Protein AF-0000000078082207 (afdb_homodimer)

Structure (mmCIF, N/CA/C/O backbone):
data_AF-0000000078082207-model_v1
#
loop_
_entity.id
_entity.type
_entity.pdbx_description
1 polymer 'non-specific serine/threonine protein kinase'
#
loop_
_atom_site.group_PDB
_atom_site.id
_atom_site.type_symbol
_atom_site.label_atom_id
_atom_site.label_alt_id
_atom_site.label_comp_id
_atom_site.label_asym_id
_atom_site.label_entity_id
_atom_site.label_seq_id
_atom_site.pdbx_PDB_ins_code
_atom_site.Cartn_x
_atom_site.Cartn_y
_atom_site.Cartn_z
_atom_site.occupancy
_atom_site.B_iso_or_equiv
_atom_site.auth_seq_id
_atom_site.auth_comp_id
_atom_site.auth_asym_id
_atom_site.auth_atom_id
_atom_site.pdbx_PDB_model_num
ATOM 1 N N . MET A 1 1 ? -19.422 30.891 10.023 1 19.03 1 MET A N 1
ATOM 2 C CA . MET A 1 1 ? -19.375 30.828 8.562 1 19.03 1 MET A CA 1
ATOM 3 C C . MET A 1 1 ? -19.078 29.422 8.086 1 19.03 1 MET A C 1
ATOM 5 O O . MET A 1 1 ? -17.969 28.922 8.258 1 19.03 1 MET A O 1
ATOM 9 N N . PHE A 1 2 ? -20.031 28.5 8.18 1 24.97 2 PHE A N 1
ATOM 10 C CA . PHE A 1 2 ? -20.297 27.062 8.125 1 24.97 2 PHE A CA 1
ATOM 11 C C . PHE A 1 2 ? -20.141 26.531 6.703 1 24.97 2 PHE A C 1
ATOM 13 O O . PHE A 1 2 ? -20.438 27.234 5.738 1 24.97 2 PHE A O 1
ATOM 20 N N . VAL A 1 3 ? -19.109 25.891 6.449 1 34.19 3 VAL A N 1
ATOM 21 C CA . VAL A 1 3 ? -19.25 25.062 5.258 1 34.19 3 VAL A CA 1
ATOM 22 C C . VAL A 1 3 ? -20.656 24.484 5.188 1 34.19 3 VAL A C 1
ATOM 24 O O . VAL A 1 3 ? -21.062 23.719 6.07 1 34.19 3 VAL A O 1
ATOM 27 N N . SER A 1 4 ? -21.594 25.344 4.844 1 31.56 4 SER A N 1
ATOM 28 C CA . SER A 1 4 ? -22.922 24.812 4.609 1 31.56 4 SER A CA 1
ATOM 29 C C . SER A 1 4 ? -22.906 23.688 3.58 1 31.56 4 SER A C 1
ATOM 31 O O . SER A 1 4 ? -22.422 23.875 2.463 1 31.56 4 SER A O 1
ATOM 33 N N . PRO A 1 5 ? -22.828 22.516 4.031 1 36.5 5 PRO A N 1
ATOM 34 C CA . PRO A 1 5 ? -23.156 21.453 3.074 1 36.5 5 PRO A CA 1
ATOM 35 C C . PRO A 1 5 ? -24.391 21.781 2.244 1 36.5 5 PRO A C 1
ATOM 37 O O . PRO A 1 5 ? -25.484 21.938 2.793 1 36.5 5 PRO A O 1
ATOM 40 N N . CYS A 1 6 ? -24.406 22.844 1.566 1 34.22 6 CYS A N 1
ATOM 41 C CA . CYS A 1 6 ? -25.578 22.812 0.71 1 34.22 6 CYS A CA 1
ATOM 42 C C . CYS A 1 6 ? -25.625 21.516 -0.101 1 34.22 6 CYS A C 1
ATOM 44 O O . CYS A 1 6 ? -24.906 21.375 -1.085 1 34.22 6 CYS A O 1
ATOM 46 N N . ALA A 1 7 ? -25.688 20.391 0.582 1 35.53 7 ALA A N 1
ATOM 47 C CA . ALA A 1 7 ? -25.922 19.094 -0.057 1 35.53 7 ALA A CA 1
ATOM 48 C C . ALA A 1 7 ? -27.203 19.109 -0.875 1 35.53 7 ALA A C 1
ATOM 50 O O . ALA A 1 7 ? -28.297 19.109 -0.315 1 35.53 7 ALA A O 1
ATOM 51 N N . ASN A 1 8 ? -27.359 20.031 -1.733 1 33.28 8 ASN A N 1
ATOM 52 C CA . ASN A 1 8 ? -28.438 19.5 -2.553 1 33.28 8 ASN A CA 1
ATOM 53 C C . ASN A 1 8 ? -28.141 18.094 -3.047 1 33.28 8 ASN A C 1
ATOM 55 O O . ASN A 1 8 ? -27.234 17.891 -3.844 1 33.28 8 ASN A O 1
ATOM 59 N N . PHE A 1 9 ? -28.156 17.188 -2.062 1 35.53 9 PHE A N 1
ATOM 60 C CA . PHE A 1 9 ? -28.062 15.75 -2.301 1 35.53 9 PHE A CA 1
ATOM 61 C C . PHE A 1 9 ? -29 15.336 -3.434 1 35.53 9 PHE A C 1
ATOM 63 O O . PHE A 1 9 ? -29.25 14.141 -3.625 1 35.53 9 PHE A O 1
ATOM 70 N N . GLY A 1 10 ? -29.609 16.266 -4.082 1 33.22 10 GLY A N 1
ATOM 71 C CA . GLY A 1 10 ? -30.375 15.469 -5.031 1 33.22 10 GLY A CA 1
ATOM 72 C C . GLY A 1 10 ? -29.531 14.422 -5.742 1 33.22 10 GLY A C 1
ATOM 73 O O . GLY A 1 10 ? -29.438 13.281 -5.281 1 33.22 10 GLY A O 1
ATOM 74 N N . ARG A 1 11 ? -29.141 14.523 -6.988 1 34.91 11 ARG A N 1
ATOM 75 C CA . ARG A 1 11 ? -28.625 13.477 -7.867 1 34.91 11 ARG A CA 1
ATOM 76 C C . ARG A 1 11 ? -27.156 13.188 -7.566 1 34.91 11 ARG A C 1
ATOM 78 O O . ARG A 1 11 ? -26.266 13.664 -8.273 1 34.91 11 ARG A O 1
ATOM 85 N N . GLY A 1 12 ? -26.656 12.797 -6.316 1 38.97 12 GLY A N 1
ATOM 86 C CA . GLY A 1 12 ? -25.422 12.156 -5.898 1 38.97 12 GLY A CA 1
ATOM 87 C C . GLY A 1 12 ? -24.25 13.117 -5.797 1 38.97 12 GLY A C 1
ATOM 88 O O . GLY A 1 12 ? -23.125 12.703 -5.516 1 38.97 12 GLY A O 1
ATOM 89 N N . GLU A 1 13 ? -24.312 14.312 -6.402 1 40.12 13 GLU A N 1
ATOM 90 C CA . GLU A 1 13 ? -23.109 15.125 -6.48 1 40.12 13 GLU A CA 1
ATOM 91 C C . GLU A 1 13 ? -22.938 15.984 -5.23 1 40.12 13 GLU A C 1
ATOM 93 O O . GLU A 1 13 ? -23.875 16.656 -4.801 1 40.12 13 GLU A O 1
ATOM 98 N N . LEU A 1 14 ? -22.172 15.539 -4.277 1 43.91 14 LEU A N 1
ATOM 99 C CA . LEU A 1 14 ? -21.719 16.438 -3.217 1 43.91 14 LEU A CA 1
ATOM 100 C C . LEU A 1 14 ? -21.141 17.719 -3.799 1 43.91 14 LEU A C 1
ATOM 102 O O . LEU A 1 14 ? -20.188 17.672 -4.598 1 43.91 14 LEU A O 1
ATOM 106 N N . LEU A 1 15 ? -21.984 18.641 -4.156 1 41.66 15 LEU A N 1
ATOM 107 C CA . LEU A 1 15 ? -21.5 19.953 -4.586 1 41.66 15 LEU A CA 1
ATOM 108 C C . LEU A 1 15 ? -20.844 20.703 -3.428 1 41.66 15 LEU A C 1
ATOM 110 O O . LEU A 1 15 ? -21.484 20.969 -2.41 1 41.66 15 LEU A O 1
ATOM 114 N N . LEU A 1 16 ? -19.578 20.484 -3.17 1 45.91 16 LEU A N 1
ATOM 115 C CA . LEU A 1 16 ? -18.844 21.359 -2.271 1 45.91 16 LEU A CA 1
ATOM 116 C C . LEU A 1 16 ? -18.922 22.812 -2.748 1 45.91 16 LEU A C 1
ATOM 118 O O . LEU A 1 16 ? -18.609 23.109 -3.906 1 45.91 16 LEU A O 1
ATOM 122 N N . VAL A 1 17 ? -19.906 23.609 -2.35 1 46.81 17 VAL A N 1
ATOM 123 C CA . VAL A 1 17 ? -20.047 25.031 -2.645 1 46.81 17 VAL A CA 1
ATOM 124 C C . VAL A 1 17 ? -18.734 25.75 -2.393 1 46.81 17 VAL A C 1
ATOM 126 O O . VAL A 1 17 ? -18.203 25.734 -1.274 1 46.81 17 VAL A O 1
ATOM 129 N N . TYR A 1 18 ? -18.047 25.828 -3.477 1 51.31 18 TYR A N 1
ATOM 130 C CA . TYR A 1 18 ? -16.781 26.531 -3.307 1 51.31 18 TYR A CA 1
ATOM 131 C C . TYR A 1 18 ? -17.016 28.031 -3.139 1 51.31 18 TYR A C 1
ATOM 133 O O . TYR A 1 18 ? -17.656 28.656 -3.979 1 51.31 18 TYR A O 1
ATOM 141 N N . ASP A 1 19 ? -16.984 28.578 -1.888 1 61.03 19 ASP A N 1
ATOM 142 C CA . ASP A 1 19 ? -16.75 30 -1.657 1 61.03 19 ASP A CA 1
ATOM 143 C C . ASP A 1 19 ? -15.594 30.516 -2.521 1 61.03 19 ASP A C 1
ATOM 145 O O . ASP A 1 19 ? -14.797 29.734 -3.035 1 61.03 19 ASP A O 1
ATOM 149 N N . TYR A 1 20 ? -15.797 31.672 -2.918 1 71.12 20 TYR A N 1
ATOM 150 C CA . TYR A 1 20 ? -14.688 32.375 -3.561 1 71.12 20 TYR A CA 1
ATOM 151 C C . TYR A 1 20 ? -13.398 32.188 -2.768 1 71.12 20 TYR A C 1
ATOM 153 O O . TYR A 1 20 ? -13.328 32.562 -1.596 1 71.12 20 TYR A O 1
ATOM 161 N N . MET A 1 21 ? -12.484 31.453 -3.33 1 85.62 21 MET A N 1
ATOM 162 C CA . MET A 1 21 ? -11.18 31.172 -2.727 1 85.62 21 MET A CA 1
ATOM 163 C C . MET A 1 21 ? -10.062 31.859 -3.496 1 85.62 21 MET A C 1
ATOM 165 O O . MET A 1 21 ? -9.305 31.203 -4.223 1 85.62 21 MET A O 1
ATOM 169 N N . PRO A 1 22 ? -9.883 33.156 -3.281 1 86 22 PRO A N 1
ATOM 170 C CA . PRO A 1 22 ? -9.023 33.969 -4.156 1 86 22 PRO A CA 1
ATOM 171 C C . PRO A 1 22 ? -7.543 33.625 -4.004 1 86 22 PRO A C 1
ATOM 173 O O . PRO A 1 22 ? -6.746 33.906 -4.898 1 86 22 PRO A O 1
ATOM 176 N N . ASN A 1 23 ? -7.152 33.062 -2.871 1 89.38 23 ASN A N 1
ATOM 177 C CA . ASN A 1 23 ? -5.73 32.812 -2.631 1 89.38 23 ASN A CA 1
ATOM 178 C C . ASN A 1 23 ? -5.277 31.484 -3.197 1 89.38 23 ASN A C 1
ATOM 180 O O . ASN A 1 23 ? -4.105 31.109 -3.072 1 89.38 23 ASN A O 1
ATOM 184 N N . GLY A 1 24 ? -6.184 30.703 -3.738 1 88.31 24 GLY A N 1
ATOM 185 C CA . GLY A 1 24 ? -5.82 29.469 -4.422 1 88.31 24 GLY A CA 1
ATOM 186 C C . GLY A 1 24 ? -5.457 28.344 -3.475 1 88.31 24 GLY A C 1
ATOM 187 O O . GLY A 1 24 ? -5.918 28.312 -2.332 1 88.31 24 GLY A O 1
ATOM 188 N N . SER A 1 25 ? -4.707 27.422 -3.996 1 90.69 25 SER A N 1
ATOM 189 C CA . SER A 1 25 ? -4.438 26.203 -3.25 1 90.69 25 SER A CA 1
ATOM 190 C C . SER A 1 25 ? -3.283 26.391 -2.273 1 90.69 25 SER A C 1
ATOM 192 O O . SER A 1 25 ? -2.354 27.156 -2.545 1 90.69 25 SER A O 1
ATOM 194 N N . LEU A 1 26 ? -3.375 25.672 -1.238 1 93.81 26 LEU A N 1
ATOM 195 C CA . LEU A 1 26 ? -2.438 25.781 -0.127 1 93.81 26 LEU A CA 1
ATOM 196 C C . LEU A 1 26 ? -1.024 25.422 -0.572 1 93.81 26 LEU A C 1
ATOM 198 O O . LEU A 1 26 ? -0.049 26 -0.094 1 93.81 26 LEU A O 1
ATOM 202 N N . ASP A 1 27 ? -0.862 24.406 -1.444 1 91.56 27 ASP A N 1
ATOM 203 C CA . ASP A 1 27 ? 0.445 23.891 -1.841 1 91.56 27 ASP A CA 1
ATOM 204 C C . ASP A 1 27 ? 1.318 25 -2.424 1 91.56 27 ASP A C 1
ATOM 206 O O . ASP A 1 27 ? 2.543 24.969 -2.281 1 91.56 27 ASP A O 1
ATOM 210 N N . LYS A 1 28 ? 0.755 26.047 -2.936 1 88.94 28 LYS A N 1
ATOM 211 C CA . LYS A 1 28 ? 1.482 27.172 -3.521 1 88.94 28 LYS A CA 1
ATOM 212 C C . LYS A 1 28 ? 2.223 27.969 -2.449 1 88.94 28 LYS A C 1
ATOM 214 O O . LYS A 1 28 ? 3.221 28.641 -2.74 1 88.94 28 LYS A O 1
ATOM 219 N N . TYR A 1 29 ? 1.729 27.891 -1.271 1 91.25 29 TYR A N 1
ATOM 220 C CA . TYR A 1 29 ? 2.295 28.656 -0.175 1 91.25 29 TYR A CA 1
ATOM 221 C C . TYR A 1 29 ? 3.275 27.828 0.639 1 91.25 29 TYR A C 1
ATOM 223 O O . TYR A 1 29 ? 3.941 28.344 1.541 1 91.25 29 TYR A O 1
ATOM 231 N N . LEU A 1 30 ? 3.365 26.547 0.284 1 90.94 30 LEU A N 1
ATOM 232 C CA . LEU A 1 30 ? 4.223 25.672 1.063 1 90.94 30 LEU A CA 1
ATOM 233 C C . LEU A 1 30 ? 5.504 25.344 0.303 1 90.94 30 LEU A C 1
ATOM 235 O O . LEU A 1 30 ? 6.602 25.406 0.869 1 90.94 30 LEU A O 1
ATOM 239 N N . TYR A 1 31 ? 5.504 24.859 -0.812 1 78.56 31 TYR A N 1
ATOM 240 C CA . TYR A 1 31 ? 6.68 24.375 -1.521 1 78.56 31 TYR A CA 1
ATOM 241 C C . TYR A 1 31 ? 6.984 25.25 -2.736 1 78.56 31 TYR A C 1
ATOM 243 O O . TYR A 1 31 ? 8.102 25.219 -3.254 1 78.56 31 TYR A O 1
ATOM 251 N N . ASN A 1 32 ? 5.965 25.828 -3.309 1 67.88 32 ASN A N 1
ATOM 252 C CA . ASN A 1 32 ? 6.266 26.625 -4.492 1 67.88 32 ASN A CA 1
ATOM 253 C C . ASN A 1 32 ? 6.715 28.047 -4.121 1 67.88 32 ASN A C 1
ATOM 255 O O . ASN A 1 32 ? 6.336 28.562 -3.068 1 67.88 32 ASN A O 1
ATOM 259 N N . GLN A 1 33 ? 8.039 28.375 -4.223 1 60.5 33 GLN A N 1
ATOM 260 C CA . GLN A 1 33 ? 8.742 29.594 -3.867 1 60.5 33 GLN A CA 1
ATOM 261 C C . GLN A 1 33 ? 7.883 30.828 -4.152 1 60.5 33 GLN A C 1
ATOM 263 O O . GLN A 1 33 ? 8.125 31.547 -5.129 1 60.5 33 GLN A O 1
ATOM 268 N N . PRO A 1 34 ? 6.746 30.781 -3.559 1 59.09 34 PRO A N 1
ATOM 269 C CA . PRO A 1 34 ? 6.141 32.125 -3.732 1 59.09 34 PRO A CA 1
ATOM 270 C C . PRO A 1 34 ? 6.789 33.188 -2.852 1 59.09 34 PRO A C 1
ATOM 272 O O . PRO A 1 34 ? 7.488 32.844 -1.89 1 59.09 34 PRO A O 1
ATOM 275 N N . ASN A 1 35 ? 6.777 34.406 -3.277 1 62.16 35 ASN A N 1
ATOM 276 C CA . ASN A 1 35 ? 7.184 35.562 -2.508 1 62.16 35 ASN A CA 1
ATOM 277 C C . ASN A 1 35 ? 6.527 35.594 -1.129 1 62.16 35 ASN A C 1
ATOM 279 O O . ASN A 1 35 ? 7.098 36.125 -0.174 1 62.16 35 ASN A O 1
ATOM 283 N N . VAL A 1 36 ? 5.297 34.875 -0.926 1 68.19 36 VAL A N 1
ATOM 284 C CA . VAL A 1 36 ? 4.57 34.906 0.342 1 68.19 36 VAL A CA 1
ATOM 285 C C . VAL A 1 36 ? 4.402 33.469 0.857 1 68.19 36 VAL A C 1
ATOM 287 O O . VAL A 1 36 ? 4.035 32.562 0.099 1 68.19 36 VAL A O 1
ATOM 290 N N . THR A 1 37 ? 4.84 33.281 2.15 1 83.19 37 THR A N 1
ATOM 291 C CA . THR A 1 37 ? 4.637 32.031 2.844 1 83.19 37 THR A CA 1
ATOM 292 C C . THR A 1 37 ? 3.689 32.188 4.027 1 83.19 37 THR A C 1
ATOM 294 O O . THR A 1 37 ? 3.521 33.312 4.535 1 83.19 37 THR A O 1
ATOM 297 N N . LEU A 1 38 ? 2.973 31.172 4.355 1 92.88 38 LEU A N 1
ATOM 298 C CA . LEU A 1 38 ? 2.117 31.203 5.539 1 92.88 38 LEU A CA 1
ATOM 299 C C . LEU A 1 38 ? 2.947 31.078 6.812 1 92.88 38 LEU A C 1
ATOM 301 O O . LEU A 1 38 ? 3.896 30.297 6.863 1 92.88 38 LEU A O 1
ATOM 305 N N . ASN A 1 39 ? 2.621 31.938 7.766 1 93.56 39 ASN A N 1
ATOM 306 C CA . ASN A 1 39 ? 3.234 31.75 9.078 1 93.56 39 ASN A CA 1
ATOM 307 C C . ASN A 1 39 ? 2.582 30.594 9.836 1 93.56 39 ASN A C 1
ATOM 309 O O . ASN A 1 39 ? 1.628 29.984 9.344 1 93.56 39 ASN A O 1
ATOM 313 N N . TRP A 1 40 ? 3.076 30.297 10.961 1 96.81 40 TRP A N 1
ATOM 314 C CA . TRP A 1 40 ? 2.627 29.109 11.664 1 96.81 40 TRP A CA 1
ATOM 315 C C . TRP A 1 40 ? 1.169 29.234 12.086 1 96.81 40 TRP A C 1
ATOM 317 O O . TRP A 1 40 ? 0.393 28.281 11.977 1 96.81 40 TRP A O 1
ATOM 327 N N . SER A 1 41 ? 0.858 30.375 12.664 1 96.94 41 SER A N 1
ATOM 328 C CA . SER A 1 41 ? -0.516 30.578 13.117 1 96.94 41 SER A CA 1
ATOM 329 C C . SER A 1 41 ? -1.511 30.312 11.992 1 96.94 41 SER A C 1
ATOM 331 O O . SER A 1 41 ? -2.549 29.688 12.203 1 96.94 41 SER A O 1
ATOM 333 N N . GLN A 1 42 ? -1.21 30.812 10.836 1 96.25 42 GLN A N 1
ATOM 334 C CA . GLN A 1 42 ? -2.041 30.594 9.664 1 96.25 42 GLN A CA 1
ATOM 335 C C . GLN A 1 42 ? -2.084 29.109 9.305 1 96.25 42 GLN A C 1
ATOM 337 O O . GLN A 1 42 ? -3.154 28.562 9.031 1 96.25 42 GLN A O 1
ATOM 342 N N . ARG A 1 43 ? -0.944 28.438 9.32 1 97.62 43 ARG A N 1
ATOM 343 C CA . ARG A 1 43 ? -0.864 27.016 9.016 1 97.62 43 ARG A CA 1
ATOM 344 C C . ARG A 1 43 ? -1.688 26.203 10.008 1 97.62 43 ARG A C 1
ATOM 346 O O . ARG A 1 43 ? -2.43 25.297 9.609 1 97.62 43 ARG A O 1
ATOM 353 N N . PHE A 1 44 ? -1.562 26.547 11.242 1 98.31 44 PHE A N 1
ATOM 354 C CA . PHE A 1 44 ? -2.266 25.812 12.289 1 98.31 44 PHE A CA 1
ATOM 355 C C . PHE A 1 44 ? -3.773 25.984 12.141 1 98.31 44 PHE A C 1
ATOM 357 O O . PHE A 1 44 ? -4.527 25.031 12.344 1 98.31 44 PHE A O 1
ATOM 364 N N . ARG A 1 45 ? -4.172 27.141 11.789 1 97.44 45 ARG A N 1
ATOM 365 C CA . ARG A 1 45 ? -5.59 27.391 11.539 1 97.44 45 ARG A CA 1
ATOM 366 C C . ARG A 1 45 ? -6.086 26.562 10.359 1 97.44 45 ARG A C 1
ATOM 368 O O . ARG A 1 45 ? -7.188 26 10.406 1 97.44 45 ARG A O 1
ATOM 375 N N . VAL A 1 46 ? -5.301 26.5 9.328 1 97.06 46 VAL A N 1
ATOM 376 C CA . VAL A 1 46 ? -5.652 25.703 8.164 1 97.06 46 VAL A CA 1
ATOM 377 C C . VAL A 1 46 ? -5.793 24.234 8.57 1 97.06 46 VAL A C 1
ATOM 379 O O . VAL A 1 46 ? -6.754 23.562 8.18 1 97.06 46 VAL A O 1
ATOM 382 N N . ILE A 1 47 ? -4.84 23.734 9.359 1 98.56 47 ILE A N 1
ATOM 383 C CA . ILE A 1 47 ? -4.859 22.359 9.844 1 98.56 47 ILE A CA 1
ATOM 384 C C . ILE A 1 47 ? -6.168 22.094 10.578 1 98.56 47 ILE A C 1
ATOM 386 O O . ILE A 1 47 ? -6.859 21.109 10.297 1 98.56 47 ILE A O 1
ATOM 390 N N . LYS A 1 48 ? -6.516 22.938 11.484 1 97.81 48 LYS A N 1
ATOM 391 C CA . LYS A 1 48 ? -7.73 22.766 12.281 1 97.81 48 LYS A CA 1
ATOM 392 C C . LYS A 1 48 ? -8.977 22.812 11.398 1 97.81 48 LYS A C 1
ATOM 394 O O . LYS A 1 48 ? -9.922 22.062 11.609 1 97.81 48 LYS A O 1
ATOM 399 N N . GLY A 1 49 ? -8.945 23.719 10.43 1 95.38 49 GLY A N 1
ATOM 400 C CA . GLY A 1 49 ? -10.062 23.812 9.5 1 95.38 49 GLY A CA 1
ATOM 401 C C . GLY A 1 49 ? -10.281 22.547 8.695 1 95.38 49 GLY A C 1
ATOM 402 O O . GLY A 1 49 ? -11.414 22.078 8.562 1 95.38 49 GLY A O 1
ATOM 403 N N . VAL A 1 50 ? -9.234 22.031 8.164 1 96.06 50 VAL A N 1
ATOM 404 C CA . VAL A 1 50 ? -9.312 20.812 7.371 1 96.06 50 VAL A CA 1
ATOM 405 C C . VAL A 1 50 ? -9.75 19.641 8.258 1 96.06 50 VAL A C 1
ATOM 407 O O . VAL A 1 50 ? -10.586 18.828 7.855 1 96.06 50 VAL A O 1
ATOM 410 N N . ALA A 1 51 ? -9.156 19.562 9.477 1 97.94 51 ALA A N 1
ATOM 411 C CA . ALA A 1 51 ? -9.555 18.516 10.414 1 97.94 51 ALA A CA 1
ATOM 412 C C . ALA A 1 51 ? -11.055 18.594 10.719 1 97.94 51 ALA A C 1
ATOM 414 O O . ALA A 1 51 ? -11.742 17.562 10.719 1 97.94 51 ALA A O 1
ATOM 415 N N . SER A 1 52 ? -11.516 19.75 10.977 1 95.12 52 SER A N 1
ATOM 416 C CA . SER A 1 52 ? -12.93 19.969 11.258 1 95.12 52 SER A CA 1
ATOM 417 C C . SER A 1 52 ? -13.805 19.531 10.086 1 95.12 52 SER A C 1
ATOM 419 O O . SER A 1 52 ? -14.852 18.922 10.273 1 95.12 52 SER A O 1
ATOM 421 N N . GLY A 1 53 ? -13.359 19.906 8.867 1 92 53 GLY A N 1
ATOM 422 C CA . GLY A 1 53 ? -14.07 19.469 7.672 1 92 53 GLY A CA 1
ATOM 423 C C . GLY A 1 53 ? -14.18 17.969 7.547 1 92 53 GLY A C 1
ATOM 424 O O . GLY A 1 53 ? -15.25 17.438 7.266 1 92 53 GLY A O 1
ATOM 425 N N . LEU A 1 54 ? -13.102 17.297 7.762 1 94.94 54 LEU A N 1
ATOM 426 C CA . LEU A 1 54 ? -13.094 15.836 7.68 1 94.94 54 LEU A CA 1
ATOM 427 C C . LEU A 1 54 ? -13.953 15.227 8.781 1 94.94 54 LEU A C 1
ATOM 429 O O . LEU A 1 54 ? -14.648 14.234 8.555 1 94.94 54 LEU A O 1
ATOM 433 N N . PHE A 1 55 ? -13.844 15.812 10.008 1 94.56 55 PHE A N 1
ATOM 434 C CA . PHE A 1 55 ? -14.688 15.359 11.109 1 94.56 55 PHE A CA 1
ATOM 435 C C . PHE A 1 55 ? -16.156 15.422 10.719 1 94.56 55 PHE A C 1
ATOM 437 O O . PHE A 1 55 ? -16.906 14.469 10.938 1 94.56 55 PHE A O 1
ATOM 444 N N . TYR A 1 56 ? -16.531 16.453 10.117 1 88.94 56 TYR A N 1
ATOM 445 C CA . TYR A 1 56 ? -17.922 16.641 9.68 1 88.94 56 TYR A CA 1
ATOM 446 C C . TYR A 1 56 ? -18.312 15.586 8.648 1 88.94 56 TYR A C 1
ATOM 448 O O . TYR A 1 56 ? -19.375 14.969 8.758 1 88.94 56 TYR A O 1
ATOM 456 N N . LEU A 1 57 ? -17.5 15.359 7.637 1 88.56 57 LEU A N 1
ATOM 457 C CA . LEU A 1 57 ? -17.766 14.406 6.57 1 88.56 57 LEU A CA 1
ATOM 458 C C . LEU A 1 57 ? -17.891 12.992 7.125 1 88.56 57 LEU A C 1
ATOM 460 O O . LEU A 1 57 ? -18.766 12.227 6.703 1 88.56 57 LEU A O 1
ATOM 464 N N . HIS A 1 58 ? -17.047 12.68 8.086 1 92.31 58 HIS A N 1
ATOM 465 C CA . HIS A 1 58 ? -16.953 11.305 8.562 1 92.31 58 HIS A CA 1
ATOM 466 C C . HIS A 1 58 ? -18.031 11 9.602 1 92.31 58 HIS A C 1
ATOM 468 O O . HIS A 1 58 ? -18.5 9.867 9.695 1 92.31 58 HIS A O 1
ATOM 474 N N . GLU A 1 59 ? -18.375 11.922 10.43 1 89.31 59 GLU A N 1
ATOM 475 C CA . GLU A 1 59 ? -19.094 11.523 11.633 1 89.31 59 GLU A CA 1
ATOM 476 C C . GLU A 1 59 ? -20.344 12.375 11.82 1 89.31 59 GLU A C 1
ATOM 478 O O . GLU A 1 59 ? -21.25 12.008 12.578 1 89.31 59 GLU A O 1
ATOM 483 N N . GLU A 1 60 ? -20.438 13.469 11.281 1 81.5 60 GLU A N 1
ATOM 484 C CA . GLU A 1 60 ? -21.562 14.359 11.586 1 81.5 60 GLU A CA 1
ATOM 485 C C . GLU A 1 60 ? -22.562 14.391 10.445 1 81.5 60 GLU A C 1
ATOM 487 O O . GLU A 1 60 ? -23.734 14.734 10.648 1 81.5 60 GLU A O 1
ATOM 492 N N . TRP A 1 61 ? -22.188 13.992 9.289 1 69.19 61 TRP A N 1
ATOM 493 C CA . TRP A 1 61 ? -23.094 13.953 8.156 1 69.19 61 TRP A CA 1
ATOM 494 C C . TRP A 1 61 ? -24.016 12.734 8.234 1 69.19 61 TRP A C 1
ATOM 496 O O . TRP A 1 61 ? -23.781 11.836 9.047 1 69.19 61 TRP A O 1
ATOM 506 N N . GLU A 1 62 ? -25.109 12.773 7.562 1 72.44 62 GLU A N 1
ATOM 507 C CA . GLU A 1 62 ? -26.094 11.703 7.594 1 72.44 62 GLU A CA 1
ATOM 508 C C . GLU A 1 62 ? -25.469 10.359 7.23 1 72.44 62 GLU A C 1
ATOM 510 O O . GLU A 1 62 ? -25.781 9.336 7.836 1 72.44 62 GLU A O 1
ATOM 515 N N . HIS A 1 63 ? -24.594 10.445 6.285 1 78.5 63 HIS A N 1
ATOM 516 C CA . HIS A 1 63 ? -23.828 9.258 5.914 1 78.5 63 HIS A CA 1
ATOM 517 C C . HIS A 1 63 ? -22.344 9.555 5.891 1 78.5 63 HIS A C 1
ATOM 519 O O . HIS A 1 63 ? -21.938 10.703 5.746 1 78.5 63 HIS A O 1
ATOM 525 N N . VAL A 1 64 ? -21.641 8.523 6.141 1 83.5 64 VAL A N 1
ATOM 526 C CA . VAL A 1 64 ? -20.188 8.688 6.105 1 83.5 64 VAL A CA 1
ATOM 527 C C . VAL A 1 64 ? -19.734 9.008 4.684 1 83.5 64 VAL A C 1
ATOM 529 O O . VAL A 1 64 ? -20.078 8.297 3.738 1 83.5 64 VAL A O 1
ATOM 532 N N . VAL A 1 65 ? -19.109 10.133 4.516 1 86.25 65 VAL A N 1
ATOM 533 C CA . VAL A 1 65 ? -18.547 10.539 3.232 1 86.25 65 VAL A CA 1
ATOM 534 C C . VAL A 1 65 ? -17.016 10.477 3.303 1 86.25 65 VAL A C 1
ATOM 536 O O . VAL A 1 65 ? -16.406 11.062 4.203 1 86.25 65 VAL A O 1
ATOM 539 N N . ILE A 1 66 ? -16.438 9.75 2.379 1 91.06 66 ILE A N 1
ATOM 540 C CA . ILE A 1 66 ? -14.984 9.625 2.283 1 91.06 66 ILE A CA 1
ATOM 541 C C . ILE A 1 66 ? -14.445 10.617 1.259 1 91.06 66 ILE A C 1
ATOM 543 O O . ILE A 1 66 ? -14.953 10.703 0.139 1 91.06 66 ILE A O 1
ATOM 547 N N . HIS A 1 67 ? -13.492 11.453 1.549 1 89.75 67 HIS A N 1
ATOM 548 C CA . HIS A 1 67 ? -12.969 12.477 0.648 1 89.75 67 HIS A CA 1
ATOM 549 C C . HIS A 1 67 ? -12.109 11.852 -0.45 1 89.75 67 HIS A C 1
ATOM 551 O O . HIS A 1 67 ? -12.305 12.141 -1.633 1 89.75 67 HIS A O 1
ATOM 557 N N . ARG A 1 68 ? -11.07 10.992 -0.032 1 90.06 68 ARG A N 1
ATOM 558 C CA . ARG A 1 68 ? -10.305 10.109 -0.908 1 90.06 68 ARG A CA 1
ATOM 559 C C . ARG A 1 68 ? -9.094 10.836 -1.484 1 90.06 68 ARG A C 1
ATOM 561 O O . ARG A 1 68 ? -8.25 10.227 -2.139 1 90.06 68 ARG A O 1
ATOM 568 N N . ASP A 1 69 ? -8.992 12.133 -1.157 1 90.75 69 ASP A N 1
ATOM 569 C CA . ASP A 1 69 ? -7.879 12.844 -1.764 1 90.75 69 ASP A CA 1
ATOM 570 C C . ASP A 1 69 ? -7.449 14.031 -0.898 1 90.75 69 ASP A C 1
ATOM 572 O O . ASP A 1 69 ? -7.336 15.156 -1.387 1 90.75 69 ASP A O 1
ATOM 576 N N . VAL A 1 70 ? -7.152 13.82 0.28 1 94.62 70 VAL A N 1
ATOM 577 C CA . VAL A 1 70 ? -6.723 14.828 1.238 1 94.62 70 VAL A CA 1
ATOM 578 C C . VAL A 1 70 ? -5.254 15.172 1.008 1 94.62 70 VAL A C 1
ATOM 580 O O . VAL A 1 70 ? -4.375 14.328 1.201 1 94.62 70 VAL A O 1
ATOM 583 N N . LYS A 1 71 ? -4.965 16.344 0.571 1 94.81 71 LYS A N 1
ATOM 584 C CA . LYS A 1 71 ? -3.617 16.859 0.356 1 94.81 71 LYS A CA 1
ATOM 585 C C . LYS A 1 71 ? -3.627 18.375 0.218 1 94.81 71 LYS A C 1
ATOM 587 O O . LYS A 1 71 ? -4.684 18.984 0.027 1 94.81 71 LYS A O 1
ATOM 592 N N . ALA A 1 72 ? -2.498 19 0.308 1 94.75 72 ALA A N 1
ATOM 593 C CA . ALA A 1 72 ? -2.379 20.453 0.34 1 94.75 72 ALA A CA 1
ATOM 594 C C . ALA A 1 72 ? -2.91 21.078 -0.947 1 94.75 72 ALA A C 1
ATOM 596 O O . ALA A 1 72 ? -3.504 22.156 -0.922 1 94.75 72 ALA A O 1
ATOM 597 N N . SER A 1 73 ? -2.719 20.391 -2.119 1 91.44 73 SER A N 1
ATOM 598 C CA . SER A 1 73 ? -3.145 20.938 -3.404 1 91.44 73 SER A CA 1
ATOM 599 C C . SER A 1 73 ? -4.664 20.984 -3.504 1 91.44 73 SER A C 1
ATOM 601 O O . SER A 1 73 ? -5.211 21.688 -4.367 1 91.44 73 SER A O 1
ATOM 603 N N . ASN A 1 74 ? -5.359 20.281 -2.574 1 90.31 74 ASN A N 1
ATOM 604 C CA . ASN A 1 74 ? -6.82 20.25 -2.584 1 90.31 74 ASN A CA 1
ATOM 605 C C . ASN A 1 74 ? -7.402 21.078 -1.448 1 90.31 74 ASN A C 1
ATOM 607 O O . ASN A 1 74 ? -8.586 20.953 -1.124 1 90.31 74 ASN A O 1
ATOM 611 N N . VAL A 1 75 ? -6.582 21.844 -0.8 1 93.69 75 VAL A N 1
ATOM 612 C CA . VAL A 1 75 ? -7.023 22.797 0.211 1 93.69 75 VAL A CA 1
ATOM 613 C C . VAL A 1 75 ? -7 24.203 -0.365 1 93.69 75 VAL A C 1
ATOM 615 O O . VAL A 1 75 ? -5.934 24.719 -0.725 1 93.69 75 VAL A O 1
ATOM 618 N N . LEU A 1 76 ? -8.133 24.844 -0.406 1 90.75 76 LEU A N 1
ATOM 619 C CA . LEU A 1 76 ? -8.266 26.188 -0.956 1 90.75 76 LEU A CA 1
ATOM 620 C C . LEU A 1 76 ? -8.312 27.219 0.157 1 90.75 76 LEU A C 1
ATOM 622 O O . LEU A 1 76 ? -8.938 27 1.195 1 90.75 76 LEU A O 1
ATOM 626 N N . LEU A 1 77 ? -7.688 28.328 -0.12 1 92.25 77 LEU A N 1
ATOM 627 C CA . LEU A 1 77 ? -7.566 29.375 0.89 1 92.25 77 LEU A CA 1
ATOM 628 C C . LEU A 1 77 ? -8.445 30.562 0.542 1 92.25 77 LEU A C 1
ATOM 630 O O . LEU A 1 77 ? -8.422 31.047 -0.593 1 92.25 77 LEU A O 1
ATOM 634 N N . ASP A 1 78 ? -9.156 31.047 1.487 1 90 78 ASP A N 1
ATOM 635 C CA . ASP A 1 78 ? -9.969 32.25 1.287 1 90 78 ASP A CA 1
ATOM 636 C C . ASP A 1 78 ? -9.148 33.5 1.485 1 90 78 ASP A C 1
ATOM 638 O O . ASP A 1 78 ? -7.918 33.438 1.572 1 90 78 ASP A O 1
ATOM 642 N N . LYS A 1 79 ? -9.82 34.656 1.53 1 90.81 79 LYS A N 1
ATOM 643 C CA . LYS A 1 79 ? -9.148 35.938 1.592 1 90.81 79 LYS A CA 1
ATOM 644 C C . LYS A 1 79 ? -8.352 36.094 2.881 1 90.81 79 LYS A C 1
ATOM 646 O O . LYS A 1 79 ? -7.332 36.781 2.91 1 90.81 79 LYS A O 1
ATOM 651 N N . ASP A 1 80 ? -8.773 35.406 3.947 1 92 80 ASP A N 1
ATOM 652 C CA . ASP A 1 80 ? -8.117 35.5 5.246 1 92 80 ASP A CA 1
ATOM 653 C C . ASP A 1 80 ? -7.203 34.312 5.484 1 92 80 ASP A C 1
ATOM 655 O O . ASP A 1 80 ? -6.777 34.062 6.613 1 92 80 ASP A O 1
ATOM 659 N N . PHE A 1 81 ? -6.992 33.406 4.512 1 92.38 81 PHE A N 1
ATOM 660 C CA . PHE A 1 81 ? -6.09 32.25 4.512 1 92.38 81 PHE A CA 1
ATOM 661 C C . PHE A 1 81 ? -6.641 31.125 5.375 1 92.38 81 PHE A C 1
ATOM 663 O O . PHE A 1 81 ? -5.879 30.328 5.934 1 92.38 81 PHE A O 1
ATOM 670 N N . ASN A 1 82 ? -7.973 31.203 5.5 1 91.44 82 ASN A N 1
ATOM 671 C CA . ASN A 1 82 ? -8.609 30 6.039 1 91.44 82 ASN A CA 1
ATOM 672 C C . ASN A 1 82 ? -8.703 28.891 4.988 1 91.44 82 ASN A C 1
ATOM 674 O O . ASN A 1 82 ? -9 29.172 3.822 1 91.44 82 ASN A O 1
ATOM 678 N N . GLY A 1 83 ? -8.445 27.688 5.371 1 91.62 83 GLY A N 1
ATOM 679 C CA . GLY A 1 83 ? -8.391 26.578 4.43 1 91.62 83 GLY A CA 1
ATOM 680 C C . GLY A 1 83 ? -9.664 25.75 4.402 1 91.62 83 GLY A C 1
ATOM 681 O O . GLY A 1 83 ? -10.273 25.516 5.445 1 91.62 83 GLY A O 1
ATOM 682 N N . ARG A 1 84 ? -10.055 25.344 3.203 1 88.44 84 ARG A N 1
ATOM 683 C CA . ARG A 1 84 ? -11.164 24.422 2.99 1 88.44 84 ARG A CA 1
ATOM 684 C C . ARG A 1 84 ? -10.766 23.297 2.031 1 88.44 84 ARG A C 1
ATOM 686 O O . ARG A 1 84 ? -10.086 23.531 1.032 1 88.44 84 ARG A O 1
ATOM 693 N N . LEU A 1 85 ? -11.18 22.125 2.408 1 88.69 85 LEU A N 1
ATOM 694 C CA . LEU A 1 85 ? -10.914 20.984 1.546 1 88.69 85 LEU A CA 1
ATOM 695 C C . LEU A 1 85 ? -11.805 21.016 0.308 1 88.69 85 LEU A C 1
ATOM 697 O O . LEU A 1 85 ? -13.031 21.109 0.422 1 88.69 85 LEU A O 1
ATOM 701 N N . GLY A 1 86 ? -11.148 21.078 -0.783 1 81.88 86 GLY A N 1
ATOM 702 C CA . GLY A 1 86 ? -11.844 20.984 -2.059 1 81.88 86 GLY A CA 1
ATOM 703 C C . GLY A 1 86 ? -11.477 19.734 -2.848 1 81.88 86 GLY A C 1
ATOM 704 O O . GLY A 1 86 ? -10.789 18.859 -2.336 1 81.88 86 GLY A O 1
ATOM 705 N N . ASP A 1 87 ? -12.172 19.516 -3.984 1 75.88 87 ASP A N 1
ATOM 706 C CA . ASP A 1 87 ? -11.883 18.5 -4.98 1 75.88 87 ASP A CA 1
ATOM 707 C C . ASP A 1 87 ? -12.094 17.094 -4.41 1 75.88 87 ASP A C 1
ATOM 709 O O . ASP A 1 87 ? -11.141 16.312 -4.297 1 75.88 87 ASP A O 1
ATOM 713 N N . PHE A 1 88 ? -13.25 16.75 -4.102 1 70.31 88 PHE A N 1
ATOM 714 C CA . PHE A 1 88 ? -13.555 15.391 -3.646 1 70.31 88 PHE A CA 1
ATOM 715 C C . PHE A 1 88 ? -13.086 14.359 -4.668 1 70.31 88 PHE A C 1
ATOM 717 O O . PHE A 1 88 ? -13.258 14.555 -5.875 1 70.31 88 PHE A O 1
ATOM 724 N N . GLY A 1 89 ? -12.211 13.586 -4.289 1 59.53 89 GLY A N 1
ATOM 725 C CA . GLY A 1 89 ? -11.664 12.547 -5.148 1 59.53 89 GLY A CA 1
ATOM 726 C C . GLY A 1 89 ? -12.734 11.727 -5.836 1 59.53 89 GLY A C 1
ATOM 727 O O . GLY A 1 89 ? -12.609 10.508 -5.953 1 59.53 89 GLY A O 1
ATOM 728 N N . LEU A 1 90 ? -13.852 12.328 -6.125 1 53.31 90 LEU A N 1
ATOM 729 C CA . LEU A 1 90 ? -14.969 11.633 -6.758 1 53.31 90 LEU A CA 1
ATOM 730 C C . LEU A 1 90 ? -14.531 11.008 -8.086 1 53.31 90 LEU A C 1
ATOM 732 O O . LEU A 1 90 ? -15.055 9.961 -8.484 1 53.31 90 LEU A O 1
ATOM 736 N N . ALA A 1 91 ? -13.742 11.719 -8.812 1 43.12 91 ALA A N 1
ATOM 737 C CA . ALA A 1 91 ? -13.234 11.164 -10.07 1 43.12 91 ALA A CA 1
ATOM 738 C C . ALA A 1 91 ? -12.516 9.844 -9.836 1 43.12 91 ALA A C 1
ATOM 740 O O . ALA A 1 91 ? -12.492 8.977 -10.711 1 43.12 91 ALA A O 1
ATOM 741 N N . ARG A 1 92 ? -11.977 9.789 -8.672 1 47.62 92 ARG A N 1
ATOM 742 C CA . ARG A 1 92 ? -11.273 8.547 -8.352 1 47.62 92 ARG A CA 1
ATOM 743 C C . ARG A 1 92 ? -12.258 7.395 -8.172 1 47.62 92 ARG A C 1
ATOM 745 O O . ARG A 1 92 ? -11.906 6.234 -8.383 1 47.62 92 ARG A O 1
ATOM 752 N N . LEU A 1 93 ? -13.531 7.84 -7.672 1 45.16 93 LEU A N 1
ATOM 753 C CA . LEU A 1 93 ? -14.633 6.883 -7.578 1 45.16 93 LEU A CA 1
ATOM 754 C C . LEU A 1 93 ? -15.047 6.402 -8.961 1 45.16 93 LEU A C 1
ATOM 756 O O . LEU A 1 93 ? -15.367 5.223 -9.141 1 45.16 93 LEU A O 1
ATOM 760 N N . CYS A 1 94 ? -15.328 7.457 -9.727 1 38.94 94 CYS A N 1
ATOM 761 C CA . CYS A 1 94 ? -15.789 7.105 -11.062 1 38.94 94 CYS A CA 1
ATOM 762 C C . CYS A 1 94 ? -14.766 6.242 -11.789 1 38.94 94 CYS A C 1
ATOM 764 O O . CYS A 1 94 ? -15.125 5.469 -12.68 1 38.94 94 CYS A O 1
ATOM 766 N N . ASP A 1 95 ? -13.711 6.617 -11.555 1 38.72 95 ASP A N 1
ATOM 767 C CA . ASP A 1 95 ? -12.711 5.797 -12.234 1 38.72 95 ASP A CA 1
ATOM 768 C C . ASP A 1 95 ? -12.805 4.34 -11.789 1 38.72 95 ASP A C 1
ATOM 770 O O . ASP A 1 95 ? -12.039 3.492 -12.258 1 38.72 95 ASP A O 1
ATOM 774 N N . ARG A 1 96 ? -13.516 4.328 -10.648 1 39.03 96 ARG A N 1
ATOM 775 C CA . ARG A 1 96 ? -13.906 2.967 -10.297 1 39.03 96 ARG A CA 1
ATOM 776 C C . ARG A 1 96 ? -14.82 2.365 -11.352 1 39.03 96 ARG A C 1
ATOM 778 O O . ARG A 1 96 ? -15.344 1.261 -11.18 1 39.03 96 ARG A O 1
ATOM 785 N N . GLY A 1 97 ? -15.547 3.35 -12.039 1 35.41 97 GLY A N 1
ATOM 786 C CA . GLY A 1 97 ? -16.109 2.477 -13.055 1 35.41 97 GLY A CA 1
ATOM 787 C C . GLY A 1 97 ? -15.156 1.383 -13.5 1 35.41 97 GLY A C 1
ATOM 788 O O . GLY A 1 97 ? -14.352 1.585 -14.414 1 35.41 97 GLY A O 1
ATOM 789 N N . ILE A 1 98 ? -14.859 0.772 -12.523 1 38.31 98 ILE A N 1
ATOM 790 C CA . ILE A 1 98 ? -14.016 -0.382 -12.797 1 38.31 98 ILE A CA 1
ATOM 791 C C . ILE A 1 98 ? -14.406 -1.001 -14.133 1 38.31 98 ILE A C 1
ATOM 793 O O . ILE A 1 98 ? -15.516 -1.523 -14.281 1 38.31 98 ILE A O 1
ATOM 797 N N . ASP A 1 99 ? -14.281 -0.418 -15.086 1 38.38 99 ASP A N 1
ATOM 798 C CA . ASP A 1 99 ? -13.992 -1.451 -16.078 1 38.38 99 ASP A CA 1
ATOM 799 C C . ASP A 1 99 ? -13.219 -2.609 -15.453 1 38.38 99 ASP A C 1
ATOM 801 O O . ASP A 1 99 ? -12.117 -2.416 -14.922 1 38.38 99 ASP A O 1
ATOM 805 N N . PRO A 1 100 ? -13.953 -3.537 -14.922 1 44.53 100 PRO A N 1
ATOM 806 C CA . PRO A 1 100 ? -13.305 -4.734 -14.383 1 44.53 100 PRO A CA 1
ATOM 807 C C . PRO A 1 100 ? -11.867 -4.898 -14.875 1 44.53 100 PRO A C 1
ATOM 809 O O . PRO A 1 100 ? -11.07 -5.605 -14.258 1 44.53 100 PRO A O 1
ATOM 812 N N . GLN A 1 101 ? -11.633 -4.059 -15.961 1 45.72 101 GLN A N 1
ATOM 813 C CA . GLN A 1 101 ? -10.367 -4.258 -16.656 1 45.72 101 GLN A CA 1
ATOM 814 C C . GLN A 1 101 ? -9.305 -3.281 -16.156 1 45.72 101 GLN A C 1
ATOM 816 O O . GLN A 1 101 ? -8.109 -3.49 -16.359 1 45.72 101 GLN A O 1
ATOM 821 N N . THR A 1 102 ? -9.867 -2.049 -15.625 1 51.22 102 THR A N 1
ATOM 822 C CA . THR A 1 102 ? -8.773 -1.149 -15.281 1 51.22 102 THR A CA 1
ATOM 823 C C . THR A 1 102 ? -8.328 -1.368 -13.836 1 51.22 102 THR A C 1
ATOM 825 O O . THR A 1 102 ? -9.148 -1.304 -12.914 1 51.22 102 THR A O 1
ATOM 828 N N . THR A 1 103 ? -7.387 -2.193 -13.461 1 63.69 103 THR A N 1
ATOM 829 C CA . THR A 1 103 ? -6.773 -2.711 -12.242 1 63.69 103 THR A CA 1
ATOM 830 C C . THR A 1 103 ? -5.668 -1.779 -11.758 1 63.69 103 THR A C 1
ATOM 832 O O . THR A 1 103 ? -4.746 -2.211 -11.055 1 63.69 103 THR A O 1
ATOM 835 N N . HIS A 1 104 ? -5.879 -0.326 -12.117 1 72.12 104 HIS A N 1
ATOM 836 C CA . HIS A 1 104 ? -4.844 0.567 -11.617 1 72.12 104 HIS A CA 1
ATOM 837 C C . HIS A 1 104 ? -5.184 1.066 -10.211 1 72.12 104 HIS A C 1
ATOM 839 O O . HIS A 1 104 ? -6.355 1.266 -9.891 1 72.12 104 HIS A O 1
ATOM 845 N N . VAL A 1 105 ? -4.18 1.166 -9.43 1 74.44 105 VAL A N 1
ATOM 846 C CA . VAL A 1 105 ? -4.367 1.75 -8.109 1 74.44 105 VAL A CA 1
ATOM 847 C C . VAL A 1 105 ? -4.652 3.244 -8.242 1 74.44 105 VAL A C 1
ATOM 849 O O . VAL A 1 105 ? -3.871 3.982 -8.844 1 74.44 105 VAL A O 1
ATOM 852 N N . ALA A 1 106 ? -5.84 3.672 -7.801 1 72.69 106 ALA A N 1
ATOM 853 C CA . ALA A 1 106 ? -6.188 5.09 -7.777 1 72.69 106 ALA A CA 1
ATOM 854 C C . ALA A 1 106 ? -5.664 5.766 -6.512 1 72.69 106 ALA A C 1
ATOM 856 O O . ALA A 1 106 ? -5.883 5.27 -5.402 1 72.69 106 ALA A O 1
ATOM 857 N N . GLY A 1 107 ? -4.836 6.719 -6.652 1 81.44 107 GLY A N 1
ATOM 858 C CA . GLY A 1 107 ? -4.332 7.469 -5.512 1 81.44 107 GLY A CA 1
ATOM 859 C C . GLY A 1 107 ? -3.027 8.188 -5.801 1 81.44 107 GLY A C 1
ATOM 860 O O . GLY A 1 107 ? -2.412 7.973 -6.848 1 81.44 107 GLY A O 1
ATOM 861 N N . THR A 1 108 ? -2.721 9.039 -4.887 1 86.31 108 THR A N 1
ATOM 862 C CA . THR A 1 108 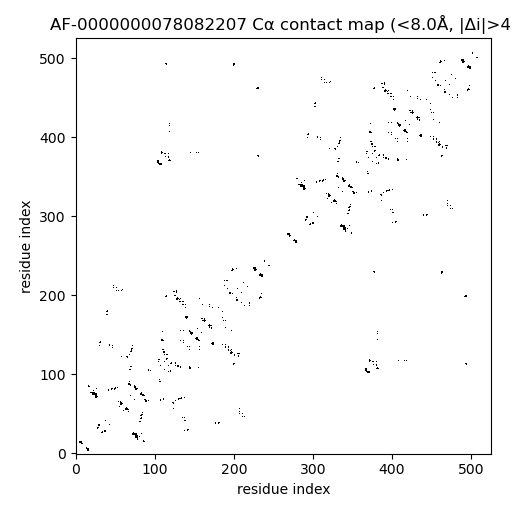? -1.494 9.82 -5.008 1 86.31 108 THR A CA 1
ATOM 863 C C . THR A 1 108 ? -0.399 9.242 -4.113 1 86.31 108 THR A C 1
ATOM 865 O O . THR A 1 108 ? -0.633 8.977 -2.934 1 86.31 108 THR A O 1
ATOM 868 N N . LEU A 1 109 ? 0.744 9.055 -4.734 1 88.56 109 LEU A N 1
ATOM 869 C CA . LEU A 1 109 ? 1.899 8.555 -3.998 1 88.56 109 LEU A CA 1
ATOM 870 C C . LEU A 1 109 ? 2.207 9.445 -2.797 1 88.56 109 LEU A C 1
ATOM 872 O O . LEU A 1 109 ? 2.221 10.672 -2.916 1 88.56 109 LEU A O 1
ATOM 876 N N . GLY A 1 110 ? 2.359 8.844 -1.66 1 92.38 110 GLY A N 1
ATOM 877 C CA . GLY A 1 110 ? 2.662 9.578 -0.442 1 92.38 110 GLY A CA 1
ATOM 878 C C . GLY A 1 110 ? 1.446 9.797 0.438 1 92.38 110 GLY A C 1
ATOM 879 O O . GLY A 1 110 ? 1.579 10.148 1.613 1 92.38 110 GLY A O 1
ATOM 880 N N . TYR A 1 111 ? 0.273 9.539 -0.174 1 95.12 111 TYR A N 1
ATOM 881 C CA . TYR A 1 111 ? -0.958 9.805 0.562 1 95.12 111 TYR A CA 1
ATOM 882 C C . TYR A 1 111 ? -1.805 8.547 0.686 1 95.12 111 TYR A C 1
ATOM 884 O O . TYR A 1 111 ? -2.783 8.516 1.437 1 95.12 111 TYR A O 1
ATOM 892 N N . ILE A 1 112 ? -1.445 7.52 -0.078 1 93.38 112 ILE A N 1
ATOM 893 C CA . ILE A 1 112 ? -2.301 6.34 -0.169 1 93.38 112 ILE A CA 1
ATOM 894 C C . ILE A 1 112 ? -2.049 5.426 1.028 1 93.38 112 ILE A C 1
ATOM 896 O O . ILE A 1 112 ? -0.908 5.043 1.297 1 93.38 112 ILE A O 1
ATOM 900 N N . ALA A 1 113 ? -3.121 5.129 1.744 1 96 113 ALA A N 1
ATOM 901 C CA . ALA A 1 113 ? -3.031 4.203 2.869 1 96 113 ALA A CA 1
ATOM 902 C C . ALA A 1 113 ? -2.725 2.785 2.393 1 96 113 ALA A C 1
ATOM 904 O O . ALA A 1 113 ? -3.176 2.375 1.32 1 96 113 ALA A O 1
ATOM 905 N N . PRO A 1 114 ? -1.98 2.051 3.258 1 95.69 114 PRO A N 1
ATOM 906 C CA . PRO A 1 114 ? -1.618 0.688 2.861 1 95.69 114 PRO A CA 1
ATOM 907 C C . PRO A 1 114 ? -2.834 -0.171 2.521 1 95.69 114 PRO A C 1
ATOM 909 O O . PRO A 1 114 ? -2.828 -0.889 1.519 1 95.69 114 PRO A O 1
ATOM 912 N N . GLU A 1 115 ? -3.9 -0.15 3.314 1 94.44 115 GLU A N 1
ATOM 913 C CA . GLU A 1 115 ? -5.07 -0.987 3.068 1 94.44 115 GLU A CA 1
ATOM 914 C C . GLU A 1 115 ? -5.812 -0.545 1.81 1 94.44 115 GLU A C 1
ATOM 916 O O . GLU A 1 115 ? -6.492 -1.349 1.17 1 94.44 115 GLU A O 1
ATOM 921 N N . HIS A 1 116 ? -5.75 0.723 1.489 1 92.88 116 HIS A N 1
ATOM 922 C CA . HIS A 1 116 ? -6.348 1.208 0.25 1 92.88 116 HIS A CA 1
ATOM 923 C C . HIS A 1 116 ? -5.605 0.664 -0.968 1 92.88 116 HIS A C 1
ATOM 925 O O . HIS A 1 116 ? -6.234 0.221 -1.933 1 92.88 116 HIS A O 1
ATOM 931 N N . ALA A 1 117 ? -4.316 0.706 -0.916 1 91.19 117 ALA A N 1
ATOM 932 C CA . ALA A 1 117 ? -3.502 0.175 -2.006 1 91.19 117 ALA A CA 1
ATOM 933 C C . ALA A 1 117 ? -3.73 -1.324 -2.18 1 91.19 117 ALA A C 1
ATOM 935 O O . ALA A 1 117 ? -3.643 -1.846 -3.295 1 91.19 117 ALA A O 1
ATOM 936 N N . ARG A 1 118 ? -4 -1.971 -1.119 1 91.69 118 ARG A N 1
ATOM 937 C CA . ARG A 1 118 ? -4.152 -3.422 -1.104 1 91.69 118 ARG A CA 1
ATOM 938 C C . ARG A 1 118 ? -5.516 -3.836 -1.645 1 91.69 118 ARG A C 1
ATOM 940 O O . ARG A 1 118 ? -5.621 -4.797 -2.412 1 91.69 118 ARG A O 1
ATOM 947 N N . THR A 1 119 ? -6.555 -3.094 -1.255 1 89 119 THR A N 1
ATOM 948 C CA . THR A 1 119 ? -7.906 -3.572 -1.521 1 89 119 THR A CA 1
ATOM 949 C C . THR A 1 119 ? -8.609 -2.674 -2.533 1 89 119 THR A C 1
ATOM 951 O O . THR A 1 119 ? -9.633 -3.057 -3.109 1 89 119 THR A O 1
ATOM 954 N N . GLY A 1 120 ? -8.164 -1.445 -2.609 1 86.81 120 GLY A N 1
ATOM 955 C CA . GLY A 1 120 ? -8.82 -0.46 -3.451 1 86.81 120 GLY A CA 1
ATOM 956 C C . GLY A 1 120 ? -9.977 0.239 -2.758 1 86.81 120 GLY A C 1
ATOM 957 O O . GLY A 1 120 ? -10.609 1.124 -3.336 1 86.81 120 GLY A O 1
ATOM 958 N N . ARG A 1 121 ? -10.234 -0.084 -1.542 1 87.56 121 ARG A N 1
ATOM 959 C CA . ARG A 1 121 ? -11.383 0.473 -0.837 1 87.56 121 ARG A CA 1
ATOM 960 C C . ARG A 1 121 ? -10.969 1.649 0.042 1 87.56 121 ARG A C 1
ATOM 962 O O . ARG A 1 121 ? -10.055 1.528 0.857 1 87.56 121 ARG A O 1
ATOM 969 N N . ALA A 1 122 ? -11.656 2.699 -0.157 1 90.06 122 ALA A N 1
ATOM 970 C CA . ALA A 1 122 ? -11.438 3.881 0.673 1 90.06 122 ALA A CA 1
ATOM 971 C C . ALA A 1 122 ? -12.391 3.904 1.862 1 90.06 122 ALA A C 1
ATOM 973 O O . ALA A 1 122 ? -13.57 3.562 1.729 1 90.06 122 ALA A O 1
ATOM 974 N N . THR A 1 123 ? -11.891 4.254 3.002 1 93.25 123 THR A N 1
ATOM 975 C CA . THR A 1 123 ? -12.656 4.406 4.234 1 93.25 123 THR A CA 1
ATOM 976 C C . THR A 1 123 ? -12.32 5.723 4.922 1 93.25 123 THR A C 1
ATOM 978 O O . THR A 1 123 ? -11.477 6.484 4.438 1 93.25 123 THR A O 1
ATOM 981 N N . ALA A 1 124 ? -12.969 5.992 6.016 1 95.88 124 ALA A N 1
ATOM 982 C CA . ALA A 1 124 ? -12.625 7.164 6.812 1 95.88 124 ALA A CA 1
ATOM 983 C C . ALA A 1 124 ? -11.172 7.098 7.285 1 95.88 124 ALA A C 1
ATOM 985 O O . ALA A 1 124 ? -10.484 8.117 7.34 1 95.88 124 ALA A O 1
ATOM 986 N N . SER A 1 125 ? -10.758 5.902 7.539 1 97.5 125 SER A N 1
ATOM 987 C CA . SER A 1 125 ? -9.398 5.719 8.031 1 97.5 125 SER A CA 1
ATOM 988 C C . SER A 1 125 ? -8.367 6.031 6.949 1 97.5 125 SER A C 1
ATOM 990 O O . SER A 1 125 ? -7.27 6.508 7.25 1 97.5 125 SER A O 1
ATOM 992 N N . THR A 1 126 ? -8.695 5.734 5.707 1 96.75 126 THR A N 1
ATOM 993 C CA . THR A 1 126 ? -7.777 6.086 4.629 1 96.75 126 THR A CA 1
ATOM 994 C C . THR A 1 126 ? -7.648 7.598 4.5 1 96.75 126 THR A C 1
ATOM 996 O O . THR A 1 126 ? -6.574 8.109 4.176 1 96.75 126 THR A O 1
ATOM 999 N N . ASP A 1 127 ? -8.734 8.352 4.77 1 96.56 127 ASP A N 1
ATOM 1000 C CA . ASP A 1 127 ? -8.672 9.805 4.828 1 96.56 127 ASP A CA 1
ATOM 1001 C C . ASP A 1 127 ? -7.754 10.273 5.953 1 96.56 127 ASP A C 1
ATOM 1003 O O . ASP A 1 127 ? -7.012 11.242 5.789 1 96.56 127 ASP A O 1
ATOM 1007 N N . VAL A 1 128 ? -7.863 9.578 7.031 1 98.62 128 VAL A N 1
ATOM 1008 C CA . VAL A 1 128 ? -7.031 9.93 8.18 1 98.62 128 VAL A CA 1
ATOM 1009 C C . VAL A 1 128 ? -5.559 9.75 7.824 1 98.62 128 VAL A C 1
ATOM 1011 O O . VAL A 1 128 ? -4.719 10.57 8.195 1 98.62 128 VAL A O 1
ATOM 1014 N N . PHE A 1 129 ? -5.289 8.688 7.141 1 98.56 129 PHE A N 1
ATOM 1015 C CA . PHE A 1 129 ? -3.92 8.453 6.691 1 98.56 129 PHE A CA 1
ATOM 1016 C C . PHE A 1 129 ? -3.436 9.602 5.816 1 98.56 129 PHE A C 1
ATOM 1018 O O . PHE A 1 129 ? -2.354 10.148 6.047 1 98.56 129 PHE A O 1
ATOM 1025 N N . SER A 1 130 ? -4.211 9.992 4.848 1 97.56 130 SER A N 1
ATOM 1026 C CA . SER A 1 130 ? -3.873 11.109 3.969 1 97.56 130 SER A CA 1
ATOM 1027 C C . SER A 1 130 ? -3.742 12.414 4.754 1 97.56 130 SER A C 1
ATOM 1029 O O . SER A 1 130 ? -2.902 13.258 4.43 1 97.56 130 SER A O 1
ATOM 1031 N N . PHE A 1 131 ? -4.594 12.547 5.762 1 98.62 131 PHE A N 1
ATOM 1032 C CA . PHE A 1 131 ? -4.52 13.727 6.621 1 98.62 131 PHE A CA 1
ATOM 1033 C C . PHE A 1 131 ? -3.18 13.781 7.344 1 98.62 131 PHE A C 1
ATOM 1035 O O . PHE A 1 131 ? -2.617 14.867 7.531 1 98.62 131 PHE A O 1
ATOM 1042 N N . GLY A 1 132 ? -2.707 12.617 7.781 1 98.81 132 GLY A N 1
ATOM 1043 C CA . GLY A 1 132 ? -1.374 12.57 8.367 1 98.81 132 GLY A CA 1
ATOM 1044 C C . GLY A 1 132 ? -0.302 13.117 7.438 1 98.81 132 GLY A C 1
ATOM 1045 O O . GLY A 1 132 ? 0.54 13.914 7.855 1 98.81 132 GLY A O 1
ATOM 1046 N N . ALA A 1 133 ? -0.337 12.672 6.195 1 98.25 133 ALA A N 1
ATOM 1047 C CA . ALA A 1 133 ? 0.593 13.188 5.191 1 98.25 133 ALA A CA 1
ATOM 1048 C C . ALA A 1 133 ? 0.43 14.688 5.012 1 98.25 133 ALA A C 1
ATOM 1050 O O . ALA A 1 133 ? 1.418 15.422 4.891 1 98.25 133 ALA A O 1
ATOM 1051 N N . PHE A 1 134 ? -0.759 15.156 5.023 1 98.19 134 PHE A N 1
ATOM 1052 C CA . PHE A 1 134 ? -1.086 16.578 4.91 1 98.19 134 PHE A CA 1
ATOM 1053 C C . PHE A 1 134 ? -0.489 17.359 6.066 1 98.19 134 PHE A C 1
ATOM 1055 O O . PHE A 1 134 ? 0.097 18.422 5.863 1 98.19 134 PHE A O 1
ATOM 1062 N N . LEU A 1 135 ? -0.664 16.844 7.27 1 98.81 135 LEU A N 1
ATOM 1063 C CA . LEU A 1 135 ? -0.076 17.5 8.438 1 98.81 135 LEU A CA 1
ATOM 1064 C C . LEU A 1 135 ? 1.424 17.703 8.25 1 98.81 135 LEU A C 1
ATOM 1066 O O . LEU A 1 135 ? 1.952 18.781 8.555 1 98.81 135 LEU A O 1
ATOM 1070 N N . LEU A 1 136 ? 2.039 16.672 7.777 1 98.38 136 LEU A N 1
ATOM 1071 C CA . LEU A 1 136 ? 3.48 16.734 7.574 1 98.38 136 LEU A CA 1
ATOM 1072 C C . LEU A 1 136 ? 3.83 17.766 6.5 1 98.38 136 LEU A C 1
ATOM 1074 O O . LEU A 1 136 ? 4.77 18.531 6.664 1 98.38 136 LEU A O 1
ATOM 1078 N N . GLU A 1 137 ? 3.062 17.781 5.438 1 96.69 137 GLU A N 1
ATOM 1079 C CA . GLU A 1 137 ? 3.266 18.75 4.375 1 96.69 137 GLU A CA 1
ATOM 1080 C C . GLU A 1 137 ? 3.227 20.172 4.922 1 96.69 137 GLU A C 1
ATOM 1082 O O . GLU A 1 137 ? 4.121 20.984 4.648 1 96.69 137 GLU A O 1
ATOM 1087 N N . VAL A 1 138 ? 2.275 20.438 5.684 1 97.44 138 VAL A N 1
ATOM 1088 C CA . VAL A 1 138 ? 2.012 21.797 6.16 1 97.44 138 VAL A CA 1
ATOM 1089 C C . VAL A 1 138 ? 3.074 22.203 7.184 1 97.44 138 VAL A C 1
ATOM 1091 O O . VAL A 1 138 ? 3.537 23.344 7.184 1 97.44 138 VAL A O 1
ATOM 1094 N N . THR A 1 139 ? 3.475 21.297 8.008 1 97.94 139 THR A N 1
ATOM 1095 C CA . THR A 1 139 ? 4.379 21.609 9.109 1 97.94 139 THR A CA 1
ATOM 1096 C C . THR A 1 139 ? 5.828 21.625 8.633 1 97.94 139 THR A C 1
ATOM 1098 O O . THR A 1 139 ? 6.629 22.438 9.102 1 97.94 139 THR A O 1
ATOM 1101 N N . CYS A 1 140 ? 6.113 20.766 7.68 1 96.44 140 CYS A N 1
ATOM 1102 C CA . CYS A 1 140 ? 7.492 20.625 7.227 1 96.44 140 CYS A CA 1
ATOM 1103 C C . CYS A 1 140 ? 7.73 21.453 5.973 1 96.44 140 CYS A C 1
ATOM 1105 O O . CYS A 1 140 ? 8.883 21.719 5.602 1 96.44 140 CYS A O 1
ATOM 1107 N N . GLY A 1 141 ? 6.66 21.812 5.316 1 94.38 141 GLY A N 1
ATOM 1108 C CA . GLY A 1 141 ? 6.801 22.562 4.078 1 94.38 141 GLY A CA 1
ATOM 1109 C C . GLY A 1 141 ? 7.402 21.734 2.951 1 94.38 141 GLY A C 1
ATOM 1110 O O . GLY A 1 141 ? 8.172 22.266 2.145 1 94.38 141 GLY A O 1
ATOM 1111 N N . ARG A 1 142 ? 7.145 20.469 2.949 1 92.69 142 ARG A N 1
ATOM 1112 C CA . ARG A 1 142 ? 7.688 19.531 1.965 1 92.69 142 ARG A CA 1
ATOM 1113 C C . ARG A 1 142 ? 6.613 18.562 1.471 1 92.69 142 ARG A C 1
ATOM 1115 O O . ARG A 1 142 ? 5.641 18.297 2.176 1 92.69 142 ARG A O 1
ATOM 1122 N N . ARG A 1 143 ? 6.832 18.094 0.261 1 92.25 143 ARG A N 1
ATOM 1123 C CA . ARG A 1 143 ? 5.949 17.047 -0.245 1 92.25 143 ARG A CA 1
ATOM 1124 C C . ARG A 1 143 ? 6.211 15.719 0.458 1 92.25 143 ARG A C 1
ATOM 1126 O O . ARG A 1 143 ? 7.297 15.5 0.995 1 92.25 143 ARG A O 1
ATOM 1133 N N . PRO A 1 144 ? 5.211 14.867 0.444 1 93.69 144 PRO A N 1
ATOM 1134 C CA . PRO A 1 144 ? 5.395 13.586 1.126 1 93.69 144 PRO A CA 1
ATOM 1135 C C . PRO A 1 144 ? 6.551 12.773 0.549 1 93.69 144 PRO A C 1
ATOM 1137 O O . PRO A 1 144 ? 7.238 12.062 1.286 1 93.69 144 PRO A O 1
ATOM 1140 N N . ILE A 1 145 ? 6.68 12.867 -0.733 1 90.38 145 ILE A N 1
ATOM 1141 C CA . ILE A 1 145 ? 7.789 12.203 -1.402 1 90.38 145 ILE A CA 1
ATOM 1142 C C . ILE A 1 145 ? 8.578 13.211 -2.229 1 90.38 145 ILE A C 1
ATOM 1144 O O . ILE A 1 145 ? 8.008 13.938 -3.045 1 90.38 145 ILE A O 1
ATOM 1148 N N . GLU A 1 146 ? 9.789 13.312 -1.915 1 84.12 146 GLU A N 1
ATOM 1149 C CA . GLU A 1 146 ? 10.656 14.211 -2.67 1 84.12 146 GLU A CA 1
ATOM 1150 C C . GLU A 1 146 ? 11.836 13.453 -3.283 1 84.12 146 GLU A C 1
ATOM 1152 O O . GLU A 1 146 ? 12.477 12.641 -2.613 1 84.12 146 GLU A O 1
ATOM 1157 N N . ARG A 1 147 ? 12.031 13.641 -4.52 1 74.19 147 ARG A N 1
ATOM 1158 C CA . ARG A 1 147 ? 13.133 12.992 -5.227 1 74.19 147 ARG A CA 1
ATOM 1159 C C . ARG A 1 147 ? 14.414 13.805 -5.102 1 74.19 147 ARG A C 1
ATOM 1161 O O . ARG A 1 147 ? 14.422 15.016 -5.352 1 74.19 147 ARG A O 1
ATOM 1168 N N . GLN A 1 148 ? 15.227 13.273 -4.16 1 64.5 148 GLN A N 1
ATOM 1169 C CA . GLN A 1 148 ? 16.531 13.93 -4.051 1 64.5 148 GLN A CA 1
ATOM 1170 C C . GLN A 1 148 ? 17.547 13.273 -4.973 1 64.5 148 GLN A C 1
ATOM 1172 O O . GLN A 1 148 ? 18.172 12.273 -4.609 1 64.5 148 GLN A O 1
ATOM 1177 N N . GLY A 1 149 ? 17.594 13.586 -6.277 1 57.66 149 GLY A N 1
ATOM 1178 C CA . GLY A 1 149 ? 18.516 12.984 -7.23 1 57.66 149 GLY A CA 1
ATOM 1179 C C . GLY A 1 149 ? 18.031 11.648 -7.766 1 57.66 149 GLY A C 1
ATOM 1180 O O . GLY A 1 149 ? 16.891 11.25 -7.516 1 57.66 149 GLY A O 1
ATOM 1181 N N . PRO A 1 150 ? 18.766 10.867 -8.602 1 53.19 150 PRO A N 1
ATOM 1182 C CA . PRO A 1 150 ? 18.344 9.688 -9.344 1 53.19 150 PRO A CA 1
ATOM 1183 C C . PRO A 1 150 ? 17.984 8.508 -8.438 1 53.19 150 PRO A C 1
ATOM 1185 O O . PRO A 1 150 ? 17.188 7.652 -8.812 1 53.19 150 PRO A O 1
ATOM 1188 N N . LYS A 1 151 ? 18.578 8.688 -7.273 1 56.31 151 LYS A N 1
ATOM 1189 C CA . LYS A 1 151 ? 18.438 7.422 -6.559 1 56.31 151 LYS A CA 1
ATOM 1190 C C . LYS A 1 151 ? 17.875 7.645 -5.156 1 56.31 151 LYS A C 1
ATOM 1192 O O . LYS A 1 151 ? 17.594 6.684 -4.434 1 56.31 151 LYS A O 1
ATOM 1197 N N . ASP A 1 152 ? 17.703 8.914 -4.863 1 61.53 152 ASP A N 1
ATOM 1198 C CA . ASP A 1 152 ? 17.391 9.078 -3.447 1 61.53 152 ASP A CA 1
ATOM 1199 C C . ASP A 1 152 ? 16.047 9.781 -3.252 1 61.53 152 ASP A C 1
ATOM 1201 O O . ASP A 1 152 ? 15.828 10.875 -3.783 1 61.53 152 ASP A O 1
ATOM 1205 N N . ASP A 1 153 ? 15.062 8.953 -2.926 1 75 153 ASP A N 1
ATOM 1206 C CA . ASP A 1 153 ? 13.789 9.555 -2.537 1 75 153 ASP A CA 1
ATOM 1207 C C . ASP A 1 153 ? 13.688 9.695 -1.02 1 75 153 ASP A C 1
ATOM 1209 O O . ASP A 1 153 ? 14.211 8.859 -0.277 1 75 153 ASP A O 1
ATOM 1213 N N . ILE A 1 154 ? 13.305 10.898 -0.698 1 82.25 154 ILE A N 1
ATOM 1214 C CA . ILE A 1 154 ? 13.016 11.109 0.716 1 82.25 154 ILE A CA 1
ATOM 1215 C C . ILE A 1 154 ? 11.523 10.945 0.974 1 82.25 154 ILE A C 1
ATOM 1217 O O . ILE A 1 154 ? 10.695 11.547 0.281 1 82.25 154 ILE A O 1
ATOM 1221 N N . VAL A 1 155 ? 11.266 10.023 1.814 1 92.5 155 VAL A N 1
ATOM 1222 C CA . VAL A 1 155 ? 9.906 9.883 2.32 1 92.5 155 VAL A CA 1
ATOM 1223 C C . VAL A 1 155 ? 9.734 10.727 3.584 1 92.5 155 VAL A C 1
ATOM 1225 O O . VAL A 1 155 ? 10.391 10.477 4.598 1 92.5 155 VAL A O 1
ATOM 1228 N N . LEU A 1 156 ? 8.875 11.648 3.543 1 96 156 LEU A N 1
ATOM 1229 C CA . LEU A 1 156 ? 8.766 12.672 4.578 1 96 156 LEU A CA 1
ATOM 1230 C C . LEU A 1 156 ? 8.422 12.055 5.926 1 96 156 LEU A C 1
ATOM 1232 O O . LEU A 1 156 ? 9.008 12.414 6.949 1 96 156 LEU A O 1
ATOM 1236 N N . VAL A 1 157 ? 7.465 11.125 5.969 1 97.81 157 VAL A N 1
ATOM 1237 C CA . VAL A 1 157 ? 7.062 10.492 7.223 1 97.81 157 VAL A CA 1
ATOM 1238 C C . VAL A 1 157 ? 8.258 9.781 7.848 1 97.81 157 VAL A C 1
ATOM 1240 O O . VAL A 1 157 ? 8.414 9.766 9.07 1 97.81 157 VAL A O 1
ATOM 1243 N N . ASP A 1 158 ? 9.094 9.195 7.059 1 96.38 158 ASP A N 1
ATOM 1244 C CA . ASP A 1 158 ? 10.297 8.539 7.562 1 96.38 158 ASP A CA 1
ATOM 1245 C C . ASP A 1 158 ? 11.242 9.547 8.203 1 96.38 158 ASP A C 1
ATOM 1247 O O . ASP A 1 158 ? 11.781 9.305 9.289 1 96.38 158 ASP A O 1
ATOM 1251 N N . ARG A 1 159 ? 11.43 10.609 7.52 1 95.75 159 ARG A N 1
ATOM 1252 C CA . ARG A 1 159 ? 12.312 11.648 8.039 1 95.75 159 ARG A CA 1
ATOM 1253 C C . ARG A 1 159 ? 11.812 12.164 9.383 1 95.75 159 ARG A C 1
ATOM 1255 O O . ARG A 1 159 ? 12.602 12.336 10.32 1 95.75 159 ARG A O 1
ATOM 1262 N N . VAL A 1 160 ? 10.586 12.461 9.445 1 98.06 160 VAL A N 1
ATOM 1263 C CA . VAL A 1 160 ? 10.016 12.984 10.68 1 98.06 160 VAL A CA 1
ATOM 1264 C C . VAL A 1 160 ? 10.156 11.953 11.797 1 98.06 160 VAL A C 1
ATOM 1266 O O . VAL A 1 160 ? 10.492 12.305 12.938 1 98.06 160 VAL A O 1
ATOM 1269 N N . PHE A 1 161 ? 9.875 10.727 11.492 1 98.12 161 PHE A N 1
ATOM 1270 C CA . PHE A 1 161 ? 10.031 9.664 12.477 1 98.12 161 PHE A CA 1
ATOM 1271 C C . PHE A 1 161 ? 11.461 9.609 13 1 98.12 161 PHE A C 1
ATOM 1273 O O . PHE A 1 161 ? 11.688 9.469 14.203 1 98.12 161 PHE A O 1
ATOM 1280 N N . VAL A 1 162 ? 12.383 9.664 12.125 1 96.69 162 VAL A N 1
ATOM 1281 C CA . VAL A 1 162 ? 13.789 9.609 12.508 1 96.69 162 VAL A CA 1
ATOM 1282 C C . VAL A 1 162 ? 14.117 10.773 13.438 1 96.69 162 VAL A C 1
ATOM 1284 O O . VAL A 1 162 ? 14.797 10.594 14.453 1 96.69 162 VAL A O 1
ATOM 1287 N N . CYS A 1 163 ? 13.695 11.961 13.109 1 97.5 163 CYS A N 1
ATOM 1288 C CA . CYS A 1 163 ? 13.891 13.125 13.969 1 97.5 163 CYS A CA 1
ATOM 1289 C C . CYS A 1 163 ? 13.281 12.891 15.344 1 97.5 163 CYS A C 1
ATOM 1291 O O . CYS A 1 163 ? 13.898 13.195 16.375 1 97.5 163 CYS A O 1
ATOM 1293 N N . TRP A 1 164 ? 12.102 12.352 15.32 1 97.38 164 TRP A N 1
ATOM 1294 C CA . TRP A 1 164 ? 11.422 12.055 16.578 1 97.38 164 TRP A CA 1
ATOM 1295 C C . TRP A 1 164 ? 12.211 11.047 17.391 1 97.38 164 TRP A C 1
ATOM 1297 O O . TRP A 1 164 ? 12.438 11.242 18.594 1 97.38 164 TRP A O 1
ATOM 1307 N N . ASN A 1 165 ? 12.57 9.992 16.734 1 95 165 ASN A N 1
ATOM 1308 C CA . ASN A 1 165 ? 13.281 8.898 17.391 1 95 165 ASN A CA 1
ATOM 1309 C C . ASN A 1 165 ? 14.609 9.375 17.984 1 95 165 ASN A C 1
ATOM 1311 O O . ASN A 1 165 ? 15.078 8.828 18.984 1 95 165 ASN A O 1
ATOM 1315 N N . ARG A 1 166 ? 15.141 10.367 17.453 1 95.62 166 ARG A N 1
ATOM 1316 C CA . ARG A 1 166 ? 16.391 10.953 17.938 1 95.62 166 ARG A CA 1
ATOM 1317 C C . ARG A 1 166 ? 16.125 11.977 19.031 1 95.62 166 ARG A C 1
ATOM 1319 O O . ARG A 1 166 ? 17.062 12.57 19.578 1 95.62 166 ARG A O 1
ATOM 1326 N N . GLY A 1 167 ? 14.898 12.273 19.312 1 95 167 GLY A N 1
ATOM 1327 C CA . GLY A 1 167 ? 14.539 13.195 20.375 1 95 167 GLY A CA 1
ATOM 1328 C C . GLY A 1 167 ? 14.492 14.641 19.922 1 95 167 GLY A C 1
ATOM 1329 O O . GLY A 1 167 ? 14.5 15.555 20.75 1 95 167 GLY A O 1
ATOM 1330 N N . ASN A 1 168 ? 14.508 14.852 18.609 1 96.62 168 ASN A N 1
ATOM 1331 C CA . ASN A 1 168 ? 14.477 16.203 18.078 1 96.62 168 ASN A CA 1
ATOM 1332 C C . ASN A 1 168 ? 13.508 16.344 16.922 1 96.62 168 ASN A C 1
ATOM 1334 O O . ASN A 1 168 ? 13.898 16.719 15.812 1 96.62 168 ASN A O 1
ATOM 1338 N N . ILE A 1 169 ? 12.273 16.203 17.172 1 97.62 169 ILE A N 1
ATOM 1339 C CA . ILE A 1 169 ? 11.25 16.156 16.141 1 97.62 169 ILE A CA 1
ATOM 1340 C C . ILE A 1 169 ? 11.109 17.547 15.5 1 97.62 169 ILE A C 1
ATOM 1342 O O . ILE A 1 169 ? 10.742 17.656 14.328 1 97.62 169 ILE A O 1
ATOM 1346 N N . LEU A 1 170 ? 11.453 18.625 16.188 1 97.38 170 LEU A N 1
ATOM 1347 C CA . LEU A 1 170 ? 11.312 20 15.719 1 97.38 170 LEU A CA 1
ATOM 1348 C C . LEU A 1 170 ? 12.266 20.281 14.562 1 97.38 170 LEU A C 1
ATOM 1350 O O . LEU A 1 170 ? 12.086 21.234 13.82 1 97.38 170 LEU A O 1
ATOM 1354 N N . GLU A 1 171 ? 13.266 19.438 14.445 1 96.88 171 GLU A N 1
ATOM 1355 C CA . GLU A 1 171 ? 14.203 19.578 13.336 1 96.88 171 GLU A CA 1
ATOM 1356 C C . GLU A 1 171 ? 13.508 19.375 11.992 1 96.88 171 GLU A C 1
ATOM 1358 O O . GLU A 1 171 ? 13.977 19.875 10.969 1 96.88 171 GLU A O 1
ATOM 1363 N N . ALA A 1 172 ? 12.398 18.688 12.008 1 96.81 172 ALA A N 1
ATOM 1364 C CA . ALA A 1 172 ? 11.695 18.359 10.766 1 96.81 172 ALA A CA 1
ATOM 1365 C C . ALA A 1 172 ? 10.828 19.531 10.305 1 96.81 172 ALA A C 1
ATOM 1367 O O . ALA A 1 172 ? 10.32 19.531 9.188 1 96.81 172 ALA A O 1
ATOM 1368 N N . ARG A 1 173 ? 10.609 20.562 11.125 1 97.06 173 ARG A N 1
ATOM 1369 C CA . ARG A 1 173 ? 9.727 21.672 10.805 1 97.06 173 ARG A CA 1
ATOM 1370 C C . ARG A 1 173 ? 10.227 22.438 9.586 1 97.06 173 ARG A C 1
ATOM 1372 O O . ARG A 1 173 ? 11.398 22.328 9.219 1 97.06 173 ARG A O 1
ATOM 1379 N N . ASP A 1 174 ? 9.406 23.125 8.945 1 95.44 174 ASP A N 1
ATOM 1380 C CA . ASP A 1 174 ? 9.781 24 7.852 1 95.44 174 ASP A CA 1
ATOM 1381 C C . ASP A 1 174 ? 10.75 25.094 8.328 1 95.44 174 ASP A C 1
ATOM 1383 O O . ASP A 1 174 ? 10.406 25.906 9.18 1 95.44 174 ASP A O 1
ATOM 1387 N N . GLN A 1 175 ? 11.828 25.125 7.727 1 92.12 175 GLN A N 1
ATOM 1388 C CA . GLN A 1 175 ? 12.852 26.078 8.133 1 92.12 175 GLN A CA 1
ATOM 1389 C C . GLN A 1 175 ? 12.422 27.516 7.836 1 92.12 175 GLN A C 1
ATOM 1391 O O . GLN A 1 175 ? 12.914 28.453 8.461 1 92.12 175 GLN A O 1
ATOM 1396 N N . LYS A 1 176 ? 11.547 27.672 6.941 1 90.44 176 LYS A N 1
ATOM 1397 C CA . LYS A 1 176 ? 11.047 29 6.613 1 90.44 176 LYS A CA 1
ATOM 1398 C C . LYS A 1 176 ? 10.32 29.625 7.805 1 90.44 176 LYS A C 1
ATOM 1400 O O . LYS A 1 176 ? 10.117 30.844 7.848 1 90.44 176 LYS A O 1
ATOM 1405 N N . LEU A 1 177 ? 9.938 28.734 8.727 1 92.5 177 LEU A N 1
ATOM 1406 C CA . LEU A 1 177 ? 9.234 29.234 9.914 1 92.5 177 LEU A CA 1
ATOM 1407 C C . LEU A 1 177 ? 10.219 29.859 10.891 1 92.5 177 LEU A C 1
ATOM 1409 O O . LEU A 1 177 ? 9.812 30.594 11.805 1 92.5 177 LEU A O 1
ATOM 1413 N N . SER A 1 178 ? 11.492 29.656 10.711 1 88.75 178 SER A N 1
ATOM 1414 C CA . SER A 1 178 ? 12.516 30.156 11.625 1 88.75 178 SER A CA 1
ATOM 1415 C C . SER A 1 178 ? 12.102 29.953 13.078 1 88.75 178 SER A C 1
ATOM 1417 O O . SER A 1 178 ? 11.891 28.828 13.516 1 88.75 178 SER A O 1
ATOM 1419 N N . ASN A 1 179 ? 11.977 31.016 13.836 1 86.62 179 ASN A N 1
ATOM 1420 C CA . ASN A 1 179 ? 11.594 30.891 15.242 1 86.62 179 ASN A CA 1
ATOM 1421 C C . ASN A 1 179 ? 10.188 31.422 15.484 1 86.62 179 ASN A C 1
ATOM 1423 O O . ASN A 1 179 ? 9.773 31.625 16.625 1 86.62 179 ASN A O 1
ATOM 1427 N N . ASP A 1 180 ? 9.484 31.547 14.406 1 92.06 180 ASP A N 1
ATOM 1428 C CA . ASP A 1 180 ? 8.133 32.094 14.516 1 92.06 180 ASP A CA 1
ATOM 1429 C C . ASP A 1 180 ? 7.086 30.984 14.5 1 92.06 180 ASP A C 1
ATOM 1431 O O . ASP A 1 180 ? 6.285 30.891 13.57 1 92.06 180 ASP A O 1
ATOM 1435 N N . PHE A 1 181 ? 7.098 30.156 15.5 1 95.44 181 PHE A N 1
ATOM 1436 C CA . PHE A 1 181 ? 6.133 29.078 15.672 1 95.44 181 PHE A CA 1
ATOM 1437 C C . PHE A 1 181 ? 5.953 28.75 17.156 1 95.44 181 PHE A C 1
ATOM 1439 O O . PHE A 1 181 ? 6.75 29.172 17.984 1 95.44 181 PHE A O 1
ATOM 1446 N N . VAL A 1 182 ? 4.906 28.156 17.5 1 97.38 182 VAL A N 1
ATOM 1447 C CA . VAL A 1 182 ? 4.645 27.688 18.859 1 97.38 182 VAL A CA 1
ATOM 1448 C C . VAL A 1 182 ? 5.152 26.25 19.016 1 97.38 182 VAL A C 1
ATOM 1450 O O . VAL A 1 182 ? 4.59 25.328 18.438 1 97.38 182 VAL A O 1
ATOM 1453 N N . VAL A 1 183 ? 6.164 26.094 19.812 1 97 183 VAL A N 1
ATOM 1454 C CA . VAL A 1 183 ? 6.895 24.828 19.953 1 97 183 VAL A CA 1
ATOM 1455 C C . VAL A 1 183 ? 5.918 23.703 20.266 1 97 183 VAL A C 1
ATOM 1457 O O . VAL A 1 183 ? 5.93 22.656 19.594 1 97 183 VAL A O 1
ATOM 1460 N N . GLY A 1 184 ? 5.086 23.828 21.234 1 97.19 184 GLY A N 1
ATOM 1461 C CA . GLY A 1 184 ? 4.141 22.797 21.641 1 97.19 184 GLY A CA 1
ATOM 1462 C C . GLY A 1 184 ? 3.188 22.391 20.531 1 97.19 184 GLY A C 1
ATOM 1463 O O . GLY A 1 184 ? 2.842 21.219 20.406 1 97.19 184 GLY A O 1
ATOM 1464 N N . GLU A 1 185 ? 2.76 23.359 19.734 1 98.06 185 GLU A N 1
ATOM 1465 C CA . GLU A 1 185 ? 1.831 23.078 18.641 1 98.06 185 GLU A CA 1
ATOM 1466 C C . GLU A 1 185 ? 2.514 22.312 17.516 1 98.06 185 GLU A C 1
ATOM 1468 O O . GLU A 1 185 ? 1.941 21.359 16.969 1 98.06 185 GLU A O 1
ATOM 1473 N N . VAL A 1 186 ? 3.699 22.766 17.219 1 98.44 186 VAL A N 1
ATOM 1474 C CA . VAL A 1 186 ? 4.434 22.094 16.156 1 98.44 186 VAL A CA 1
ATOM 1475 C C . VAL A 1 186 ? 4.727 20.641 16.547 1 98.44 186 VAL A C 1
ATOM 1477 O O . VAL A 1 186 ? 4.531 19.719 15.75 1 98.44 186 VAL A O 1
ATOM 1480 N N . GLU A 1 187 ? 5.156 20.453 17.734 1 98 187 GLU A N 1
ATOM 1481 C CA . GLU A 1 187 ? 5.414 19.109 18.219 1 98 187 GLU A CA 1
ATOM 1482 C C . GLU A 1 187 ? 4.145 18.25 18.188 1 98 187 GLU A C 1
ATOM 1484 O O . GLU A 1 187 ? 4.176 17.094 17.75 1 98 187 GLU A O 1
ATOM 1489 N N . LEU A 1 188 ? 3.074 18.828 18.672 1 98.38 188 LEU A N 1
ATOM 1490 C CA . LEU A 1 188 ? 1.788 18.141 18.688 1 98.38 188 LEU A CA 1
ATOM 1491 C C . LEU A 1 188 ? 1.409 17.672 17.281 1 98.38 188 LEU A C 1
ATOM 1493 O O . LEU A 1 188 ? 1.062 16.516 17.078 1 98.38 188 LEU A O 1
ATOM 1497 N N . VAL A 1 189 ? 1.52 18.562 16.328 1 98.81 189 VAL A N 1
ATOM 1498 C CA . VAL A 1 189 ? 1.068 18.281 14.961 1 98.81 189 VAL A CA 1
ATOM 1499 C C . VAL A 1 189 ? 1.966 17.219 14.328 1 98.81 189 VAL A C 1
ATOM 1501 O O . VAL A 1 189 ? 1.479 16.312 13.656 1 98.81 189 VAL A O 1
ATOM 1504 N N . LEU A 1 190 ? 3.24 17.328 14.539 1 98.75 190 LEU A N 1
ATOM 1505 C CA . LEU A 1 190 ? 4.16 16.344 13.977 1 98.75 190 LEU A CA 1
ATOM 1506 C C . LEU A 1 190 ? 3.91 14.961 14.57 1 98.75 190 LEU A C 1
ATOM 1508 O O . LEU A 1 190 ? 3.877 13.961 13.844 1 98.75 190 LEU A O 1
ATOM 1512 N N . LYS A 1 191 ? 3.732 14.898 15.859 1 98.56 191 LYS A N 1
ATOM 1513 C CA . LYS A 1 191 ? 3.445 13.617 16.5 1 98.56 191 LYS A CA 1
ATOM 1514 C C . LYS A 1 191 ? 2.098 13.062 16.062 1 98.56 191 LYS A C 1
ATOM 1516 O O . LYS A 1 191 ? 1.963 11.859 15.82 1 98.56 191 LYS A O 1
ATOM 1521 N N . LEU A 1 192 ? 1.137 13.922 16.016 1 98.81 192 LEU A N 1
ATOM 1522 C CA . LEU A 1 192 ? -0.18 13.523 15.516 1 98.81 192 LEU A CA 1
ATOM 1523 C C . LEU A 1 192 ? -0.091 12.984 14.102 1 98.81 192 LEU A C 1
ATOM 1525 O O . LEU A 1 192 ? -0.765 12.008 13.758 1 98.81 192 LEU A O 1
ATOM 1529 N N . ALA A 1 193 ? 0.696 13.602 13.258 1 98.88 193 ALA A N 1
ATOM 1530 C CA . ALA A 1 193 ? 0.897 13.148 11.883 1 98.88 193 ALA A CA 1
ATOM 1531 C C . ALA A 1 193 ? 1.453 11.727 11.852 1 98.88 193 ALA A C 1
ATOM 1533 O O . ALA A 1 193 ? 1.022 10.906 11.039 1 98.88 193 ALA A O 1
ATOM 1534 N N . LEU A 1 194 ? 2.422 11.469 12.703 1 98.56 194 LEU A N 1
ATOM 1535 C CA . LEU A 1 194 ? 2.973 10.117 12.781 1 98.56 194 LEU A CA 1
ATOM 1536 C C . LEU A 1 194 ? 1.895 9.117 13.172 1 98.56 194 LEU A C 1
ATOM 1538 O O . LEU A 1 194 ? 1.807 8.031 12.586 1 98.56 194 LEU A O 1
ATOM 1542 N N . LEU A 1 195 ? 1.097 9.492 14.117 1 98.31 195 LEU A N 1
ATOM 1543 C CA . LEU A 1 195 ? 0.019 8.617 14.57 1 98.31 195 LEU A CA 1
ATOM 1544 C C . LEU A 1 195 ? -0.964 8.336 13.438 1 98.31 195 LEU A C 1
ATOM 1546 O O . LEU A 1 195 ? -1.352 7.188 13.219 1 98.31 195 LEU A O 1
ATOM 1550 N N . CYS A 1 196 ? -1.363 9.32 12.695 1 98.69 196 CYS A N 1
ATOM 1551 C CA . CYS A 1 196 ? -2.299 9.188 11.586 1 98.69 196 CYS A CA 1
ATOM 1552 C C . CYS A 1 196 ? -1.697 8.352 10.461 1 98.69 196 CYS A C 1
ATOM 1554 O O . CYS A 1 196 ? -2.426 7.793 9.641 1 98.69 196 CYS A O 1
ATOM 1556 N N . SER A 1 197 ? -0.385 8.273 10.383 1 98.44 197 SER A N 1
ATOM 1557 C CA . SER A 1 197 ? 0.319 7.648 9.266 1 98.44 197 SER A CA 1
ATOM 1558 C C . SER A 1 197 ? 0.602 6.176 9.539 1 98.44 197 SER A C 1
ATOM 1560 O O . SER A 1 197 ? 1.279 5.508 8.758 1 98.44 197 SER A O 1
ATOM 1562 N N . CYS A 1 198 ? 0.139 5.695 10.641 1 97.44 198 CYS A N 1
ATOM 1563 C CA . CYS A 1 198 ? 0.355 4.289 10.969 1 97.44 198 CYS A CA 1
ATOM 1564 C C . CYS A 1 198 ? -0.233 3.385 9.891 1 97.44 198 CYS A C 1
ATOM 1566 O O . CYS A 1 198 ? -1.31 3.664 9.359 1 97.44 198 CYS A O 1
ATOM 1568 N N . SER A 1 199 ? 0.426 2.268 9.664 1 96.5 199 SER A N 1
ATOM 1569 C CA . SER A 1 199 ? 0.05 1.362 8.578 1 96.5 199 SER A CA 1
ATOM 1570 C C . SER A 1 199 ? -1.285 0.683 8.867 1 96.5 199 SER A C 1
ATOM 1572 O O . SER A 1 199 ? -2.107 0.514 7.965 1 96.5 199 SER A O 1
ATOM 1574 N N . GLU A 1 200 ? -1.474 0.287 10.102 1 95.38 200 GLU A N 1
ATOM 1575 C CA . GLU A 1 200 ? -2.715 -0.378 10.492 1 95.38 200 GLU A CA 1
ATOM 1576 C C . GLU A 1 200 ? -3.818 0.636 10.781 1 95.38 200 GLU A C 1
ATOM 1578 O O . GLU A 1 200 ? -3.643 1.53 11.609 1 95.38 200 GLU A O 1
ATOM 1583 N N . PRO A 1 201 ? -4.953 0.468 10.141 1 96.88 201 PRO A N 1
ATOM 1584 C CA . PRO A 1 201 ? -6.027 1.442 10.336 1 96.88 201 PRO A CA 1
ATOM 1585 C C . PRO A 1 201 ? -6.473 1.546 11.797 1 96.88 201 PRO A C 1
ATOM 1587 O O . PRO A 1 201 ? -6.809 2.635 12.266 1 96.88 201 PRO A O 1
ATOM 1590 N N . ALA A 1 202 ? -6.43 0.473 12.547 1 95.06 202 ALA A N 1
ATOM 1591 C CA . ALA A 1 202 ? -6.91 0.457 13.93 1 95.06 202 ALA A CA 1
ATOM 1592 C C . ALA A 1 202 ? -6.012 1.294 14.836 1 95.06 202 ALA A C 1
ATOM 1594 O O . ALA A 1 202 ? -6.414 1.682 15.93 1 95.06 202 ALA A O 1
ATOM 1595 N N . ALA A 1 203 ? -4.844 1.514 14.375 1 95.44 203 ALA A N 1
ATOM 1596 C CA . ALA A 1 203 ? -3.895 2.283 15.172 1 95.44 203 ALA A CA 1
ATOM 1597 C C . ALA A 1 203 ? -4.059 3.781 14.93 1 95.44 203 ALA A C 1
ATOM 1599 O O . ALA A 1 203 ? -3.471 4.602 15.641 1 95.44 203 ALA A O 1
ATOM 1600 N N . ARG A 1 204 ? -4.801 4.191 13.961 1 97.88 204 ARG A N 1
ATOM 1601 C CA . ARG A 1 204 ? -5.031 5.594 13.633 1 97.88 204 ARG A CA 1
ATOM 1602 C C . ARG A 1 204 ? -6.199 6.16 14.438 1 97.88 204 ARG A C 1
ATOM 1604 O O . ARG A 1 204 ? -7.156 5.441 14.734 1 97.88 204 ARG A O 1
ATOM 1611 N N . PRO A 1 205 ? -6.133 7.402 14.773 1 97.94 205 PRO A N 1
ATOM 1612 C CA . PRO A 1 205 ? -7.277 8.023 15.445 1 97.94 205 PRO A CA 1
ATOM 1613 C C . PRO A 1 205 ? -8.43 8.32 14.484 1 97.94 205 PRO A C 1
ATOM 1615 O O . PRO A 1 205 ? -8.234 8.367 13.266 1 97.94 205 PRO A O 1
ATOM 1618 N N . SER A 1 206 ? -9.609 8.422 15.023 1 97.31 206 SER A N 1
ATOM 1619 C CA . SER A 1 206 ? -10.703 9 14.258 1 97.31 206 SER A CA 1
ATOM 1620 C C . SER A 1 206 ? -10.539 10.508 14.117 1 97.31 206 SER A C 1
ATOM 1622 O O . SER A 1 206 ? -9.758 11.125 14.836 1 97.31 206 SER A O 1
ATOM 1624 N N . MET A 1 207 ? -11.297 11.125 13.227 1 97.56 207 MET A N 1
ATOM 1625 C CA . MET A 1 207 ? -11.203 12.57 13.086 1 97.56 207 MET A CA 1
ATOM 1626 C C . MET A 1 207 ? -11.766 13.273 14.32 1 97.56 207 MET A C 1
ATOM 1628 O O . MET A 1 207 ? -11.344 14.391 14.648 1 97.56 207 MET A O 1
ATOM 1632 N N . ARG A 1 208 ? -12.664 12.633 14.992 1 96.75 208 ARG A N 1
ATOM 1633 C CA . ARG A 1 208 ? -13.109 13.156 16.281 1 96.75 208 ARG A CA 1
ATOM 1634 C C . ARG A 1 208 ? -11.945 13.25 17.266 1 96.75 208 ARG A C 1
ATOM 1636 O O . ARG A 1 208 ? -11.742 14.289 17.891 1 96.75 208 ARG A O 1
ATOM 1643 N N . GLN A 1 209 ? -11.203 12.18 17.359 1 98.06 209 GLN A N 1
ATOM 1644 C CA . GLN A 1 209 ? -10.039 12.164 18.234 1 98.06 209 GLN A CA 1
ATOM 1645 C C . GLN A 1 209 ? -9 13.188 17.797 1 98.06 209 GLN A C 1
ATOM 1647 O O . GLN A 1 209 ? -8.391 13.859 18.625 1 98.06 209 GLN A O 1
ATOM 1652 N N . VAL A 1 210 ? -8.828 13.305 16.531 1 98.75 210 VAL A N 1
ATOM 1653 C CA . VAL A 1 210 ? -7.902 14.281 15.984 1 98.75 210 VAL A CA 1
ATOM 1654 C C . VAL A 1 210 ? -8.281 15.68 16.469 1 98.75 210 VAL A C 1
ATOM 1656 O O . VAL A 1 210 ? -7.422 16.438 16.938 1 98.75 210 VAL A O 1
ATOM 1659 N N . MET A 1 211 ? -9.555 16.031 16.391 1 98.06 211 MET A N 1
ATOM 1660 C CA . MET A 1 211 ? -10.039 17.328 16.844 1 98.06 211 MET A CA 1
ATOM 1661 C C . MET A 1 211 ? -9.773 17.5 18.344 1 98.06 211 MET A C 1
ATOM 1663 O O . MET A 1 211 ? -9.359 18.578 18.781 1 98.06 211 MET A O 1
ATOM 1667 N N . GLN A 1 212 ? -9.977 16.484 19.031 1 98.31 212 GLN A N 1
ATOM 1668 C CA . GLN A 1 212 ? -9.75 16.531 20.469 1 98.31 212 GLN A CA 1
ATOM 1669 C C . GLN A 1 212 ? -8.273 16.766 20.781 1 98.31 212 GLN A C 1
ATOM 1671 O O . GLN A 1 212 ? -7.945 17.516 21.703 1 98.31 212 GLN A O 1
ATOM 1676 N N . TYR A 1 213 ? -7.367 16.109 20.062 1 98.31 213 TYR A N 1
ATOM 1677 C CA . TYR A 1 213 ? -5.941 16.328 20.234 1 98.31 213 TYR A CA 1
ATOM 1678 C C . TYR A 1 213 ? -5.574 17.781 19.906 1 98.31 213 TYR A C 1
ATOM 1680 O O . TYR A 1 213 ? -4.871 18.438 20.672 1 98.31 213 TYR A O 1
ATOM 1688 N N . LEU A 1 214 ? -6.098 18.281 18.781 1 98.31 214 LEU A N 1
ATOM 1689 C CA . LEU A 1 214 ? -5.746 19.609 18.297 1 98.31 214 LEU A CA 1
ATOM 1690 C C . LEU A 1 214 ? -6.277 20.688 19.234 1 98.31 214 LEU A C 1
ATOM 1692 O O . LEU A 1 214 ? -5.664 21.75 19.391 1 98.31 214 LEU A O 1
ATOM 1696 N N . GLU A 1 215 ? -7.387 20.375 19.906 1 97.25 215 GLU A N 1
ATOM 1697 C CA . GLU A 1 215 ? -8 21.328 20.828 1 97.25 215 GLU A CA 1
ATOM 1698 C C . GLU A 1 215 ? -7.422 21.188 22.234 1 97.25 215 GLU A C 1
ATOM 1700 O O . GLU A 1 215 ? -7.711 22 23.109 1 97.25 215 GLU A O 1
ATOM 1705 N N . GLY A 1 216 ? -6.637 20.172 22.453 1 96 216 GLY A N 1
ATOM 1706 C CA . GLY A 1 216 ? -6.023 19.969 23.766 1 96 216 GLY A CA 1
ATOM 1707 C C . GLY A 1 216 ? -6.957 19.312 24.766 1 96 216 GLY A C 1
ATOM 1708 O O . GLY A 1 216 ? -6.723 19.359 25.969 1 96 216 GLY A O 1
ATOM 1709 N N . ASP A 1 217 ? -7.996 18.703 24.25 1 96.12 217 ASP A N 1
ATOM 1710 C CA . ASP A 1 217 ? -8.977 18.062 25.125 1 96.12 217 ASP A CA 1
ATOM 1711 C C . ASP A 1 217 ? -8.43 16.75 25.672 1 96.12 217 ASP A C 1
ATOM 1713 O O . ASP A 1 217 ? -8.797 16.328 26.766 1 96.12 217 ASP A O 1
ATOM 1717 N N . ILE A 1 218 ? -7.664 16.047 24.906 1 96.56 218 ILE A N 1
ATOM 1718 C CA . ILE A 1 218 ? -7.035 14.789 25.312 1 96.56 218 ILE A CA 1
ATOM 1719 C C . ILE A 1 218 ? -5.562 14.797 24.906 1 96.56 218 ILE A C 1
ATOM 1721 O O . ILE A 1 218 ? -5.16 15.562 24.016 1 96.56 218 ILE A O 1
ATOM 1725 N N . ALA A 1 219 ? -4.754 13.977 25.578 1 95.69 219 ALA A N 1
ATOM 1726 C CA . ALA A 1 219 ? -3.328 13.867 25.281 1 95.69 219 ALA A CA 1
ATOM 1727 C C . ALA A 1 219 ? -3.074 12.82 24.203 1 95.69 219 ALA A C 1
ATOM 1729 O O . ALA A 1 219 ? -3.807 11.836 24.094 1 95.69 219 ALA A O 1
ATOM 1730 N N . LEU A 1 220 ? -2.068 13.055 23.422 1 95.5 220 LEU A N 1
ATOM 1731 C CA . LEU A 1 220 ? -1.648 12.055 22.438 1 95.5 220 LEU A CA 1
ATOM 1732 C C . LEU A 1 220 ? -1.137 10.797 23.141 1 95.5 220 LEU A C 1
ATOM 1734 O O . LEU A 1 220 ? -0.551 10.875 24.219 1 95.5 220 LEU A O 1
ATOM 1738 N N . PRO A 1 221 ? -1.372 9.648 22.531 1 92.88 221 PRO A N 1
ATOM 1739 C CA . PRO A 1 221 ? -0.745 8.445 23.078 1 92.88 221 PRO A CA 1
ATOM 1740 C C . PRO A 1 221 ? 0.776 8.453 22.938 1 92.88 221 PRO A C 1
ATOM 1742 O O . PRO A 1 221 ? 1.324 9.242 22.172 1 92.88 221 PRO A O 1
ATOM 1745 N N . GLU A 1 222 ? 1.382 7.609 23.766 1 90.81 222 GLU A N 1
ATOM 1746 C CA . GLU A 1 222 ? 2.83 7.461 23.672 1 90.81 222 GLU A CA 1
ATOM 1747 C C . GLU A 1 222 ? 3.223 6.793 22.344 1 90.81 222 GLU A C 1
ATOM 1749 O O . GLU A 1 222 ? 2.617 5.797 21.953 1 90.81 222 GLU A O 1
ATOM 1754 N N . LEU A 1 223 ? 4.188 7.348 21.719 1 92.88 223 LEU A N 1
ATOM 1755 C CA . LEU A 1 223 ? 4.625 6.832 20.438 1 92.88 223 LEU A CA 1
ATOM 1756 C C . LEU A 1 223 ? 5.859 5.953 20.578 1 92.88 223 LEU A C 1
ATOM 1758 O O . LEU A 1 223 ? 6.457 5.539 19.594 1 92.88 223 LEU A O 1
ATOM 1762 N N . SER A 1 224 ? 6.258 5.598 21.781 1 87.25 224 SER A N 1
ATOM 1763 C CA . SER A 1 224 ? 7.512 4.906 22.047 1 87.25 224 SER A CA 1
ATOM 1764 C C . SER A 1 224 ? 7.523 3.518 21.406 1 87.25 224 SER A C 1
ATOM 1766 O O . SER A 1 224 ? 8.594 2.951 21.172 1 87.25 224 SER A O 1
ATOM 1768 N N . LEU A 1 225 ? 6.348 2.977 21.078 1 88.44 225 LEU A N 1
ATOM 1769 C CA . LEU A 1 225 ? 6.281 1.637 20.5 1 88.44 225 LEU A CA 1
ATOM 1770 C C . LEU A 1 225 ? 6.164 1.699 18.984 1 88.44 225 LEU A C 1
ATOM 1772 O O . LEU A 1 225 ? 6.004 0.668 18.328 1 88.44 225 LEU A O 1
ATOM 1776 N N . LEU A 1 226 ? 6.18 2.857 18.5 1 91.88 226 LEU A N 1
ATOM 1777 C CA . LEU A 1 226 ? 6.137 3.037 17.047 1 91.88 226 LEU A CA 1
ATOM 1778 C C . LEU A 1 226 ? 7.469 2.66 16.406 1 91.88 226 LEU A C 1
ATOM 1780 O O . LEU A 1 226 ? 8.531 3.002 16.938 1 91.88 226 LEU A O 1
ATOM 1784 N N . ARG A 1 227 ? 7.441 1.907 15.391 1 92.81 227 ARG A N 1
ATOM 1785 C CA . ARG A 1 227 ? 8.617 1.504 14.625 1 92.81 227 ARG A CA 1
ATOM 1786 C C . ARG A 1 227 ? 8.422 1.789 13.141 1 92.81 227 ARG A C 1
ATOM 1788 O O . ARG A 1 227 ? 7.293 1.837 12.656 1 92.81 227 ARG A O 1
ATOM 1795 N N . LEU A 1 228 ? 9.516 1.973 12.523 1 94.06 228 LEU A N 1
ATOM 1796 C CA . LEU A 1 228 ? 9.523 2.203 11.078 1 94.06 228 LEU A CA 1
ATOM 1797 C C . LEU A 1 228 ? 10.023 0.973 10.336 1 94.06 228 LEU A C 1
ATOM 1799 O O . LEU A 1 228 ? 11.055 0.397 10.703 1 94.06 228 LEU A O 1
ATOM 1803 N N . SER A 1 229 ? 9.289 0.5 9.422 1 91.06 229 SER A N 1
ATOM 1804 C CA . SER A 1 229 ? 9.664 -0.581 8.516 1 91.06 229 SER A CA 1
ATOM 1805 C C . SER A 1 229 ? 9.578 -0.137 7.055 1 91.06 229 SER A C 1
ATOM 1807 O O . SER A 1 229 ? 9.062 0.944 6.762 1 91.06 229 SER A O 1
ATOM 1809 N N . PRO A 1 230 ? 10.086 -0.874 6.059 1 89.62 230 PRO A N 1
ATOM 1810 C CA . PRO A 1 230 ? 9.961 -0.513 4.645 1 89.62 230 PRO A CA 1
ATOM 1811 C C . PRO A 1 230 ? 8.516 -0.377 4.191 1 89.62 230 PRO A C 1
ATOM 1813 O O . PRO A 1 230 ? 8.219 0.385 3.266 1 89.62 230 PRO A O 1
ATOM 1816 N N . SER A 1 231 ? 7.629 -1.081 4.918 1 91.75 231 SER A N 1
ATOM 1817 C CA . SER A 1 231 ? 6.219 -1.039 4.539 1 91.75 231 SER A CA 1
ATOM 1818 C C . SER A 1 231 ? 5.484 0.083 5.266 1 91.75 231 SER A C 1
ATOM 1820 O O . SER A 1 231 ? 4.316 0.35 4.984 1 91.75 231 SER A O 1
ATOM 1822 N N . GLY A 1 232 ? 6.105 0.702 6.25 1 94.5 232 GLY A N 1
ATOM 1823 C CA . GLY A 1 232 ? 5.496 1.843 6.914 1 94.5 232 GLY A CA 1
ATOM 1824 C C . GLY A 1 232 ? 5.668 1.816 8.422 1 94.5 232 GLY A C 1
ATOM 1825 O O . GLY A 1 232 ? 6.523 1.098 8.945 1 94.5 232 GLY A O 1
ATOM 1826 N N . LEU A 1 233 ? 4.906 2.67 9.094 1 94.75 233 LEU A N 1
ATOM 1827 C CA . LEU A 1 233 ? 4.953 2.795 10.547 1 94.75 233 LEU A CA 1
ATOM 1828 C C . LEU A 1 233 ? 4.047 1.764 11.211 1 94.75 233 LEU A C 1
ATOM 1830 O O . LEU A 1 233 ? 2.889 1.607 10.82 1 94.75 233 LEU A O 1
ATOM 1834 N N . VAL A 1 234 ? 4.574 1.076 12.242 1 91.62 234 VAL A N 1
ATOM 1835 C CA . VAL A 1 234 ? 3.793 0.054 12.93 1 91.62 234 VAL A CA 1
ATOM 1836 C C . VAL A 1 234 ? 4.051 0.131 14.438 1 91.62 234 VAL A C 1
ATOM 1838 O O . VAL A 1 234 ? 5.156 0.477 14.859 1 91.62 234 VAL A O 1
ATOM 1841 N N . PHE A 1 235 ? 2.967 -0.085 15.227 1 85.5 235 PHE A N 1
ATOM 1842 C CA . PHE A 1 235 ? 3.156 -0.262 16.656 1 85.5 235 PHE A CA 1
ATOM 1843 C C . PHE A 1 235 ? 3.578 -1.691 16.984 1 85.5 235 PHE A C 1
ATOM 1845 O O . PHE A 1 235 ? 3.014 -2.645 16.438 1 85.5 235 PHE A O 1
ATOM 1852 N N . VAL A 1 236 ? 4.625 -1.883 17.734 1 77.94 236 VAL A N 1
ATOM 1853 C CA . VAL A 1 236 ? 5.082 -3.211 18.125 1 77.94 236 VAL A CA 1
ATOM 1854 C C . VAL A 1 236 ? 4.562 -3.539 19.531 1 77.94 236 VAL A C 1
ATOM 1856 O O . VAL A 1 236 ? 4.625 -2.701 20.438 1 77.94 236 VAL A O 1
ATOM 1859 N N . HIS A 1 237 ? 3.426 -4.367 19.734 1 62.62 237 HIS A N 1
ATOM 1860 C CA . HIS A 1 237 ? 2.936 -4.742 21.062 1 62.62 237 HIS A CA 1
ATOM 1861 C C . HIS A 1 237 ? 3.875 -5.734 21.734 1 62.62 237 HIS A C 1
ATOM 1863 O O . HIS A 1 237 ? 4.438 -6.609 21.078 1 62.62 237 HIS A O 1
ATOM 1869 N N . ASP A 1 238 ? 4.48 -5.309 22.859 1 48.22 238 ASP A N 1
ATOM 1870 C CA . ASP A 1 238 ? 5.219 -6.207 23.734 1 48.22 238 ASP A CA 1
ATOM 1871 C C . ASP A 1 238 ? 4.348 -7.375 24.188 1 48.22 238 ASP A C 1
ATOM 1873 O O . ASP A 1 238 ? 3.371 -7.184 24.922 1 48.22 238 ASP A O 1
ATOM 1877 N N . GLU A 1 239 ? 3.789 -8.227 23.469 1 42.84 239 GLU A N 1
ATOM 1878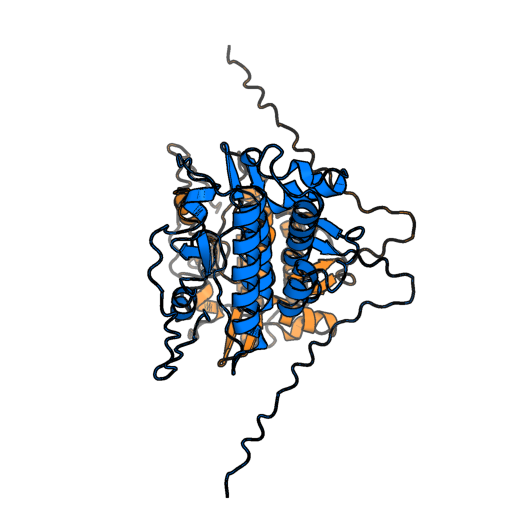 C CA . GLU A 1 239 ? 3.035 -9.305 24.109 1 42.84 239 GLU A CA 1
ATOM 1879 C C . GLU A 1 239 ? 3.867 -10.016 25.172 1 42.84 239 GLU A C 1
ATOM 1881 O O . GLU A 1 239 ? 4.965 -10.5 24.891 1 42.84 239 GLU A O 1
ATOM 1886 N N . GLY A 1 240 ? 3.773 -9.68 26.438 1 38 240 GLY A N 1
ATOM 1887 C CA . GLY A 1 240 ? 3.986 -10.75 27.391 1 38 240 GLY A CA 1
ATOM 1888 C C . GLY A 1 240 ? 3.424 -12.086 26.938 1 38 240 GLY A C 1
ATOM 1889 O O . GLY A 1 240 ? 2.65 -12.141 25.969 1 38 240 GLY A O 1
ATOM 1890 N N . PRO A 1 241 ? 3.873 -13.383 27.609 1 36.47 241 PRO A N 1
ATOM 1891 C CA . PRO A 1 241 ? 3.352 -14.711 27.266 1 36.47 241 PRO A CA 1
ATOM 1892 C C . PRO A 1 241 ? 1.873 -14.688 26.891 1 36.47 241 PRO A C 1
ATOM 1894 O O . PRO A 1 241 ? 1.44 -15.453 26.031 1 36.47 241 PRO A O 1
ATOM 1897 N N . ASP A 1 242 ? 0.91 -14.211 27.766 1 34.38 242 ASP A N 1
ATOM 1898 C CA . ASP A 1 242 ? -0.529 -14.453 27.781 1 34.38 242 ASP A CA 1
ATOM 1899 C C . ASP A 1 242 ? -1.227 -13.641 26.688 1 34.38 242 ASP A C 1
ATOM 1901 O O . ASP A 1 242 ? -2.434 -13.781 26.484 1 34.38 242 ASP A O 1
ATOM 1905 N N . ASP A 1 243 ? -0.979 -12.414 26.5 1 31.42 243 ASP A N 1
ATOM 1906 C CA . ASP A 1 243 ? -1.938 -11.586 25.781 1 31.42 243 ASP A CA 1
ATOM 1907 C C . ASP A 1 243 ? -1.85 -11.844 24.266 1 31.42 243 ASP A C 1
ATOM 1909 O O . ASP A 1 243 ? -0.935 -11.352 23.609 1 31.42 243 ASP A O 1
ATOM 1913 N N . VAL A 1 244 ? -2.299 -12.961 23.875 1 30.75 244 VAL A N 1
ATOM 1914 C CA . VAL A 1 244 ? -2.729 -13.305 22.516 1 30.75 244 VAL A CA 1
ATOM 1915 C C . VAL A 1 244 ? -3.35 -12.078 21.844 1 30.75 244 VAL A C 1
ATOM 1917 O O . VAL A 1 244 ? -4.219 -11.422 22.422 1 30.75 244 VAL A O 1
ATOM 1920 N N . GLN A 1 245 ? -2.787 -11.391 20.953 1 31.05 245 GLN A N 1
ATOM 1921 C CA . GLN A 1 245 ? -3.219 -10.32 20.047 1 31.05 245 GLN A CA 1
ATOM 1922 C C . GLN A 1 245 ? -4.703 -10.445 19.719 1 31.05 245 GLN A C 1
ATOM 1924 O O . GLN A 1 245 ? -5.188 -11.539 19.422 1 31.05 245 GLN A O 1
ATOM 1929 N N . MET A 1 246 ? -5.59 -9.586 20.188 1 27.31 246 MET A N 1
ATOM 1930 C CA . MET A 1 246 ? -6.941 -9.344 19.703 1 27.31 246 MET A CA 1
ATOM 1931 C C . MET A 1 246 ? -6.98 -9.422 18.172 1 27.31 246 MET A C 1
ATOM 1933 O O . MET A 1 246 ? -6.359 -8.609 17.484 1 27.31 246 MET A O 1
ATOM 1937 N N . VAL A 1 247 ? -6.977 -10.57 17.641 1 28.56 247 VAL A N 1
ATOM 1938 C CA . VAL A 1 247 ? -7.582 -10.734 16.328 1 28.56 247 VAL A CA 1
ATOM 1939 C C . VAL A 1 247 ? -8.844 -9.875 16.234 1 28.56 247 VAL A C 1
ATOM 1941 O O . VAL A 1 247 ? -9.82 -10.109 16.953 1 28.56 247 VAL A O 1
ATOM 1944 N N . TYR A 1 248 ? -8.805 -8.578 16.156 1 25.19 248 TYR A N 1
ATOM 1945 C CA . TYR A 1 248 ? -10.008 -7.809 15.859 1 25.19 248 TYR A CA 1
ATOM 1946 C C . TYR A 1 248 ? -10.867 -8.516 14.812 1 25.19 248 TYR A C 1
ATOM 1948 O O . TYR A 1 248 ? -10.398 -8.812 13.711 1 25.19 248 TYR A O 1
ATOM 1956 N N . GLN A 1 249 ? -11.625 -9.555 15.203 1 24.47 249 GLN A N 1
ATOM 1957 C CA . GLN A 1 249 ? -12.836 -9.906 14.461 1 24.47 249 GLN A CA 1
ATOM 1958 C C . GLN A 1 249 ? -13.586 -8.656 14 1 24.47 249 GLN A C 1
ATOM 1960 O O . GLN A 1 249 ? -14.086 -7.891 14.828 1 24.47 249 GLN A O 1
ATOM 1965 N N . CYS A 1 250 ? -13.094 -7.961 13.078 1 25.11 250 CYS A N 1
ATOM 1966 C CA . CYS A 1 250 ? -14.031 -7.02 12.477 1 25.11 250 CYS A CA 1
ATOM 1967 C C . CYS A 1 250 ? -15.406 -7.652 12.305 1 25.11 250 CYS A C 1
ATOM 1969 O O . CYS A 1 250 ? -15.562 -8.609 11.539 1 25.11 250 CYS A O 1
ATOM 1971 N N . SER A 1 251 ? -16.125 -7.766 13.43 1 24.48 251 SER A N 1
ATOM 1972 C CA . SER A 1 251 ? -17.578 -7.977 13.336 1 24.48 251 SER A CA 1
ATOM 1973 C C . SER A 1 251 ? -18.188 -7.066 12.281 1 24.48 251 SER A C 1
ATOM 1975 O O . SER A 1 251 ? -18.156 -5.84 12.414 1 24.48 251 SER A O 1
ATOM 1977 N N . TYR A 1 252 ? -18.078 -7.395 11.055 1 23.75 252 TYR A N 1
ATOM 1978 C CA . TYR A 1 252 ? -19.062 -6.918 10.094 1 23.75 252 TYR A CA 1
ATOM 1979 C C . TYR A 1 252 ? -20.484 -7.047 10.656 1 23.75 252 TYR A C 1
ATOM 1981 O O . TYR A 1 252 ? -21 -8.156 10.805 1 23.75 252 TYR A O 1
ATOM 1989 N N . VAL A 1 253 ? -20.844 -6.352 11.734 1 24.72 253 VAL A N 1
ATOM 1990 C CA . VAL A 1 253 ? -22.266 -6.281 12.039 1 24.72 253 VAL A CA 1
ATOM 1991 C C . VAL A 1 253 ? -23.031 -5.801 10.812 1 24.72 253 VAL A C 1
ATOM 1993 O O . VAL A 1 253 ? -22.734 -4.738 10.258 1 24.72 253 VAL A O 1
ATOM 1996 N N . PRO A 1 254 ? -23.625 -6.703 10.094 1 25.92 254 PRO A N 1
ATOM 1997 C CA . PRO A 1 254 ? -24.688 -6.316 9.156 1 25.92 254 PRO A CA 1
ATOM 1998 C C . PRO A 1 254 ? -25.688 -5.34 9.766 1 25.92 254 PRO A C 1
ATOM 2000 O O . PRO A 1 254 ? -26.266 -5.621 10.82 1 25.92 254 PRO A O 1
ATOM 2003 N N . GLU A 1 255 ? -25.297 -4.137 9.93 1 23.84 255 GLU A N 1
ATOM 2004 C CA . GLU A 1 255 ? -26.406 -3.273 10.312 1 23.84 255 GLU A CA 1
ATOM 2005 C C . GLU A 1 255 ? -27.656 -3.58 9.484 1 23.84 255 GLU A C 1
ATOM 2007 O O . GLU A 1 255 ? -27.625 -3.5 8.25 1 23.84 255 GLU A O 1
ATOM 2012 N N . SER A 1 256 ? -28.469 -4.535 9.93 1 26.39 256 SER A N 1
ATOM 2013 C CA . SER A 1 256 ? -29.875 -4.672 9.586 1 26.39 256 SER A CA 1
ATOM 2014 C C . SER A 1 256 ? -30.578 -3.318 9.594 1 26.39 256 SER A C 1
ATOM 2016 O O . SER A 1 256 ? -30.656 -2.658 10.633 1 26.39 256 SER A O 1
ATOM 2018 N N . THR A 1 257 ? -30.328 -2.477 8.625 1 26.05 257 THR A N 1
ATOM 2019 C CA . THR A 1 257 ? -31.281 -1.392 8.43 1 26.05 257 THR A CA 1
ATOM 2020 C C . THR A 1 257 ? -32.719 -1.91 8.5 1 26.05 257 THR A C 1
ATOM 2022 O O . THR A 1 257 ? -33.125 -2.762 7.699 1 26.05 257 THR A O 1
ATOM 2025 N N . LEU A 1 258 ? -33.281 -2.031 9.68 1 24.66 258 LEU A N 1
ATOM 2026 C CA . LEU A 1 258 ? -34.719 -2.059 9.93 1 24.66 258 LEU A CA 1
ATOM 2027 C C . LEU A 1 258 ? -35.438 -0.974 9.125 1 24.66 258 LEU A C 1
ATOM 2029 O O . LEU A 1 258 ? -35.156 0.217 9.32 1 24.66 258 LEU A O 1
ATOM 2033 N N . LEU A 1 259 ? -35.531 -1.121 7.785 1 25.09 259 LEU A N 1
ATOM 2034 C CA . LEU A 1 259 ? -36.625 -0.445 7.07 1 25.09 259 LEU A CA 1
ATOM 2035 C C . LEU A 1 259 ? -37.938 -0.555 7.84 1 25.09 259 LEU A C 1
ATOM 2037 O O . LEU A 1 259 ? -38.438 -1.656 8.031 1 25.09 259 LEU A O 1
ATOM 2041 N N . SER A 1 260 ? -37.969 0.12 8.992 1 24.19 260 SER A N 1
ATOM 2042 C CA . SER A 1 260 ? -39.312 0.386 9.562 1 24.19 260 SER A CA 1
ATOM 2043 C C . SER A 1 260 ? -40.281 0.805 8.484 1 24.19 260 SER A C 1
ATOM 2045 O O . SER A 1 260 ? -40.031 1.711 7.699 1 24.19 260 SER A O 1
ATOM 2047 N N . GLY A 1 261 ? -41.094 -0.138 7.891 1 25.39 261 GLY A N 1
ATOM 2048 C CA . GLY A 1 261 ? -42.406 -0.001 7.262 1 25.39 261 GLY A CA 1
ATOM 2049 C C . GLY A 1 261 ? -43.25 1.055 7.922 1 25.39 261 GLY A C 1
ATOM 2050 O O . GLY A 1 261 ? -43.312 1.148 9.148 1 25.39 261 GLY A O 1
ATOM 2051 N N . GLY A 1 262 ? -43.219 2.328 7.434 1 22.62 262 GLY A N 1
ATOM 2052 C CA . GLY A 1 262 ? -44.312 3.252 7.645 1 22.62 262 GLY A CA 1
ATOM 2053 C C . GLY A 1 262 ? -45.688 2.568 7.676 1 22.62 262 GLY A C 1
ATOM 2054 O O . GLY A 1 262 ? -45.906 1.57 6.988 1 22.62 262 GLY A O 1
ATOM 2055 N N . ARG A 1 263 ? -46.438 2.795 8.75 1 21.5 263 ARG A N 1
ATOM 2056 C CA . ARG A 1 263 ? -47.906 2.91 8.656 1 21.5 263 ARG A CA 1
ATOM 2057 C C . ARG A 1 263 ? -48.281 3.971 7.633 1 21.5 263 ARG A C 1
ATOM 2059 O O . ARG A 1 263 ? -47.625 5.004 7.512 1 21.5 263 ARG A O 1
ATOM 2066 N N . MET B 1 1 ? 15.891 -24.016 -25.359 1 19.38 1 MET B N 1
ATOM 2067 C CA . MET B 1 1 ? 15.242 -2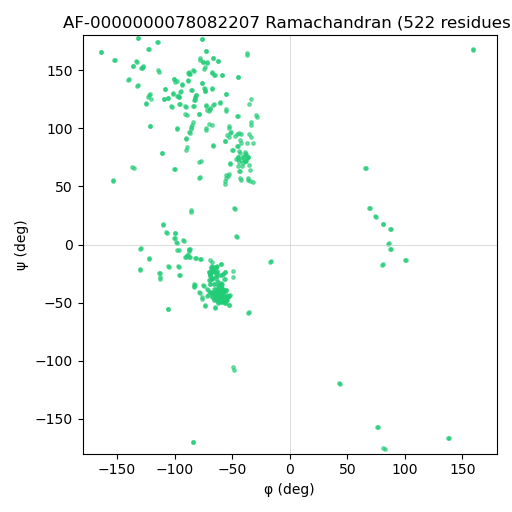2.938 -26.109 1 19.38 1 MET B CA 1
ATOM 2068 C C . MET B 1 1 ? 15.055 -21.719 -25.219 1 19.38 1 MET B C 1
ATOM 2070 O O . MET B 1 1 ? 14.227 -21.719 -24.312 1 19.38 1 MET B O 1
ATOM 2074 N N . PHE B 1 2 ? 16.109 -21 -24.891 1 25.55 2 PHE B N 1
ATOM 2075 C CA . PHE B 1 2 ? 16.578 -19.938 -24.016 1 25.55 2 PHE B CA 1
ATOM 2076 C C . PHE B 1 2 ? 15.938 -18.594 -24.375 1 25.55 2 PHE B C 1
ATOM 2078 O O . PHE B 1 2 ? 15.656 -18.344 -25.547 1 25.55 2 PHE B O 1
ATOM 2085 N N . VAL B 1 3 ? 15.023 -18.203 -23.641 1 34.38 3 VAL B N 1
ATOM 2086 C CA . VAL B 1 3 ? 14.781 -16.781 -23.797 1 34.38 3 VAL B CA 1
ATOM 2087 C C . VAL B 1 3 ? 16.109 -16.047 -24.031 1 34.38 3 VAL B C 1
ATOM 2089 O O . VAL B 1 3 ? 16.984 -16.078 -23.172 1 34.38 3 VAL B O 1
ATOM 2092 N N . SER B 1 4 ? 16.609 -16.188 -25.219 1 31.73 4 SER B N 1
ATOM 2093 C CA . SER B 1 4 ? 17.781 -15.398 -25.562 1 31.73 4 SER B CA 1
ATOM 2094 C C . SER B 1 4 ? 17.562 -13.914 -25.297 1 31.73 4 SER B C 1
ATOM 2096 O O . SER B 1 4 ? 16.609 -13.328 -25.812 1 31.73 4 SER B O 1
ATOM 2098 N N . PRO B 1 5 ? 17.922 -13.492 -24.172 1 36.94 5 PRO B N 1
ATOM 2099 C CA . PRO B 1 5 ? 18.016 -12.031 -24.062 1 36.94 5 PRO B CA 1
ATOM 2100 C C . PRO B 1 5 ? 18.672 -11.391 -25.297 1 36.94 5 PRO B C 1
ATOM 2102 O O . PRO B 1 5 ? 19.844 -11.648 -25.578 1 36.94 5 PRO B O 1
ATOM 2105 N N . CYS B 1 6 ? 18.188 -11.617 -26.422 1 34.22 6 CYS B N 1
ATOM 2106 C CA . CYS B 1 6 ? 18.859 -10.742 -27.391 1 34.22 6 CYS B CA 1
ATOM 2107 C C . CYS B 1 6 ? 18.781 -9.289 -26.938 1 34.22 6 CYS B C 1
ATOM 2109 O O . CYS B 1 6 ? 17.734 -8.648 -27.078 1 34.22 6 CYS B O 1
ATOM 2111 N N . ALA B 1 7 ? 19.312 -9 -25.766 1 35.78 7 ALA B N 1
ATOM 2112 C CA . ALA B 1 7 ? 19.469 -7.625 -25.297 1 35.78 7 ALA B CA 1
ATOM 2113 C C . ALA B 1 7 ? 20.281 -6.801 -26.297 1 35.78 7 ALA B C 1
ATOM 2115 O O . ALA B 1 7 ? 21.484 -6.992 -26.438 1 35.78 7 ALA B O 1
ATOM 2116 N N . ASN B 1 8 ? 19.859 -6.781 -27.5 1 33.44 8 ASN B N 1
ATOM 2117 C CA . ASN B 1 8 ? 20.578 -5.637 -28.047 1 33.44 8 ASN B CA 1
ATOM 2118 C C . ASN B 1 8 ? 20.406 -4.395 -27.172 1 33.44 8 ASN B C 1
ATOM 2120 O O . ASN B 1 8 ? 19.312 -3.861 -27.062 1 33.44 8 ASN B O 1
ATOM 2124 N N . PHE B 1 9 ? 21.047 -4.492 -26.016 1 35.75 9 PHE B N 1
ATOM 2125 C CA . PHE B 1 9 ? 21.172 -3.375 -25.094 1 35.75 9 PHE B CA 1
ATOM 2126 C C . PHE B 1 9 ? 21.594 -2.104 -25.812 1 35.75 9 PHE B C 1
ATOM 2128 O O . PHE B 1 9 ? 21.984 -1.12 -25.188 1 35.75 9 PHE B O 1
ATOM 2135 N N . GLY B 1 10 ? 21.641 -2.148 -27.094 1 33.25 10 GLY B N 1
ATOM 2136 C CA . GLY B 1 10 ? 22.062 -0.791 -27.391 1 33.25 10 GLY B CA 1
ATOM 2137 C C . GLY B 1 10 ? 21.25 0.261 -26.641 1 33.25 10 GLY B C 1
ATOM 2138 O O . GLY B 1 10 ? 21.578 0.619 -25.516 1 33.25 10 GLY B O 1
ATOM 2139 N N . ARG B 1 11 ? 20.375 1.042 -27.219 1 35.12 11 ARG B N 1
ATOM 2140 C CA . ARG B 1 11 ? 19.766 2.27 -26.719 1 35.12 11 ARG B CA 1
ATOM 2141 C C . ARG B 1 11 ? 18.656 1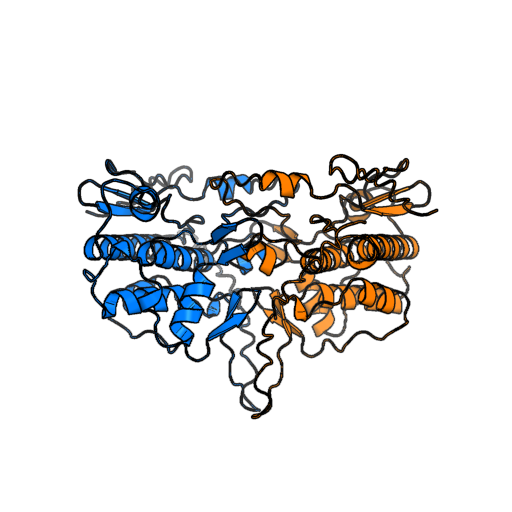.964 -25.719 1 35.12 11 ARG B C 1
ATOM 2143 O O . ARG B 1 11 ? 17.469 1.985 -26.062 1 35.12 11 ARG B O 1
ATOM 2150 N N . GLY B 1 12 ? 18.812 1.225 -24.531 1 39.06 12 GLY B N 1
ATOM 2151 C CA . GLY B 1 12 ? 18.047 1.114 -23.312 1 39.06 12 GLY B CA 1
ATOM 2152 C C . GLY B 1 12 ? 16.859 0.165 -23.438 1 39.06 12 GLY B C 1
ATOM 2153 O O . GLY B 1 12 ? 16.078 0.022 -22.5 1 39.06 12 GLY B O 1
ATOM 2154 N N . GLU B 1 13 ? 16.422 -0.203 -24.656 1 40.06 13 GLU B N 1
ATOM 2155 C CA . GLU B 1 13 ? 15.156 -0.927 -24.75 1 40.06 13 GLU B CA 1
ATOM 2156 C C . GLU B 1 13 ? 15.367 -2.432 -24.609 1 40.06 13 GLU B C 1
ATOM 2158 O O . GLU B 1 13 ? 16.25 -3.004 -25.25 1 40.06 13 GLU B O 1
ATOM 2163 N N . LEU B 1 14 ? 15.188 -2.965 -23.422 1 44.09 14 LEU B N 1
ATOM 2164 C CA . LEU B 1 14 ? 15.07 -4.41 -23.281 1 44.09 14 LEU B CA 1
ATOM 2165 C C . LEU B 1 14 ? 14.047 -4.969 -24.266 1 44.09 14 LEU B C 1
ATOM 2167 O O . LEU B 1 14 ? 12.883 -4.551 -24.266 1 44.09 14 LEU B O 1
ATOM 2171 N N . LEU B 1 15 ? 14.445 -5.168 -25.5 1 41.78 15 LEU B N 1
ATOM 2172 C CA . LEU B 1 15 ? 13.57 -5.832 -26.453 1 41.78 15 LEU B CA 1
ATOM 2173 C C . LEU B 1 15 ? 13.344 -7.289 -26.078 1 41.78 15 LEU B C 1
ATOM 2175 O O . LEU B 1 15 ? 14.297 -8.07 -26 1 41.78 15 LEU B O 1
ATOM 2179 N N . LEU B 1 16 ? 12.398 -7.586 -25.219 1 45.97 16 LEU B N 1
ATOM 2180 C CA . LEU B 1 16 ? 11.969 -8.969 -25.031 1 45.97 16 LEU B CA 1
ATOM 2181 C C . LEU B 1 16 ? 11.523 -9.57 -26.359 1 45.97 16 LEU B C 1
ATOM 2183 O O . LEU B 1 16 ? 10.68 -9 -27.062 1 45.97 16 LEU B O 1
ATOM 2187 N N . VAL B 1 17 ? 12.398 -10.188 -27.172 1 47.03 17 VAL B N 1
ATOM 2188 C CA . VAL B 1 17 ? 12.094 -10.898 -28.406 1 47.03 17 VAL B CA 1
ATOM 2189 C C . VAL B 1 17 ? 10.898 -11.82 -28.188 1 47.03 17 VAL B C 1
ATOM 2191 O O . VAL B 1 17 ? 10.938 -12.719 -27.344 1 47.03 17 VAL B O 1
ATOM 2194 N N . TYR B 1 18 ? 9.805 -11.242 -28.547 1 51.38 18 TYR B N 1
ATOM 2195 C CA . TYR B 1 18 ? 8.617 -12.078 -28.406 1 51.38 18 TYR B CA 1
ATOM 2196 C C . TYR B 1 18 ? 8.586 -13.164 -29.484 1 51.38 18 TYR B C 1
ATOM 2198 O O . TYR B 1 18 ? 8.656 -12.867 -30.672 1 51.38 18 TYR B O 1
ATOM 2206 N N . ASP B 1 19 ? 9.016 -14.438 -29.172 1 61.25 19 ASP B N 1
ATOM 2207 C CA . ASP B 1 19 ? 8.625 -15.602 -29.969 1 61.25 19 ASP B CA 1
ATOM 2208 C C . ASP B 1 19 ? 7.129 -15.57 -30.281 1 61.25 19 ASP B C 1
ATOM 2210 O O . ASP B 1 19 ? 6.367 -14.844 -29.656 1 61.25 19 ASP B O 1
ATOM 2214 N N . TYR B 1 20 ? 6.898 -16.031 -31.422 1 71.12 20 TYR B N 1
ATOM 2215 C CA . TYR B 1 20 ? 5.5 -16.266 -31.781 1 71.12 20 TYR B CA 1
ATOM 2216 C C . TYR B 1 20 ? 4.762 -16.969 -30.656 1 71.12 20 TYR B C 1
ATOM 2218 O O . TYR B 1 20 ? 5.133 -18.078 -30.266 1 71.12 20 TYR B O 1
ATOM 2226 N N . MET B 1 21 ? 3.865 -16.266 -30.031 1 85.81 21 MET B N 1
ATOM 2227 C CA . MET B 1 21 ? 3.049 -16.781 -28.922 1 85.81 21 MET B CA 1
ATOM 2228 C C . MET B 1 21 ? 1.592 -16.922 -29.359 1 85.81 21 MET B C 1
ATOM 2230 O O . MET B 1 21 ? 0.745 -16.109 -28.953 1 85.81 21 MET B O 1
ATOM 2234 N N . PRO B 1 22 ? 1.26 -17.969 -30.078 1 86.12 22 PRO B N 1
ATOM 2235 C CA . PRO B 1 22 ? -0.035 -18.062 -30.75 1 86.12 22 PRO B CA 1
ATOM 2236 C C . PRO B 1 22 ? -1.198 -18.234 -29.781 1 86.12 22 PRO B C 1
ATOM 2238 O O . PRO B 1 22 ? -2.348 -17.953 -30.125 1 86.12 22 PRO B O 1
ATOM 2241 N N . ASN B 1 23 ? -0.924 -18.75 -28.578 1 89.44 23 ASN B N 1
ATOM 2242 C CA . ASN B 1 23 ? -2.018 -19.047 -27.672 1 89.44 23 ASN B CA 1
ATOM 2243 C C . ASN B 1 23 ? -2.393 -17.828 -26.828 1 89.44 23 ASN B C 1
ATOM 2245 O O . ASN B 1 23 ? -3.297 -17.906 -25.984 1 89.44 23 ASN B O 1
ATOM 2249 N N . GLY B 1 24 ? -1.672 -16.75 -26.953 1 88.38 24 GLY B N 1
ATOM 2250 C CA . GLY B 1 24 ? -2.039 -15.508 -26.297 1 88.38 24 GLY B CA 1
ATOM 2251 C C . GLY B 1 24 ? -1.715 -15.5 -24.812 1 88.38 24 GLY B C 1
ATOM 2252 O O . GLY B 1 24 ? -0.809 -16.219 -24.375 1 88.38 24 GLY B O 1
ATOM 2253 N N . SER B 1 25 ? -2.404 -14.664 -24.125 1 90.69 25 SER B N 1
ATOM 2254 C CA . SER B 1 25 ? -2.068 -14.43 -22.719 1 90.69 25 SER B CA 1
ATOM 2255 C C . SER B 1 25 ? -2.691 -15.492 -21.812 1 90.69 25 SER B C 1
ATOM 2257 O O . SER B 1 25 ? -3.781 -15.992 -22.109 1 90.69 25 SER B O 1
ATOM 2259 N N . LEU B 1 26 ? -2.021 -15.734 -20.781 1 93.81 26 LEU B N 1
ATOM 2260 C CA . LEU B 1 26 ? -2.377 -16.781 -19.844 1 93.81 26 LEU B CA 1
ATOM 2261 C C . LEU B 1 26 ? -3.736 -16.516 -19.203 1 93.81 26 LEU B C 1
ATOM 2263 O O . LEU B 1 26 ? -4.496 -17.453 -18.938 1 93.81 26 LEU B O 1
ATOM 2267 N N . ASP B 1 27 ? -4.047 -15.242 -18.875 1 91.56 27 ASP B N 1
ATOM 2268 C CA . ASP B 1 27 ? -5.258 -14.883 -18.156 1 91.56 27 ASP B CA 1
ATOM 2269 C C . ASP B 1 27 ? -6.504 -15.383 -18.875 1 91.56 27 ASP B C 1
ATOM 2271 O O . ASP B 1 27 ? -7.508 -15.719 -18.25 1 91.56 27 ASP B O 1
ATOM 2275 N N . LYS B 1 28 ? -6.453 -15.609 -20.156 1 89 28 LYS B N 1
ATOM 2276 C CA . LYS B 1 28 ? -7.574 -16.094 -20.953 1 89 28 LYS B CA 1
ATOM 2277 C C . LYS B 1 28 ? -7.91 -17.547 -20.625 1 89 28 LYS B C 1
ATOM 2279 O O . LYS B 1 28 ? -9.039 -17.984 -20.828 1 89 28 LYS B O 1
ATOM 2284 N N . TYR B 1 29 ? -6.949 -18.219 -20.125 1 91.31 29 TYR B N 1
ATOM 2285 C CA . TYR B 1 29 ? -7.121 -19.641 -19.844 1 91.31 29 TYR B CA 1
ATOM 2286 C C . TYR B 1 29 ? -7.449 -19.859 -18.375 1 91.31 29 TYR B C 1
ATOM 2288 O O . TYR B 1 29 ? -7.738 -20.984 -17.953 1 91.31 29 TYR B O 1
ATOM 2296 N N . LEU B 1 30 ? -7.426 -18.781 -17.609 1 90.94 30 LEU B N 1
ATOM 2297 C CA . LEU B 1 30 ? -7.652 -18.922 -16.172 1 90.94 30 LEU B CA 1
ATOM 2298 C C . LEU B 1 30 ? -9.039 -18.422 -15.797 1 90.94 30 LEU B C 1
ATOM 2300 O O . LEU B 1 30 ? -9.758 -19.078 -15.047 1 90.94 30 LEU B O 1
ATOM 2304 N N . TYR B 1 31 ? -9.422 -17.281 -16.078 1 78.25 31 TYR B N 1
ATOM 2305 C CA . TYR B 1 31 ? -10.664 -16.688 -15.594 1 78.25 31 TYR B CA 1
ATOM 2306 C C . TYR B 1 31 ? -11.648 -16.469 -16.734 1 78.25 31 TYR B C 1
ATOM 2308 O O . TYR B 1 31 ? -12.852 -16.328 -16.516 1 78.25 31 TYR B O 1
ATOM 2316 N N . ASN B 1 32 ? -11.148 -16.266 -17.938 1 67.44 32 ASN B N 1
ATOM 2317 C CA . ASN B 1 32 ? -12.094 -16.016 -19 1 67.44 32 ASN B CA 1
ATOM 2318 C C . ASN B 1 32 ? -12.633 -17.312 -19.609 1 67.44 32 ASN B C 1
ATOM 2320 O O . ASN B 1 32 ? -11.953 -18.344 -19.562 1 67.44 32 ASN B O 1
ATOM 2324 N N . GLN B 1 33 ? -13.891 -17.734 -19.266 1 60.31 33 GLN B N 1
ATOM 2325 C CA . GLN B 1 33 ? -14.617 -18.953 -19.641 1 60.31 33 GLN B CA 1
ATOM 2326 C C . GLN B 1 33 ? -14.227 -19.422 -21.031 1 60.31 33 GLN B C 1
ATOM 2328 O O . GLN B 1 33 ? -15.008 -19.281 -21.984 1 60.31 33 GLN B O 1
ATOM 2333 N N . PRO B 1 34 ? -12.961 -19.578 -21.172 1 58.47 34 PRO B N 1
ATOM 2334 C CA . PRO B 1 34 ? -12.766 -20.219 -22.484 1 58.47 34 PRO B CA 1
ATOM 2335 C C . PRO B 1 34 ? -13.172 -21.688 -22.484 1 58.47 34 PRO B C 1
ATOM 2337 O O . PRO B 1 34 ? -13.305 -22.297 -21.422 1 58.47 34 PRO B O 1
ATOM 2340 N N . ASN B 1 35 ? -13.57 -22.188 -23.625 1 61.19 35 ASN B N 1
ATOM 2341 C CA . ASN B 1 35 ? -13.805 -23.594 -23.891 1 61.19 35 ASN B CA 1
ATOM 2342 C C . ASN B 1 35 ? -12.633 -24.453 -23.422 1 61.19 35 ASN B C 1
ATOM 2344 O O . ASN B 1 35 ? -12.82 -25.609 -23.016 1 61.19 35 ASN B O 1
ATOM 2348 N N . VAL B 1 36 ? -11.305 -23.891 -23.375 1 66.81 36 VAL B N 1
ATOM 2349 C CA . VAL B 1 36 ? -10.125 -24.672 -23.016 1 66.81 36 VAL B CA 1
ATOM 2350 C C . VAL B 1 36 ? -9.461 -24.047 -21.781 1 66.81 36 VAL B C 1
ATOM 2352 O O . VAL B 1 36 ? -9.25 -22.828 -21.734 1 66.81 36 VAL B O 1
ATOM 2355 N N . THR B 1 37 ? -9.281 -24.922 -20.75 1 82.69 37 THR B N 1
ATOM 2356 C CA . THR B 1 37 ? -8.547 -24.516 -19.547 1 82.69 37 THR B CA 1
ATOM 2357 C C . THR B 1 37 ? -7.242 -25.297 -19.438 1 82.69 37 THR B C 1
ATOM 2359 O O . THR B 1 37 ? -7.109 -26.391 -20 1 82.69 37 THR B O 1
ATOM 2362 N N . LEU B 1 38 ? -6.238 -24.703 -18.875 1 92.75 38 LEU B N 1
ATOM 2363 C CA . LEU B 1 38 ? -4.977 -25.406 -18.625 1 92.75 38 LEU B CA 1
ATOM 2364 C C . LEU B 1 38 ? -5.117 -26.391 -17.469 1 92.75 38 LEU B C 1
ATOM 2366 O O . LEU B 1 38 ? -5.766 -26.094 -16.469 1 92.75 38 LEU B O 1
ATOM 2370 N N . ASN B 1 39 ? -4.59 -27.578 -17.734 1 93.5 39 ASN B N 1
ATOM 2371 C CA . ASN B 1 39 ? -4.508 -28.5 -16.609 1 93.5 39 ASN B CA 1
ATOM 2372 C C . ASN B 1 39 ? -3.369 -28.141 -15.656 1 93.5 39 ASN B C 1
ATOM 2374 O O . ASN B 1 39 ? -2.623 -27.188 -15.914 1 93.5 39 ASN B O 1
ATOM 2378 N N . TRP B 1 40 ? -3.254 -28.844 -14.609 1 96.75 40 TRP B N 1
ATOM 2379 C CA . TRP B 1 40 ? -2.307 -28.453 -13.57 1 96.75 40 TRP B CA 1
ATOM 2380 C C . TRP B 1 40 ? -0.871 -28.547 -14.078 1 96.75 40 TRP B C 1
ATOM 2382 O O . TRP B 1 40 ? -0.05 -27.672 -13.805 1 96.75 40 TRP B O 1
ATOM 2392 N N . SER B 1 41 ? -0.563 -29.672 -14.703 1 96.88 41 SER B N 1
ATOM 2393 C CA . SER B 1 41 ? 0.797 -29.844 -15.203 1 96.88 41 SER B CA 1
ATOM 2394 C C . SER B 1 41 ? 1.225 -28.672 -16.062 1 96.88 41 SER B C 1
ATOM 2396 O O . SER B 1 41 ? 2.355 -28.188 -15.961 1 96.88 41 SER B O 1
ATOM 2398 N N . GLN B 1 42 ? 0.347 -28.234 -16.922 1 96.19 42 GLN B N 1
ATOM 2399 C CA . GLN B 1 42 ? 0.604 -27.078 -17.766 1 96.19 42 GLN B CA 1
ATOM 2400 C C . GLN B 1 42 ? 0.786 -25.812 -16.922 1 96.19 42 GLN B C 1
ATOM 2402 O O . GLN B 1 42 ? 1.714 -25.047 -17.156 1 96.19 42 GLN B O 1
ATOM 2407 N N . ARG B 1 43 ? -0.069 -25.625 -15.938 1 97.56 43 ARG B N 1
ATOM 2408 C CA . ARG B 1 43 ? 0.016 -24.469 -15.047 1 97.56 43 ARG B CA 1
ATOM 2409 C C . ARG B 1 43 ? 1.338 -24.453 -14.289 1 97.56 43 ARG B C 1
ATOM 2411 O O . ARG B 1 43 ? 1.996 -23.422 -14.195 1 97.56 43 ARG B O 1
ATOM 2418 N N . PHE B 1 44 ? 1.706 -25.609 -13.812 1 98.31 44 PHE B N 1
ATOM 2419 C CA . PHE B 1 44 ? 2.93 -25.719 -13.023 1 98.31 44 PHE B CA 1
ATOM 2420 C C . PHE B 1 44 ? 4.152 -25.422 -13.883 1 98.31 44 PHE B C 1
ATOM 2422 O O . PHE B 1 44 ? 5.098 -24.766 -13.422 1 98.31 44 PHE B O 1
ATOM 2429 N N . ARG B 1 45 ? 4.109 -25.859 -15.078 1 97.44 45 ARG B N 1
ATOM 2430 C CA . ARG B 1 45 ? 5.191 -25.547 -16.016 1 97.44 45 ARG B CA 1
ATOM 2431 C C . ARG B 1 45 ? 5.281 -24.062 -16.281 1 97.44 45 ARG B C 1
ATOM 2433 O O . ARG B 1 45 ? 6.375 -23.5 -16.344 1 97.44 45 ARG B O 1
ATOM 2440 N N . VAL B 1 46 ? 4.141 -23.453 -16.469 1 97 46 VAL B N 1
ATOM 2441 C CA . VAL B 1 46 ? 4.102 -22 -16.688 1 97 46 VAL B CA 1
ATOM 2442 C C . VAL B 1 46 ? 4.703 -21.281 -15.469 1 97 46 VAL B C 1
ATOM 2444 O O . VAL B 1 46 ? 5.508 -20.375 -15.625 1 97 46 VAL B O 1
ATOM 2447 N N . ILE B 1 47 ? 4.32 -21.703 -14.266 1 98.56 47 ILE B N 1
ATOM 2448 C CA . ILE B 1 47 ? 4.828 -21.125 -13.023 1 98.56 47 ILE B CA 1
ATOM 2449 C C . ILE B 1 47 ? 6.355 -21.219 -13.008 1 98.56 47 ILE B C 1
ATOM 2451 O O . ILE B 1 47 ? 7.035 -20.219 -12.758 1 98.56 47 ILE B O 1
ATOM 2455 N N . LYS B 1 48 ? 6.887 -22.344 -13.266 1 97.81 48 LYS B N 1
ATOM 2456 C CA . LYS B 1 48 ? 8.328 -22.562 -13.25 1 97.81 48 LYS B CA 1
ATOM 2457 C C . LYS B 1 48 ? 9.023 -21.719 -14.312 1 97.81 48 LYS B C 1
ATOM 2459 O O . LYS B 1 48 ? 10.102 -21.156 -14.07 1 97.81 48 LYS B O 1
ATOM 2464 N N . GLY B 1 49 ? 8.391 -21.625 -15.461 1 95.38 49 GLY B N 1
ATOM 2465 C CA . GLY B 1 49 ? 8.945 -20.812 -16.531 1 95.38 49 GLY B CA 1
ATOM 2466 C C . GLY B 1 49 ? 9.031 -1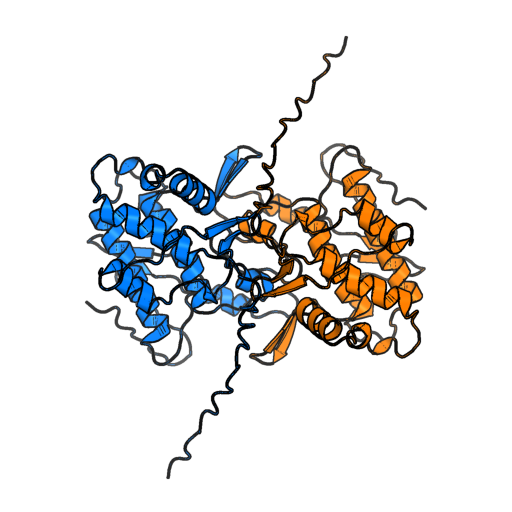9.344 -16.156 1 95.38 49 GLY B C 1
ATOM 2467 O O . GLY B 1 49 ? 10.062 -18.703 -16.391 1 95.38 49 GLY B O 1
ATOM 2468 N N . VAL B 1 50 ? 7.984 -18.812 -15.617 1 96 50 VAL B N 1
ATOM 2469 C CA . VAL B 1 50 ? 7.957 -17.422 -15.219 1 96 50 VAL B CA 1
ATOM 2470 C C . VAL B 1 50 ? 8.961 -17.172 -14.094 1 96 50 VAL B C 1
ATOM 2472 O O . VAL B 1 50 ? 9.68 -16.172 -14.102 1 96 50 VAL B O 1
ATOM 2475 N N . ALA B 1 51 ? 9 -18.109 -13.117 1 97.94 51 ALA B N 1
ATOM 2476 C CA . ALA B 1 51 ? 9.977 -18.016 -12.039 1 97.94 51 ALA B CA 1
ATOM 2477 C C . ALA B 1 51 ? 11.398 -17.969 -12.578 1 97.94 51 ALA B C 1
ATOM 2479 O O . ALA B 1 51 ? 12.211 -17.141 -12.156 1 97.94 51 ALA B O 1
ATOM 2480 N N . SER B 1 52 ? 11.688 -18.828 -13.469 1 95.06 52 SER B N 1
ATOM 2481 C CA . SER B 1 52 ? 13.008 -18.891 -14.086 1 95.06 52 SER B CA 1
ATOM 2482 C C . SER B 1 52 ? 13.336 -17.594 -14.805 1 95.06 52 SER B C 1
ATOM 2484 O O . SER B 1 52 ? 14.469 -17.094 -14.727 1 95.06 52 SER B O 1
ATOM 2486 N N . GLY B 1 53 ? 12.336 -17.062 -15.531 1 91.88 53 GLY B N 1
ATOM 2487 C CA . GLY B 1 53 ? 12.516 -15.781 -16.188 1 91.88 53 GLY B CA 1
ATOM 2488 C C . GLY B 1 53 ? 12.859 -14.656 -15.227 1 91.88 53 GLY B C 1
ATOM 2489 O O . GLY B 1 53 ? 13.789 -13.883 -15.477 1 91.88 53 GLY B O 1
ATOM 2490 N N . LEU B 1 54 ? 12.156 -14.586 -14.156 1 94.88 54 LEU B N 1
ATOM 2491 C CA . LEU B 1 54 ? 12.406 -13.555 -13.164 1 94.88 54 LEU B CA 1
ATOM 2492 C C . LEU B 1 54 ? 13.773 -13.758 -12.5 1 94.88 54 LEU B C 1
ATOM 2494 O O . LEU B 1 54 ? 14.477 -12.789 -12.219 1 94.88 54 LEU B O 1
ATOM 2498 N N . PHE B 1 55 ? 14.094 -15.039 -12.203 1 94.56 55 PHE B N 1
ATOM 2499 C CA . PHE B 1 55 ? 15.406 -15.352 -11.656 1 94.56 55 PHE B CA 1
ATOM 2500 C C . PHE B 1 55 ? 16.516 -14.82 -12.562 1 94.56 55 PHE B C 1
ATOM 2502 O O . PHE B 1 55 ? 17.453 -14.188 -12.086 1 94.56 55 PHE B O 1
ATOM 2509 N N . TYR B 1 56 ? 16.359 -15 -13.789 1 88.81 56 TYR B N 1
ATOM 2510 C CA . TYR B 1 56 ? 17.344 -14.531 -14.758 1 88.81 56 TYR B CA 1
ATOM 2511 C C . TYR B 1 56 ? 17.453 -13.008 -14.742 1 88.81 56 TYR B C 1
ATOM 2513 O O . TYR B 1 56 ? 18.547 -12.453 -14.703 1 88.81 56 TYR B O 1
ATOM 2521 N N . LEU B 1 57 ? 16.344 -12.297 -14.773 1 88.44 57 LEU B N 1
ATOM 2522 C CA . LEU B 1 57 ? 16.312 -10.836 -14.789 1 88.44 57 LEU B CA 1
ATOM 2523 C C . LEU B 1 57 ? 16.953 -10.266 -13.531 1 88.44 57 LEU B C 1
ATOM 2525 O O . LEU B 1 57 ? 17.672 -9.273 -13.594 1 88.44 57 LEU B O 1
ATOM 2529 N N . HIS B 1 58 ? 16.703 -10.914 -12.422 1 92.31 58 HIS B N 1
ATOM 2530 C CA . HIS B 1 58 ? 17.094 -10.359 -11.141 1 92.31 58 HIS B CA 1
ATOM 2531 C C . HIS B 1 58 ? 18.562 -10.672 -10.828 1 92.31 58 HIS B C 1
ATOM 2533 O O . HIS B 1 58 ? 19.25 -9.883 -10.18 1 92.31 58 HIS B O 1
ATOM 2539 N N . GLU B 1 59 ? 19.047 -11.812 -11.18 1 89.5 59 GLU B N 1
ATOM 2540 C CA . GLU B 1 59 ? 20.297 -12.266 -10.562 1 89.5 59 GLU B CA 1
ATOM 2541 C C . GLU B 1 59 ? 21.297 -12.711 -11.617 1 89.5 59 GLU B C 1
ATOM 2543 O O . GLU B 1 59 ? 22.5 -12.82 -11.336 1 89.5 59 GLU B O 1
ATOM 2548 N N . GLU B 1 60 ? 20.906 -13.047 -12.734 1 81.5 60 GLU B N 1
ATOM 2549 C CA . GLU B 1 60 ? 21.828 -13.633 -13.695 1 81.5 60 GLU B CA 1
ATOM 2550 C C . GLU B 1 60 ? 22.203 -12.625 -14.781 1 81.5 60 GLU B C 1
ATOM 2552 O O . GLU B 1 60 ? 23.25 -12.773 -15.438 1 81.5 60 GLU B O 1
ATOM 2557 N N . TRP B 1 61 ? 21.438 -11.609 -14.961 1 69.44 61 TRP B N 1
ATOM 2558 C CA . TRP B 1 61 ? 21.766 -10.586 -15.945 1 69.44 61 TRP B CA 1
ATOM 2559 C C . TRP B 1 61 ? 22.844 -9.648 -15.43 1 69.44 61 TRP B C 1
ATOM 2561 O O . TRP B 1 61 ? 23.188 -9.68 -14.242 1 69.44 61 TRP B O 1
ATOM 2571 N N . GLU B 1 62 ? 23.5 -8.961 -16.297 1 73.06 62 GLU B N 1
ATOM 2572 C CA . GLU B 1 62 ? 24.594 -8.062 -15.945 1 73.06 62 GLU B CA 1
ATOM 2573 C C . GLU B 1 62 ? 24.156 -7.035 -14.906 1 73.06 62 GLU B C 1
ATOM 2575 O O . GLU B 1 62 ? 24.906 -6.719 -13.984 1 73.06 62 GLU B O 1
ATOM 2580 N N . HIS B 1 63 ? 22.969 -6.594 -15.094 1 78.56 63 HIS B N 1
ATOM 2581 C CA . HIS B 1 63 ? 22.375 -5.691 -14.117 1 78.56 63 HIS B CA 1
ATOM 2582 C C . HIS B 1 63 ? 21 -6.18 -13.68 1 78.56 63 HIS B C 1
ATOM 2584 O O . HIS B 1 63 ? 20.344 -6.934 -14.406 1 78.56 63 HIS B O 1
ATOM 2590 N N . VAL B 1 64 ? 20.703 -5.805 -12.516 1 83.44 64 VAL B N 1
ATOM 2591 C CA . VAL B 1 64 ? 19.391 -6.184 -12.016 1 83.44 64 VAL B CA 1
ATOM 2592 C C . VAL B 1 64 ? 18.297 -5.477 -12.82 1 83.44 64 VAL B C 1
ATOM 2594 O O . VAL B 1 64 ? 18.328 -4.25 -12.969 1 83.44 64 VAL B O 1
ATOM 2597 N N . VAL B 1 65 ? 17.453 -6.238 -13.438 1 86.25 65 VAL B N 1
ATOM 2598 C CA . VAL B 1 65 ? 16.312 -5.707 -14.172 1 86.25 65 VAL B CA 1
ATOM 2599 C C . VAL B 1 65 ? 15.016 -6.027 -13.43 1 86.25 65 VAL B C 1
ATOM 2601 O O . VAL B 1 65 ? 14.758 -7.184 -13.086 1 86.25 65 VAL B O 1
ATOM 2604 N N . ILE B 1 66 ? 14.242 -5 -13.156 1 91 66 ILE B N 1
ATOM 2605 C CA . ILE B 1 66 ? 12.953 -5.148 -12.484 1 91 66 ILE B CA 1
ATOM 2606 C C . ILE B 1 66 ? 11.836 -5.191 -13.523 1 91 66 ILE B C 1
ATOM 2608 O O . ILE B 1 66 ? 11.773 -4.34 -14.414 1 91 66 ILE B O 1
ATOM 2612 N N . HIS B 1 67 ? 10.961 -6.148 -13.555 1 89.81 67 HIS B N 1
ATOM 2613 C CA . HIS B 1 67 ? 9.898 -6.293 -14.547 1 89.81 67 HIS B CA 1
ATOM 2614 C C . HIS B 1 67 ? 8.789 -5.27 -14.32 1 89.81 67 HIS B C 1
ATOM 2616 O O . HIS B 1 67 ? 8.383 -4.578 -15.258 1 89.81 67 HIS B O 1
ATOM 2622 N N . ARG B 1 68 ? 8.25 -5.207 -13.016 1 90.06 68 ARG B N 1
ATOM 2623 C CA . ARG B 1 68 ? 7.363 -4.148 -12.531 1 90.06 68 ARG B CA 1
ATOM 2624 C C . ARG B 1 68 ? 5.906 -4.469 -12.836 1 90.06 68 ARG B C 1
ATOM 2626 O O . ARG B 1 68 ? 5.004 -3.76 -12.391 1 90.06 68 ARG B O 1
ATOM 2633 N N . ASP B 1 69 ? 5.703 -5.59 -13.539 1 90.75 69 ASP B N 1
ATOM 2634 C CA . ASP B 1 69 ? 4.312 -5.863 -13.898 1 90.75 69 ASP B CA 1
ATOM 2635 C C . ASP B 1 69 ? 4.078 -7.363 -14.078 1 90.75 69 ASP B C 1
ATOM 2637 O O . ASP B 1 69 ? 3.533 -7.793 -15.094 1 90.75 69 ASP B O 1
ATOM 2641 N N . VAL B 1 70 ? 4.375 -8.117 -13.156 1 94.62 70 VAL B N 1
ATOM 2642 C CA . VAL B 1 70 ? 4.215 -9.57 -13.164 1 94.62 70 VAL B CA 1
ATOM 2643 C C . VAL B 1 70 ? 2.756 -9.93 -12.883 1 94.62 70 VAL B C 1
ATOM 2645 O O . VAL B 1 70 ? 2.246 -9.68 -11.789 1 94.62 70 VAL B O 1
ATOM 2648 N N . LYS B 1 71 ? 2.084 -10.461 -13.828 1 94.81 71 LYS B N 1
ATOM 2649 C CA . LYS B 1 71 ? 0.702 -10.922 -13.727 1 94.81 71 LYS B CA 1
ATOM 2650 C C . LYS B 1 71 ? 0.339 -11.836 -14.891 1 94.81 71 LYS B C 1
ATOM 2652 O O . LYS B 1 71 ? 1.054 -11.891 -15.891 1 94.81 71 LYS B O 1
ATOM 2657 N N . ALA B 1 72 ? -0.74 -12.539 -14.789 1 94.81 72 ALA B N 1
ATOM 2658 C CA . ALA B 1 72 ? -1.128 -13.562 -15.758 1 94.81 72 ALA B CA 1
ATOM 2659 C C . ALA B 1 72 ? -1.355 -12.961 -17.141 1 94.81 72 ALA B C 1
ATOM 2661 O O . ALA B 1 72 ? -1.043 -13.578 -18.156 1 94.81 72 ALA B O 1
ATOM 2662 N N . SER B 1 73 ? -1.902 -11.703 -17.203 1 91.5 73 SER B N 1
ATOM 2663 C CA . SER B 1 73 ? -2.205 -11.062 -18.469 1 91.5 73 SER B CA 1
ATOM 2664 C C . SER B 1 73 ? -0.93 -10.727 -19.234 1 91.5 73 SER B C 1
ATOM 2666 O O . SER B 1 73 ? -0.972 -10.469 -20.438 1 91.5 73 SER B O 1
ATOM 2668 N N . ASN B 1 74 ? 0.23 -10.773 -18.531 1 90.38 74 ASN B N 1
ATOM 2669 C CA . ASN B 1 74 ? 1.509 -10.453 -19.156 1 90.38 74 ASN B CA 1
ATOM 2670 C C . ASN B 1 74 ? 2.35 -11.711 -19.391 1 90.38 74 ASN B C 1
ATOM 2672 O O . ASN B 1 74 ? 3.551 -11.617 -19.641 1 90.38 74 ASN B O 1
ATOM 2676 N N . VAL B 1 75 ? 1.762 -12.844 -19.203 1 93.62 75 VAL B N 1
ATOM 2677 C CA . VAL B 1 75 ? 2.396 -14.117 -19.531 1 93.62 75 VAL B CA 1
ATOM 2678 C C . VAL B 1 75 ? 1.832 -14.656 -20.844 1 93.62 75 VAL B C 1
ATOM 2680 O O . VAL B 1 75 ? 0.64 -14.953 -20.938 1 93.62 75 VAL B O 1
ATOM 2683 N N . LEU B 1 76 ? 2.676 -14.812 -21.812 1 90.62 76 LEU B N 1
ATOM 2684 C CA . LEU B 1 76 ? 2.273 -15.289 -23.141 1 90.62 76 LEU B CA 1
ATOM 2685 C C . LEU B 1 76 ? 2.594 -16.781 -23.297 1 90.62 76 LEU B C 1
ATOM 2687 O O . LEU B 1 76 ? 3.645 -17.234 -22.844 1 90.62 76 LEU B O 1
ATOM 2691 N N . LEU B 1 77 ? 1.704 -17.438 -23.953 1 92.25 77 LEU B N 1
ATOM 2692 C CA . LEU B 1 77 ? 1.829 -18.875 -24.094 1 92.25 77 LEU B CA 1
ATOM 2693 C C . LEU B 1 77 ? 2.203 -19.25 -25.531 1 92.25 77 LEU B C 1
ATOM 2695 O O . LEU B 1 77 ? 1.593 -18.766 -26.484 1 92.25 77 LEU B O 1
ATOM 2699 N N . ASP B 1 78 ? 3.152 -20.109 -25.672 1 90 78 ASP B N 1
ATOM 2700 C CA . ASP B 1 78 ? 3.533 -20.594 -26.984 1 90 78 ASP B CA 1
ATOM 2701 C C . ASP B 1 78 ? 2.639 -21.75 -27.422 1 90 78 ASP B C 1
ATOM 2703 O O . ASP B 1 78 ? 1.616 -22.031 -26.797 1 90 78 ASP B O 1
ATOM 2707 N N . LYS B 1 79 ? 3.006 -22.422 -28.516 1 90.81 79 LYS B N 1
ATOM 2708 C CA . LYS B 1 79 ? 2.184 -23.469 -29.125 1 90.81 79 LYS B CA 1
ATOM 2709 C C . LYS B 1 79 ? 2.018 -24.656 -28.172 1 90.81 79 LYS B C 1
ATOM 2711 O O . LYS B 1 79 ? 0.999 -25.344 -28.203 1 90.81 79 LYS B O 1
ATOM 2716 N N . ASP B 1 80 ? 3 -24.875 -27.297 1 92.12 80 ASP B N 1
ATOM 2717 C CA . ASP B 1 80 ? 2.975 -26 -26.359 1 92.12 80 ASP B CA 1
ATOM 2718 C C . ASP B 1 80 ? 2.523 -25.547 -24.984 1 92.12 80 ASP B C 1
ATOM 2720 O O . ASP B 1 80 ? 2.701 -26.266 -24 1 92.12 80 ASP B O 1
ATOM 2724 N N . PHE B 1 81 ? 2.092 -24.281 -24.766 1 92.38 81 PHE B N 1
ATOM 2725 C CA . PHE B 1 81 ? 1.534 -23.688 -23.547 1 92.38 81 PHE B CA 1
ATOM 2726 C C . PHE B 1 81 ? 2.627 -23.438 -22.516 1 92.38 81 PHE B C 1
ATOM 2728 O O . PHE B 1 81 ? 2.367 -23.469 -21.312 1 92.38 81 PHE B O 1
ATOM 2735 N N . ASN B 1 82 ? 3.844 -23.312 -23.078 1 91.5 82 ASN B N 1
ATOM 2736 C CA . ASN B 1 82 ? 4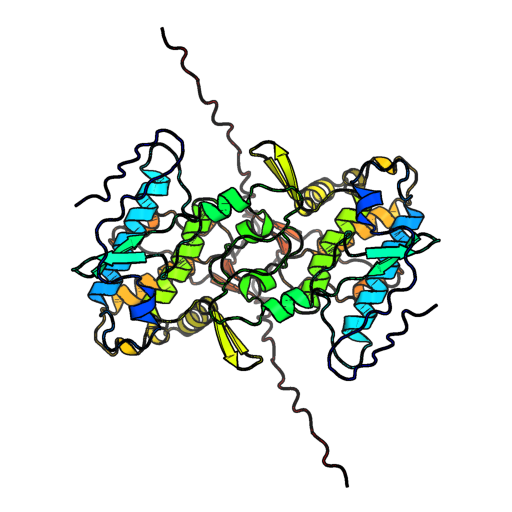.879 -22.766 -22.203 1 91.5 82 ASN B CA 1
ATOM 2737 C C . ASN B 1 82 ? 4.727 -21.266 -22.031 1 91.5 82 ASN B C 1
ATOM 2739 O O . ASN B 1 82 ? 4.418 -20.547 -22.984 1 91.5 82 ASN B O 1
ATOM 2743 N N . GLY B 1 83 ? 4.91 -20.781 -20.844 1 91.5 83 GLY B N 1
ATOM 2744 C CA . GLY B 1 83 ? 4.68 -19.375 -20.531 1 91.5 83 GLY B CA 1
ATOM 2745 C C . GLY B 1 83 ? 5.949 -18.547 -20.531 1 91.5 83 GLY B C 1
ATOM 2746 O O . GLY B 1 83 ? 6.992 -19.016 -20.062 1 91.5 83 GLY B O 1
ATOM 2747 N N . ARG B 1 84 ? 5.848 -17.344 -21.047 1 88.31 84 ARG B N 1
ATOM 2748 C CA . ARG B 1 84 ? 6.914 -16.344 -21 1 88.31 84 ARG B CA 1
ATOM 2749 C C . ARG B 1 84 ? 6.375 -14.992 -20.547 1 88.31 84 ARG B C 1
ATOM 2751 O O . ARG B 1 84 ? 5.293 -14.578 -20.969 1 88.31 84 ARG B O 1
ATOM 2758 N N . LEU B 1 85 ? 7.133 -14.398 -19.688 1 88.69 85 LEU B N 1
ATOM 2759 C CA . LEU B 1 85 ? 6.754 -13.07 -19.219 1 88.69 85 LEU B CA 1
ATOM 2760 C C . LEU B 1 85 ? 6.988 -12.023 -20.312 1 88.69 85 LEU B C 1
ATOM 2762 O O . LEU B 1 85 ? 8.094 -11.922 -20.844 1 88.69 85 LEU B O 1
ATOM 2766 N N . GLY B 1 86 ? 5.938 -11.406 -20.656 1 81.94 86 GLY B N 1
ATOM 2767 C CA . GLY B 1 86 ? 6.004 -10.289 -21.594 1 81.94 86 GLY B CA 1
ATOM 2768 C C . GLY B 1 86 ? 5.586 -8.969 -20.969 1 81.94 86 GLY B C 1
ATOM 2769 O O . GLY B 1 86 ? 5.395 -8.883 -19.75 1 81.94 86 GLY B O 1
ATOM 2770 N N . ASP B 1 87 ? 5.734 -7.875 -21.75 1 75.88 87 ASP B N 1
ATOM 2771 C CA . ASP B 1 87 ? 5.242 -6.535 -21.422 1 75.88 87 ASP B CA 1
ATOM 2772 C C . ASP B 1 87 ? 5.965 -5.961 -20.203 1 75.88 87 ASP B C 1
ATOM 2774 O O . ASP B 1 87 ? 5.344 -5.703 -19.172 1 75.88 87 ASP B O 1
ATOM 2778 N N . PHE B 1 88 ? 7.195 -5.711 -20.297 1 70.69 88 PHE B N 1
ATOM 2779 C CA . PHE B 1 88 ? 7.938 -5.066 -19.219 1 70.69 88 PHE B CA 1
ATOM 2780 C C . PHE B 1 88 ? 7.293 -3.74 -18.828 1 70.69 88 PHE B C 1
ATOM 2782 O O . PHE B 1 88 ? 6.875 -2.971 -19.703 1 70.69 88 PHE B O 1
ATOM 2789 N N . GLY B 1 89 ? 6.832 -3.67 -17.703 1 59.53 89 GLY B N 1
ATOM 2790 C CA . GLY B 1 89 ? 6.188 -2.473 -17.188 1 59.53 89 GLY B CA 1
ATOM 2791 C C . GLY B 1 89 ? 6.988 -1.21 -17.438 1 59.53 89 GLY B C 1
ATOM 2792 O O . GLY B 1 89 ? 7.074 -0.343 -16.562 1 59.53 89 GLY B O 1
ATOM 2793 N N . LEU B 1 90 ? 7.727 -1.167 -18.5 1 53.31 90 LEU B N 1
ATOM 2794 C CA . LEU B 1 90 ? 8.57 -0.021 -18.828 1 53.31 90 LEU B CA 1
ATOM 2795 C C . LEU B 1 90 ? 7.742 1.259 -18.906 1 53.31 90 LEU B C 1
ATOM 2797 O O . LEU B 1 90 ? 8.242 2.344 -18.594 1 53.31 90 LEU B O 1
ATOM 2801 N N . ALA B 1 91 ? 6.586 1.157 -19.453 1 43.03 91 ALA B N 1
ATOM 2802 C CA . ALA B 1 91 ? 5.707 2.324 -19.516 1 43.03 91 ALA B CA 1
ATOM 2803 C C . ALA B 1 91 ? 5.441 2.881 -18.109 1 43.03 91 ALA B C 1
ATOM 2805 O O . ALA B 1 91 ? 5.215 4.082 -17.953 1 43.03 91 ALA B O 1
ATOM 2806 N N . ARG B 1 92 ? 5.48 1.967 -17.219 1 47.5 92 ARG B N 1
ATOM 2807 C CA . ARG B 1 92 ? 5.266 2.418 -15.844 1 47.5 92 ARG B CA 1
ATOM 2808 C C . ARG B 1 92 ? 6.441 3.256 -15.352 1 47.5 92 ARG B C 1
ATOM 2810 O O . ARG B 1 92 ? 6.277 4.109 -14.484 1 47.5 92 ARG B O 1
ATOM 2817 N N . LEU B 1 93 ? 7.688 2.854 -15.969 1 45.16 93 LEU B N 1
ATOM 2818 C CA . LEU B 1 93 ? 8.891 3.645 -15.711 1 45.16 93 LEU B CA 1
ATOM 2819 C C . LEU B 1 93 ? 8.75 5.047 -16.297 1 45.16 93 LEU B C 1
ATOM 2821 O O . LEU B 1 93 ? 9.188 6.023 -15.68 1 45.16 93 LEU B O 1
ATOM 2825 N N . CYS B 1 94 ? 8.43 4.949 -17.578 1 39.06 94 CYS B N 1
ATOM 2826 C CA . CYS B 1 94 ? 8.328 6.242 -18.25 1 39.06 94 CYS B CA 1
ATOM 2827 C C . CYS B 1 94 ? 7.293 7.129 -17.562 1 39.06 94 CYS B C 1
ATOM 2829 O O . CYS B 1 94 ? 7.375 8.359 -17.641 1 39.06 94 CYS B O 1
ATOM 2831 N N . ASP B 1 95 ? 6.398 6.492 -17.25 1 38.94 95 ASP B N 1
ATOM 2832 C CA . ASP B 1 95 ? 5.387 7.316 -16.594 1 38.94 95 ASP B CA 1
ATOM 2833 C C . ASP B 1 95 ? 5.957 7.988 -15.344 1 38.94 95 ASP B C 1
ATOM 2835 O O . ASP B 1 95 ? 5.254 8.734 -14.656 1 38.94 95 ASP B O 1
ATOM 2839 N N . ARG B 1 96 ? 7.098 7.324 -15.039 1 39.28 96 ARG B N 1
ATOM 2840 C CA . ARG B 1 96 ? 7.871 8.062 -14.047 1 39.28 96 ARG B CA 1
ATOM 2841 C C . ARG B 1 96 ? 8.32 9.414 -14.594 1 39.28 96 ARG B C 1
ATOM 2843 O O . ARG B 1 96 ? 9.094 10.125 -13.953 1 39.28 96 ARG B O 1
ATOM 2850 N N . GLY B 1 97 ? 8.406 9.398 -15.992 1 35.25 97 GLY B N 1
ATOM 2851 C CA . GLY B 1 97 ? 8.656 10.82 -16.156 1 35.25 97 GLY B CA 1
ATOM 2852 C C . GLY B 1 97 ? 7.91 11.68 -15.156 1 35.25 97 GLY B C 1
ATOM 2853 O O . GLY B 1 97 ? 6.703 11.883 -15.281 1 35.25 97 GLY B O 1
ATOM 2854 N N . ILE B 1 98 ? 8.398 11.453 -14.078 1 38.62 98 ILE B N 1
ATOM 2855 C CA . ILE B 1 98 ? 7.902 12.305 -13.008 1 38.62 98 ILE B CA 1
ATOM 2856 C C . ILE B 1 98 ? 7.602 13.695 -13.547 1 38.62 98 ILE B C 1
ATOM 2858 O O . ILE B 1 98 ? 8.516 14.438 -13.914 1 38.62 98 ILE B O 1
ATOM 2862 N N . ASP B 1 99 ? 6.922 13.867 -14.414 1 37.94 99 ASP B N 1
ATOM 2863 C CA . ASP B 1 99 ? 6.375 15.188 -14.109 1 37.94 99 ASP B CA 1
ATOM 2864 C C . ASP B 1 99 ? 6.148 15.352 -12.609 1 37.94 99 ASP B C 1
ATOM 2866 O O . ASP B 1 99 ? 5.391 14.594 -12 1 37.94 99 ASP B O 1
ATOM 2870 N N . PRO B 1 100 ? 7.18 15.781 -11.945 1 44.38 100 PRO B N 1
ATOM 2871 C CA . PRO B 1 100 ? 7.051 16.062 -10.516 1 44.38 100 PRO B CA 1
ATOM 2872 C C . PRO B 1 100 ? 5.598 16.203 -10.07 1 44.38 100 PRO B C 1
ATOM 2874 O O . PRO B 1 100 ? 5.297 16.078 -8.883 1 44.38 100 PRO B O 1
ATOM 2877 N N . GLN B 1 101 ? 4.766 16.359 -11.172 1 45.44 101 GLN B N 1
ATOM 2878 C CA . GLN B 1 101 ? 3.381 16.703 -10.883 1 45.44 101 GLN B CA 1
ATOM 2879 C C . GLN B 1 101 ? 2.492 15.469 -10.844 1 45.44 101 GLN B C 1
ATOM 2881 O O . GLN B 1 101 ? 1.381 15.508 -10.312 1 45.44 101 GLN B O 1
ATOM 2886 N N . THR B 1 102 ? 2.994 14.367 -11.656 1 51.56 102 THR B N 1
ATOM 2887 C CA . THR B 1 102 ? 2.014 13.289 -11.633 1 51.56 102 THR B CA 1
ATOM 2888 C C . THR B 1 102 ? 2.287 12.336 -10.477 1 51.56 102 THR B C 1
ATOM 2890 O O . THR B 1 102 ? 3.398 11.82 -10.336 1 51.56 102 THR B O 1
ATOM 2893 N N . THR B 1 103 ? 1.762 12.445 -9.281 1 63.5 103 THR B N 1
ATOM 2894 C CA . THR B 1 103 ? 1.85 11.812 -7.969 1 63.5 103 THR B CA 1
ATOM 2895 C C . THR B 1 103 ? 0.921 10.602 -7.891 1 63.5 103 THR B C 1
ATOM 2897 O O . THR B 1 103 ? 0.529 10.188 -6.801 1 63.5 103 THR B O 1
ATOM 2900 N N . HIS B 1 104 ? 0.664 9.938 -9.227 1 72.25 104 HIS B N 1
ATOM 2901 C CA . HIS B 1 104 ? -0.196 8.766 -9.141 1 72.25 104 HIS B CA 1
ATOM 2902 C C . HIS B 1 104 ? 0.621 7.5 -8.883 1 72.25 104 HIS B C 1
ATOM 2904 O O . HIS B 1 104 ? 1.746 7.375 -9.367 1 72.25 104 HIS B O 1
ATOM 2910 N N . VAL B 1 105 ? 0.069 6.68 -8.07 1 74.56 105 VAL B N 1
ATOM 2911 C CA . VAL B 1 105 ? 0.702 5.387 -7.848 1 74.56 105 VAL B CA 1
ATOM 2912 C C . VAL B 1 105 ? 0.591 4.531 -9.109 1 74.56 105 VAL B C 1
ATOM 2914 O O . VAL B 1 105 ? -0.51 4.297 -9.617 1 74.56 105 VAL B O 1
ATOM 2917 N N . ALA B 1 106 ? 1.728 4.188 -9.711 1 72.81 106 ALA B N 1
ATOM 2918 C CA . ALA B 1 106 ? 1.756 3.295 -10.867 1 72.81 106 ALA B CA 1
ATOM 2919 C C . ALA B 1 106 ? 1.718 1.833 -10.43 1 72.81 106 ALA B C 1
ATOM 2921 O O . ALA B 1 106 ? 2.498 1.412 -9.57 1 72.81 106 ALA B O 1
ATOM 2922 N N . GLY B 1 107 ? 0.736 1.116 -10.828 1 81.5 107 GLY B N 1
ATOM 2923 C CA . GLY B 1 107 ? 0.646 -0.303 -10.523 1 81.5 107 GLY B CA 1
ATOM 2924 C C . GLY B 1 107 ? -0.769 -0.845 -10.625 1 81.5 107 GLY B C 1
ATOM 2925 O O . GLY B 1 107 ? -1.725 -0.078 -10.75 1 81.5 107 GLY B O 1
ATOM 2926 N N . THR B 1 108 ? -0.808 -2.125 -10.602 1 86.38 108 THR B N 1
ATOM 2927 C CA . THR B 1 108 ? -2.094 -2.809 -10.68 1 86.38 108 THR B CA 1
ATOM 2928 C C . THR B 1 108 ? -2.543 -3.283 -9.305 1 86.38 108 THR B C 1
ATOM 2930 O O . THR B 1 108 ? -1.766 -3.9 -8.57 1 86.38 108 THR B O 1
ATOM 2933 N N . LEU B 1 109 ? -3.773 -2.934 -9.016 1 88.56 109 LEU B N 1
ATOM 2934 C CA . LEU B 1 109 ? -4.359 -3.354 -7.746 1 88.56 109 LEU B CA 1
ATOM 2935 C C . LEU B 1 109 ? -4.289 -4.871 -7.59 1 88.56 109 LEU B C 1
ATOM 2937 O O . LEU B 1 109 ? -4.613 -5.609 -8.523 1 88.56 109 LEU B O 1
ATOM 2941 N N . GLY B 1 110 ? -3.795 -5.309 -6.477 1 92.5 110 GLY B N 1
ATOM 2942 C CA . GLY B 1 110 ? -3.676 -6.73 -6.203 1 92.5 110 GLY B CA 1
ATOM 2943 C C . GLY B 1 110 ? -2.271 -7.266 -6.414 1 92.5 110 GLY B C 1
ATOM 2944 O O . GLY B 1 110 ? -1.946 -8.367 -5.965 1 92.5 110 GLY B O 1
ATOM 2945 N N . TYR B 1 111 ? -1.456 -6.422 -7.074 1 95.19 111 TYR B N 1
ATOM 2946 C CA . TYR B 1 111 ? -0.111 -6.879 -7.402 1 95.19 111 TYR B CA 1
ATOM 2947 C C . TYR B 1 111 ? 0.941 -5.949 -6.809 1 95.19 111 TYR B C 1
ATOM 2949 O O . TYR B 1 111 ? 2.133 -6.266 -6.816 1 95.19 111 TYR B O 1
ATOM 2957 N N . ILE B 1 112 ? 0.505 -4.793 -6.32 1 93.38 112 ILE B N 1
ATOM 2958 C CA . ILE B 1 112 ? 1.453 -3.764 -5.906 1 93.38 112 ILE B CA 1
ATOM 2959 C C . ILE B 1 112 ? 1.945 -4.055 -4.492 1 93.38 112 ILE B C 1
ATOM 2961 O O . ILE B 1 112 ? 1.143 -4.223 -3.57 1 93.38 112 ILE B O 1
ATOM 2965 N N . ALA B 1 113 ? 3.254 -4.148 -4.359 1 96 113 ALA B N 1
ATOM 2966 C CA . ALA B 1 113 ? 3.857 -4.348 -3.045 1 96 113 ALA B CA 1
ATOM 2967 C C . ALA B 1 113 ? 3.668 -3.121 -2.16 1 96 113 ALA B C 1
ATOM 2969 O O . ALA B 1 113 ? 3.67 -1.989 -2.648 1 96 113 ALA B O 1
ATOM 2970 N N . PRO B 1 114 ? 3.551 -3.404 -0.84 1 95.69 114 PRO B N 1
ATOM 2971 C CA . PRO B 1 114 ? 3.336 -2.281 0.076 1 95.69 114 PRO B CA 1
ATOM 2972 C C . PRO B 1 114 ? 4.426 -1.216 -0.031 1 95.69 114 PRO B C 1
ATOM 2974 O O . PRO B 1 114 ? 4.125 -0.02 -0.062 1 95.69 114 PRO B O 1
ATOM 2977 N N . GLU B 1 115 ? 5.707 -1.577 -0.071 1 94.38 115 GLU B N 1
ATOM 2978 C CA . GLU B 1 115 ? 6.793 -0.604 -0.121 1 94.38 115 GLU B CA 1
ATOM 2979 C C . GLU B 1 115 ? 6.797 0.152 -1.447 1 94.38 115 GLU B C 1
ATOM 2981 O O . GLU B 1 115 ? 7.281 1.284 -1.521 1 94.38 115 GLU B O 1
ATOM 2986 N N . HIS B 1 116 ? 6.336 -0.474 -2.51 1 92.88 116 HIS B N 1
ATOM 2987 C CA . HIS B 1 116 ? 6.215 0.209 -3.793 1 92.88 116 HIS B CA 1
ATOM 2988 C C . HIS B 1 116 ? 5.145 1.294 -3.742 1 92.88 116 HIS B C 1
ATOM 2990 O O . HIS B 1 116 ? 5.359 2.406 -4.227 1 92.88 116 HIS B O 1
ATOM 2996 N N . ALA B 1 117 ? 4.035 0.964 -3.166 1 91.19 117 ALA B N 1
ATOM 2997 C CA . ALA B 1 117 ? 2.951 1.934 -3.02 1 91.19 117 ALA B CA 1
ATOM 2998 C C . ALA B 1 117 ? 3.379 3.107 -2.143 1 91.19 117 ALA B C 1
ATOM 3000 O O . ALA B 1 117 ? 2.92 4.234 -2.338 1 91.19 117 ALA B O 1
ATOM 3001 N N . ARG B 1 118 ? 4.219 2.83 -1.226 1 91.56 118 ARG B N 1
ATOM 3002 C CA . ARG B 1 118 ? 4.656 3.818 -0.245 1 91.56 118 ARG B CA 1
ATOM 3003 C C . ARG B 1 118 ? 5.699 4.758 -0.842 1 91.56 118 ARG B C 1
ATOM 3005 O O . ARG B 1 118 ? 5.652 5.969 -0.617 1 91.56 118 ARG B O 1
ATOM 3012 N N . THR B 1 119 ? 6.621 4.195 -1.62 1 88.88 119 THR B N 1
ATOM 3013 C CA . THR B 1 119 ? 7.789 4.98 -2.016 1 88.88 119 THR B CA 1
ATOM 3014 C C . THR B 1 119 ? 7.777 5.246 -3.518 1 88.88 119 THR B C 1
ATOM 3016 O O . THR B 1 119 ? 8.5 6.121 -4.004 1 88.88 119 THR B O 1
ATOM 3019 N N . GLY B 1 120 ? 7.098 4.391 -4.238 1 86.75 120 GLY B N 1
ATOM 3020 C CA . GLY B 1 120 ? 7.109 4.465 -5.691 1 86.75 120 GLY B CA 1
ATOM 3021 C C . GLY B 1 120 ? 8.281 3.734 -6.32 1 86.75 120 GLY B C 1
ATOM 3022 O O . GLY B 1 120 ? 8.398 3.676 -7.543 1 86.75 120 GLY B O 1
ATOM 3023 N N . ARG B 1 121 ? 9.102 3.146 -5.539 1 87.56 121 ARG B N 1
ATOM 3024 C CA . ARG B 1 121 ? 10.305 2.498 -6.059 1 87.56 121 ARG B CA 1
ATOM 3025 C C . ARG B 1 121 ? 10.086 1 -6.238 1 87.56 121 ARG B C 1
ATOM 3027 O O . ARG B 1 121 ? 9.664 0.314 -5.305 1 87.56 121 ARG B O 1
ATOM 3034 N N . ALA B 1 122 ? 10.391 0.571 -7.402 1 90.12 122 ALA B N 1
ATOM 3035 C CA . ALA B 1 122 ? 10.32 -0.857 -7.695 1 90.12 122 ALA B CA 1
ATOM 3036 C C . ALA B 1 122 ? 11.672 -1.532 -7.488 1 90.12 122 ALA B C 1
ATOM 3038 O O . ALA B 1 122 ? 12.711 -0.969 -7.832 1 90.12 122 ALA B O 1
ATOM 3039 N N . THR B 1 123 ? 11.656 -2.688 -6.895 1 93.25 123 THR B N 1
ATOM 3040 C CA . THR B 1 123 ? 12.836 -3.516 -6.676 1 93.25 123 THR B CA 1
ATOM 3041 C C . THR B 1 123 ? 12.578 -4.957 -7.094 1 93.25 123 THR B C 1
ATOM 3043 O O . THR B 1 123 ? 11.469 -5.289 -7.527 1 93.25 123 THR B O 1
ATOM 3046 N N . ALA B 1 124 ? 13.57 -5.785 -6.984 1 95.88 124 ALA B N 1
ATOM 3047 C CA . ALA B 1 124 ? 13.375 -7.211 -7.234 1 95.88 124 ALA B CA 1
ATOM 3048 C C . ALA B 1 124 ? 12.328 -7.797 -6.293 1 95.88 124 ALA B C 1
ATOM 3050 O O . ALA B 1 124 ? 11.547 -8.656 -6.688 1 95.88 124 ALA B O 1
ATOM 3051 N N . SER B 1 125 ? 12.32 -7.258 -5.117 1 97.5 125 SER B N 1
ATOM 3052 C CA . SER B 1 125 ? 11.391 -7.766 -4.117 1 97.5 125 SER B CA 1
ATOM 3053 C C . SER B 1 125 ? 9.945 -7.41 -4.477 1 97.5 125 SER B C 1
ATOM 3055 O O . SER B 1 125 ? 9.023 -8.164 -4.168 1 97.5 125 SER B O 1
ATOM 3057 N N . THR B 1 126 ? 9.75 -6.262 -5.09 1 96.69 126 THR B N 1
ATOM 3058 C CA . THR B 1 126 ? 8.398 -5.914 -5.523 1 96.69 126 THR B CA 1
ATOM 3059 C C . THR B 1 126 ? 7.922 -6.859 -6.617 1 96.69 126 THR B C 1
ATOM 3061 O O . THR B 1 126 ? 6.738 -7.191 -6.688 1 96.69 126 THR B O 1
ATOM 3064 N N . ASP B 1 127 ? 8.836 -7.332 -7.48 1 96.56 127 ASP B N 1
ATOM 3065 C CA . ASP B 1 127 ? 8.508 -8.359 -8.461 1 96.56 127 ASP B CA 1
ATOM 3066 C C . ASP B 1 127 ? 8.102 -9.664 -7.781 1 96.56 127 ASP B C 1
ATOM 3068 O O . ASP B 1 127 ? 7.184 -10.344 -8.234 1 96.56 127 ASP B O 1
ATOM 3072 N N . VAL B 1 128 ? 8.82 -9.945 -6.75 1 98.62 128 VAL B N 1
ATOM 3073 C CA . VAL B 1 128 ? 8.523 -11.172 -6.012 1 98.62 128 VAL B CA 1
ATOM 3074 C C . VAL B 1 128 ? 7.117 -11.102 -5.43 1 98.62 128 VAL B C 1
ATOM 3076 O O . VAL B 1 128 ? 6.379 -12.086 -5.445 1 98.62 128 VAL B O 1
ATOM 3079 N N . PHE B 1 129 ? 6.793 -9.953 -4.914 1 98.56 129 PHE B N 1
ATOM 3080 C CA . PHE B 1 129 ? 5.445 -9.75 -4.395 1 98.56 129 PHE B CA 1
ATOM 3081 C C . PHE B 1 129 ? 4.406 -10 -5.48 1 98.56 129 PHE B C 1
ATOM 3083 O O . PHE B 1 129 ? 3.449 -10.75 -5.27 1 98.56 129 PHE B O 1
ATOM 3090 N N . SER B 1 130 ? 4.57 -9.414 -6.625 1 97.56 130 SER B N 1
ATOM 3091 C CA . SER B 1 130 ? 3.664 -9.602 -7.75 1 97.56 130 SER B CA 1
ATOM 3092 C C . SER B 1 130 ? 3.629 -11.055 -8.195 1 97.56 130 SER B C 1
ATOM 3094 O O . SER B 1 130 ? 2.582 -11.562 -8.609 1 97.56 130 SER B O 1
ATOM 3096 N N . PHE B 1 131 ? 4.785 -11.695 -8.133 1 98.62 131 PHE B N 1
ATOM 3097 C CA . PHE B 1 131 ? 4.859 -13.109 -8.469 1 98.62 131 PHE B CA 1
ATOM 3098 C C . PHE B 1 131 ? 3.988 -13.938 -7.531 1 98.62 131 PHE B C 1
ATOM 3100 O O . PHE B 1 131 ? 3.357 -14.906 -7.957 1 98.62 131 PHE B O 1
ATOM 3107 N N . GLY B 1 132 ? 4.016 -13.562 -6.242 1 98.81 132 GLY B N 1
ATOM 3108 C CA . GLY B 1 132 ? 3.111 -14.227 -5.312 1 98.81 132 GLY B CA 1
ATOM 3109 C C . GLY B 1 132 ? 1.657 -14.148 -5.738 1 98.81 132 GLY B C 1
ATOM 3110 O O . GLY B 1 132 ? 0.94 -15.148 -5.707 1 98.81 132 GLY B O 1
ATOM 3111 N N . ALA B 1 133 ? 1.23 -12.953 -6.113 1 98.25 133 ALA B N 1
ATOM 3112 C CA . ALA B 1 133 ? -0.128 -12.766 -6.617 1 98.25 133 ALA B CA 1
ATOM 3113 C C . ALA B 1 133 ? -0.371 -13.609 -7.863 1 98.25 133 ALA B C 1
ATOM 3115 O O . ALA B 1 133 ? -1.435 -14.219 -8.016 1 98.25 133 ALA B O 1
ATOM 3116 N N . PHE B 1 134 ? 0.585 -13.688 -8.719 1 98.19 134 PHE B N 1
ATOM 3117 C CA . PHE B 1 134 ? 0.531 -14.484 -9.93 1 98.19 134 PHE B CA 1
ATOM 3118 C C . PHE B 1 134 ? 0.356 -15.961 -9.602 1 98.19 134 PHE B C 1
ATOM 3120 O O . PHE B 1 134 ? -0.465 -16.641 -10.219 1 98.19 134 PHE B O 1
ATOM 3127 N N . LEU B 1 135 ? 1.142 -16.453 -8.656 1 98.81 135 LEU B N 1
ATOM 3128 C CA . LEU B 1 135 ? 1.007 -17.828 -8.227 1 98.81 135 LEU B CA 1
ATOM 3129 C C . LEU B 1 135 ? -0.43 -18.141 -7.816 1 98.81 135 LEU B C 1
ATOM 3131 O O . LEU B 1 135 ? -0.977 -19.188 -8.188 1 98.81 135 LEU B O 1
ATOM 3135 N N . LEU B 1 136 ? -0.963 -17.234 -7.062 1 98.38 136 LEU B N 1
ATOM 3136 C CA . LEU B 1 136 ? -2.33 -17.422 -6.59 1 98.38 136 LEU B CA 1
ATOM 3137 C C . LEU B 1 136 ? -3.314 -17.422 -7.754 1 98.38 136 LEU B C 1
ATOM 3139 O O . LEU B 1 136 ? -4.227 -18.25 -7.809 1 98.38 136 LEU B O 1
ATOM 3143 N N . GLU B 1 137 ? -3.119 -16.516 -8.68 1 96.69 137 GLU B N 1
ATOM 3144 C CA . GLU B 1 137 ? -3.965 -16.453 -9.875 1 96.69 137 GLU B CA 1
ATOM 3145 C C . GLU B 1 137 ? -3.977 -17.797 -10.609 1 96.69 137 GLU B C 1
ATOM 3147 O O . GLU B 1 137 ? -5.043 -18.312 -10.93 1 96.69 137 GLU B O 1
ATOM 3152 N N . VAL B 1 138 ? -2.85 -18.312 -10.797 1 97.38 138 VAL B N 1
ATOM 3153 C CA . VAL B 1 138 ? -2.688 -19.516 -11.617 1 97.38 138 VAL B CA 1
ATOM 3154 C C . VAL B 1 138 ? -3.254 -20.719 -10.883 1 97.38 138 VAL B C 1
ATOM 3156 O O . VAL B 1 138 ? -3.895 -21.578 -11.5 1 97.38 138 VAL B O 1
ATOM 3159 N N . THR B 1 139 ? -3.061 -20.797 -9.617 1 97.94 139 THR B N 1
ATOM 3160 C CA . THR B 1 139 ? -3.43 -21.969 -8.836 1 97.94 139 THR B CA 1
ATOM 3161 C C . THR B 1 139 ? -4.914 -21.938 -8.477 1 97.94 139 THR B C 1
ATOM 3163 O O . THR B 1 139 ? -5.574 -22.984 -8.445 1 97.94 139 THR B O 1
ATOM 3166 N N . CYS B 1 140 ? -5.402 -20.734 -8.242 1 96.44 140 CYS B N 1
ATOM 3167 C CA . CYS B 1 140 ? -6.781 -20.594 -7.789 1 96.44 140 CYS B CA 1
ATOM 3168 C C . CYS B 1 140 ? -7.715 -20.297 -8.961 1 96.44 140 CYS B C 1
ATOM 3170 O O . CYS B 1 140 ? -8.93 -20.438 -8.836 1 96.44 140 CYS B O 1
ATOM 3172 N N . GLY B 1 141 ? -7.133 -19.844 -10.031 1 94.44 141 GLY B N 1
ATOM 3173 C CA . GLY B 1 141 ? -7.949 -19.5 -11.18 1 94.44 141 GLY B CA 1
ATOM 3174 C C . GLY B 1 141 ? -8.805 -18.266 -10.945 1 94.44 141 GLY B C 1
ATOM 3175 O O . GLY B 1 141 ? -9.945 -18.188 -11.422 1 94.44 141 GLY B O 1
ATOM 3176 N N . ARG B 1 142 ? -8.32 -17.359 -10.156 1 92.75 142 ARG B N 1
ATOM 3177 C CA . ARG B 1 142 ? -9.039 -16.141 -9.789 1 92.75 142 ARG B CA 1
ATOM 3178 C C . ARG B 1 142 ? -8.125 -14.922 -9.836 1 92.75 142 ARG B C 1
ATOM 3180 O O . ARG B 1 142 ? -6.906 -15.047 -9.688 1 92.75 142 ARG B O 1
ATOM 3187 N N . ARG B 1 143 ? -8.742 -13.789 -10.062 1 92.31 143 ARG B N 1
ATOM 3188 C CA . ARG B 1 143 ? -7.984 -12.547 -9.984 1 92.31 143 ARG B CA 1
ATOM 3189 C C . ARG B 1 143 ? -7.633 -12.211 -8.539 1 92.31 143 ARG B C 1
ATOM 3191 O O . ARG B 1 143 ? -8.305 -12.664 -7.609 1 92.31 143 ARG B O 1
ATOM 3198 N N . PRO B 1 144 ? -6.59 -11.43 -8.375 1 93.81 144 PRO B N 1
ATOM 3199 C CA . PRO B 1 144 ? -6.195 -11.094 -7.004 1 93.81 144 PRO B CA 1
ATOM 3200 C C . PRO B 1 144 ? -7.293 -10.375 -6.227 1 93.81 144 PRO B C 1
ATOM 3202 O O . PRO B 1 144 ? -7.426 -10.562 -5.016 1 93.81 144 PRO B O 1
ATOM 3205 N N . ILE B 1 145 ? -7.988 -9.539 -6.941 1 90.5 145 ILE B N 1
ATOM 3206 C CA . ILE B 1 145 ? -9.117 -8.844 -6.34 1 90.5 145 ILE B CA 1
ATOM 3207 C C . ILE B 1 145 ? -10.383 -9.086 -7.168 1 90.5 145 ILE B C 1
ATOM 3209 O O . ILE B 1 145 ? -10.383 -8.867 -8.383 1 90.5 145 ILE B O 1
ATOM 3213 N N . GLU B 1 146 ? -11.32 -9.609 -6.539 1 84.56 146 GLU B N 1
ATOM 3214 C CA . GLU B 1 146 ? -12.602 -9.844 -7.211 1 84.56 146 GLU B CA 1
ATOM 3215 C C . GLU B 1 146 ? -13.742 -9.141 -6.488 1 84.56 146 GLU B C 1
ATOM 3217 O O . GLU B 1 146 ? -13.844 -9.211 -5.262 1 84.56 146 GLU B O 1
ATOM 3222 N N . ARG B 1 147 ? -14.492 -8.414 -7.195 1 74.38 147 ARG B N 1
ATOM 3223 C CA . ARG B 1 147 ? -15.625 -7.688 -6.637 1 74.38 147 ARG B CA 1
ATOM 3224 C C . ARG B 1 147 ? -16.875 -8.57 -6.59 1 74.38 147 ARG B C 1
ATOM 3226 O O . ARG B 1 147 ? -17.219 -9.203 -7.586 1 74.38 147 ARG B O 1
ATOM 3233 N N . GLN B 1 148 ? -17.047 -9.062 -5.344 1 64.75 148 GLN B N 1
ATOM 3234 C CA . GLN B 1 148 ? -18.281 -9.836 -5.184 1 64.75 148 GLN B CA 1
ATOM 3235 C C . GLN B 1 148 ? -19.438 -8.938 -4.762 1 64.75 148 GLN B C 1
ATOM 3237 O O . GLN B 1 148 ? -19.594 -8.641 -3.576 1 64.75 148 GLN B O 1
ATOM 3242 N N . GLY B 1 149 ? -20.125 -8.258 -5.68 1 57.88 149 GLY B N 1
ATOM 3243 C CA . GLY B 1 149 ? -21.234 -7.359 -5.359 1 57.88 149 GLY B CA 1
ATOM 3244 C C . GLY B 1 149 ? -20.766 -5.984 -4.91 1 57.88 149 GLY B C 1
ATOM 3245 O O . GLY B 1 149 ? -19.578 -5.664 -5 1 57.88 149 GLY B O 1
ATOM 3246 N N . PRO B 1 150 ? -21.641 -5.02 -4.461 1 53.38 150 PRO B N 1
ATOM 3247 C CA . PRO B 1 150 ? -21.344 -3.607 -4.207 1 53.38 150 PRO B CA 1
ATOM 3248 C C . PRO B 1 150 ? -20.391 -3.408 -3.029 1 53.38 150 PRO B C 1
ATOM 3250 O O . PRO B 1 150 ? -19.672 -2.404 -2.971 1 53.38 150 PRO B O 1
ATOM 3253 N N . LYS B 1 151 ? -20.422 -4.461 -2.277 1 56.44 151 LYS B N 1
ATOM 3254 C CA . LYS B 1 151 ? -19.734 -4.098 -1.042 1 56.44 151 LYS B CA 1
ATOM 3255 C C . LYS B 1 151 ? -18.672 -5.137 -0.682 1 56.44 151 LYS B C 1
ATOM 3257 O O . LYS B 1 151 ? -17.922 -4.953 0.278 1 56.44 151 LYS B O 1
ATOM 3262 N N . ASP B 1 152 ? -18.656 -6.168 -1.5 1 61.81 152 ASP B N 1
ATOM 3263 C CA . ASP B 1 152 ? -17.797 -7.227 -0.979 1 61.81 152 ASP B CA 1
ATOM 3264 C C . ASP B 1 152 ? -16.688 -7.566 -1.969 1 61.81 152 ASP B C 1
ATOM 3266 O O . ASP B 1 152 ? -16.953 -7.875 -3.131 1 61.81 152 ASP B O 1
ATOM 3270 N N . ASP B 1 153 ? -15.5 -7.055 -1.658 1 75.31 153 ASP B N 1
ATOM 3271 C CA . ASP B 1 153 ? -14.344 -7.48 -2.438 1 75.31 153 ASP B CA 1
ATOM 3272 C C . ASP B 1 153 ? -13.617 -8.641 -1.755 1 75.31 153 ASP B C 1
ATOM 3274 O O . ASP B 1 153 ? -13.578 -8.711 -0.525 1 75.31 153 ASP B O 1
ATOM 3278 N N . ILE B 1 154 ? -13.367 -9.594 -2.602 1 82.44 154 ILE B N 1
ATOM 3279 C CA . ILE B 1 154 ? -12.539 -10.695 -2.111 1 82.44 154 ILE B CA 1
ATOM 3280 C C . ILE B 1 154 ? -11.086 -10.461 -2.512 1 82.44 154 ILE B C 1
ATOM 3282 O O . ILE B 1 154 ? -10.789 -10.195 -3.68 1 82.44 154 ILE B O 1
ATOM 3286 N N . VAL B 1 155 ? -10.305 -10.406 -1.516 1 92.56 155 VAL B N 1
ATOM 3287 C CA . VAL B 1 155 ? -8.859 -10.391 -1.737 1 92.56 155 VAL B CA 1
ATOM 3288 C C . VAL B 1 155 ? -8.328 -11.828 -1.727 1 92.56 155 VAL B C 1
ATOM 3290 O O . VAL B 1 155 ? -8.406 -12.516 -0.707 1 92.56 155 VAL B O 1
ATOM 3293 N N . LEU B 1 156 ? -7.773 -12.234 -2.785 1 96.12 156 LEU B N 1
ATOM 3294 C CA . LEU B 1 156 ? -7.438 -13.641 -3.002 1 96.12 156 LEU B CA 1
ATOM 3295 C C . LEU B 1 156 ? -6.422 -14.117 -1.97 1 96.12 156 LEU B C 1
ATOM 3297 O O . LEU B 1 156 ? -6.559 -15.211 -1.419 1 96.12 156 LEU B O 1
ATOM 3301 N N . VAL B 1 157 ? -5.383 -13.336 -1.714 1 97.81 157 VAL B N 1
ATOM 3302 C CA . VAL B 1 157 ? -4.355 -13.727 -0.757 1 97.81 157 VAL B CA 1
ATOM 3303 C C . VAL B 1 157 ? -4.984 -13.938 0.619 1 97.81 157 VAL B C 1
ATOM 3305 O O . VAL B 1 157 ? -4.582 -14.836 1.361 1 97.81 157 VAL B O 1
ATOM 3308 N N . ASP B 1 158 ? -5.941 -13.148 0.982 1 96.38 158 ASP B N 1
ATOM 3309 C CA . ASP B 1 158 ? -6.637 -13.312 2.254 1 96.38 158 ASP B CA 1
ATOM 3310 C C . ASP B 1 158 ? -7.391 -14.641 2.299 1 96.38 158 ASP B C 1
ATOM 3312 O O . ASP B 1 158 ? -7.34 -15.352 3.303 1 96.38 158 ASP B O 1
ATOM 3316 N N . ARG B 1 159 ? -8.062 -14.898 1.247 1 95.75 159 ARG B N 1
ATOM 3317 C CA . ARG B 1 159 ? -8.82 -16.141 1.171 1 95.75 159 ARG B CA 1
ATOM 3318 C C . ARG B 1 159 ? -7.898 -17.359 1.321 1 95.75 159 ARG B C 1
ATOM 3320 O O . ARG B 1 159 ? -8.211 -18.297 2.059 1 95.75 159 ARG B O 1
ATOM 3327 N N . VAL B 1 160 ? -6.859 -17.344 0.607 1 98.06 160 VAL B N 1
ATOM 3328 C CA . VAL B 1 160 ? -5.926 -18.469 0.652 1 98.06 160 VAL B CA 1
ATOM 3329 C C . VAL B 1 160 ? -5.344 -18.594 2.059 1 98.06 160 VAL B C 1
ATOM 3331 O O . VAL B 1 160 ? -5.207 -19.703 2.578 1 98.06 160 VAL B O 1
ATOM 3334 N N . PHE B 1 161 ? -4.98 -17.5 2.648 1 98.12 161 PHE B N 1
ATOM 3335 C CA . PHE B 1 161 ? -4.469 -17.531 4.012 1 98.12 161 PHE B CA 1
ATOM 3336 C C . PHE B 1 161 ? -5.48 -18.156 4.961 1 98.12 161 PHE B C 1
ATOM 3338 O O . PHE B 1 161 ? -5.117 -18.969 5.82 1 98.12 161 PHE B O 1
ATOM 3345 N N . VAL B 1 162 ? -6.688 -17.75 4.852 1 96.69 162 VAL B N 1
ATOM 3346 C CA . VAL B 1 162 ? -7.738 -18.266 5.715 1 96.69 162 VAL B CA 1
ATOM 3347 C C . VAL B 1 162 ? -7.852 -19.781 5.539 1 96.69 162 VAL B C 1
ATOM 3349 O O . VAL B 1 162 ? -7.965 -20.516 6.52 1 96.69 162 VAL B O 1
ATOM 3352 N N . CYS B 1 163 ? -7.871 -20.25 4.324 1 97.56 163 CYS B N 1
ATOM 3353 C CA . CYS B 1 163 ? -7.898 -21.688 4.055 1 97.56 163 CYS B CA 1
ATOM 3354 C C . CYS B 1 163 ? -6.711 -22.391 4.703 1 97.56 163 CYS B C 1
ATOM 3356 O O . CYS B 1 163 ? -6.863 -23.453 5.309 1 97.56 163 CYS B O 1
ATOM 3358 N N . TRP B 1 164 ? -5.582 -21.781 4.555 1 97.38 164 TRP B N 1
ATOM 3359 C CA . TRP B 1 164 ? -4.375 -22.344 5.148 1 97.38 164 TRP B CA 1
ATOM 3360 C C . TRP B 1 164 ? -4.496 -22.406 6.668 1 97.38 164 TRP B C 1
ATOM 3362 O O . TRP B 1 164 ? -4.207 -23.438 7.273 1 97.38 164 TRP B O 1
ATOM 3372 N N . ASN B 1 165 ? -4.891 -21.297 7.223 1 95.06 165 ASN B N 1
ATOM 3373 C CA . ASN B 1 165 ? -5.004 -21.188 8.672 1 95.06 165 ASN B CA 1
ATOM 3374 C C . ASN B 1 165 ? -6 -22.203 9.242 1 95.06 165 ASN B C 1
ATOM 3376 O O . ASN B 1 165 ? -5.859 -22.641 10.383 1 95.06 165 ASN B O 1
ATOM 3380 N N . ARG B 1 166 ? -6.902 -22.594 8.469 1 95.62 166 ARG B N 1
ATOM 3381 C CA . ARG B 1 166 ? -7.902 -23.578 8.859 1 95.62 166 ARG B CA 1
ATOM 3382 C C . ARG B 1 166 ? -7.398 -25 8.609 1 95.62 166 ARG B C 1
ATOM 3384 O O . ARG B 1 166 ? -8.102 -25.969 8.883 1 95.62 166 ARG B O 1
ATOM 3391 N N . GLY B 1 167 ? -6.25 -25.141 8.016 1 95.12 167 GLY B N 1
ATOM 3392 C CA . GLY B 1 167 ? -5.656 -26.453 7.777 1 95.12 167 GLY B CA 1
ATOM 3393 C C . GLY B 1 167 ? -6.109 -27.094 6.477 1 95.12 167 GLY B C 1
ATOM 3394 O O . GLY B 1 167 ? -5.953 -28.297 6.281 1 95.12 167 GLY B O 1
ATOM 3395 N N . ASN B 1 168 ? -6.734 -26.297 5.613 1 96.62 168 ASN B N 1
ATOM 3396 C CA . ASN B 1 168 ? -7.223 -26.828 4.344 1 96.62 168 ASN B CA 1
ATOM 3397 C C . ASN B 1 168 ? -6.914 -25.875 3.188 1 96.62 168 ASN B C 1
ATOM 3399 O O . ASN B 1 168 ? -7.824 -25.422 2.488 1 96.62 168 ASN B O 1
ATOM 3403 N N . ILE B 1 169 ? -5.707 -25.719 2.895 1 97.69 169 ILE B N 1
ATOM 3404 C CA . ILE B 1 169 ? -5.258 -24.734 1.906 1 97.69 169 ILE B CA 1
ATOM 3405 C C . ILE B 1 169 ? -5.699 -25.172 0.512 1 97.69 169 ILE B C 1
ATOM 3407 O O . ILE B 1 169 ? -5.914 -24.344 -0.37 1 97.69 169 ILE B O 1
ATOM 3411 N N . LEU B 1 170 ? -5.91 -26.453 0.259 1 97.38 170 LEU B N 1
ATOM 3412 C CA . LEU B 1 170 ? -6.277 -27.016 -1.04 1 97.38 170 LEU B CA 1
ATOM 3413 C C . LEU B 1 170 ? -7.68 -26.562 -1.444 1 97.38 170 LEU B C 1
ATOM 3415 O O . LEU B 1 170 ? -8.047 -26.641 -2.619 1 97.38 170 LEU B O 1
ATOM 3419 N N . GLU B 1 171 ? -8.438 -26.125 -0.476 1 96.88 171 GLU B N 1
ATOM 3420 C CA . GLU B 1 171 ? -9.773 -25.625 -0.763 1 96.88 171 GLU B CA 1
ATOM 3421 C C . GLU B 1 171 ? -9.711 -24.391 -1.657 1 96.88 171 GLU B C 1
ATOM 3423 O O . GLU B 1 171 ? -10.672 -24.078 -2.365 1 96.88 171 GLU B O 1
ATOM 3428 N N . ALA B 1 172 ? -8.594 -23.703 -1.643 1 96.81 172 ALA B N 1
ATOM 3429 C CA . ALA B 1 172 ? -8.453 -22.453 -2.395 1 96.81 172 ALA B CA 1
ATOM 3430 C C . ALA B 1 172 ? -8.141 -22.734 -3.863 1 96.81 172 ALA B C 1
ATOM 3432 O O . ALA B 1 172 ? -8.188 -21.828 -4.695 1 96.81 172 ALA B O 1
ATOM 3433 N N . ARG B 1 173 ? -7.805 -23.953 -4.246 1 97 173 ARG B N 1
ATOM 3434 C CA . ARG B 1 173 ? -7.398 -24.297 -5.605 1 97 173 ARG B CA 1
ATOM 3435 C C . ARG B 1 173 ? -8.531 -24.031 -6.594 1 97 173 ARG B C 1
ATOM 3437 O O . ARG B 1 173 ? -9.695 -23.938 -6.203 1 97 173 ARG B O 1
ATOM 3444 N N . ASP B 1 174 ? -8.219 -23.875 -7.789 1 95.38 174 ASP B N 1
ATOM 3445 C CA . ASP B 1 174 ? -9.211 -23.766 -8.859 1 95.38 174 ASP B CA 1
ATOM 3446 C C . ASP B 1 174 ? -10.07 -25.016 -8.945 1 95.38 174 ASP B C 1
ATOM 3448 O O . ASP B 1 174 ? -9.555 -26.109 -9.219 1 95.38 174 ASP B O 1
ATOM 3452 N N . GLN B 1 175 ? -11.281 -24.828 -8.82 1 92.12 175 GLN B N 1
ATOM 3453 C CA . GLN B 1 175 ? -12.195 -25.969 -8.828 1 92.12 175 GLN B CA 1
ATOM 3454 C C . GLN B 1 175 ? -12.242 -26.641 -10.203 1 92.12 175 GLN B C 1
ATOM 3456 O O . GLN B 1 175 ? -12.594 -27.812 -10.32 1 92.12 175 GLN B O 1
ATOM 3461 N N . LYS B 1 176 ? -11.898 -25.922 -11.188 1 90.44 176 LYS B N 1
ATOM 3462 C CA . LYS B 1 176 ? -11.883 -26.469 -12.539 1 90.44 176 LYS B CA 1
ATOM 3463 C C . LYS B 1 176 ? -10.852 -27.594 -12.656 1 90.44 176 LYS B C 1
ATOM 3465 O O . LYS B 1 176 ? -10.898 -28.391 -13.586 1 90.44 176 LYS B O 1
ATOM 3470 N N . LEU B 1 177 ? -9.914 -27.594 -11.695 1 92.31 177 LEU B N 1
ATOM 3471 C CA . LEU B 1 177 ? -8.891 -28.625 -11.711 1 92.31 177 LEU B CA 1
ATOM 3472 C C . LEU B 1 177 ? -9.445 -29.953 -11.195 1 92.31 177 LEU B C 1
ATOM 3474 O O . LEU B 1 177 ? -8.836 -31 -11.398 1 92.31 177 LEU B O 1
ATOM 3478 N N . SER B 1 178 ? -10.602 -29.938 -10.594 1 88.31 178 SER B N 1
ATOM 3479 C CA . SER B 1 178 ? -11.195 -31.141 -10.008 1 88.31 178 SER B CA 1
ATOM 3480 C C . SER B 1 178 ? -10.164 -31.953 -9.242 1 88.31 178 SER B C 1
ATOM 3482 O O . SER B 1 178 ? -9.555 -31.469 -8.289 1 88.31 178 SER B O 1
ATOM 3484 N N . ASN B 1 179 ? -9.93 -33.188 -9.625 1 86.31 179 ASN B N 1
ATOM 3485 C CA . ASN B 1 179 ? -8.953 -34.031 -8.945 1 86.31 179 ASN B CA 1
ATOM 3486 C C . ASN B 1 179 ? -7.723 -34.281 -9.812 1 86.31 179 ASN B C 1
ATOM 3488 O O . ASN B 1 179 ? -6.902 -35.125 -9.492 1 86.31 179 ASN B O 1
ATOM 3492 N N . ASP B 1 180 ? -7.605 -33.438 -10.805 1 92 180 ASP B N 1
ATOM 3493 C CA . ASP B 1 180 ? -6.488 -33.625 -11.734 1 92 180 ASP B CA 1
ATOM 3494 C C . ASP B 1 180 ? -5.352 -32.656 -11.406 1 92 180 ASP B C 1
ATOM 3496 O O . ASP B 1 180 ? -5.047 -31.766 -12.195 1 92 180 ASP B O 1
ATOM 3500 N N . PHE B 1 181 ? -4.758 -32.812 -10.273 1 95.31 181 PHE B N 1
ATOM 3501 C CA . PHE B 1 181 ? -3.619 -32.031 -9.836 1 95.31 181 PHE B CA 1
ATOM 3502 C C . PHE B 1 181 ? -2.744 -32.812 -8.867 1 95.31 181 PHE B C 1
ATOM 3504 O O . PHE B 1 181 ? -3.158 -33.875 -8.359 1 95.31 181 PHE B O 1
ATOM 3511 N N . VAL B 1 182 ? -1.547 -32.469 -8.711 1 97.31 182 VAL B N 1
ATOM 3512 C CA . VAL B 1 182 ? -0.624 -33.062 -7.75 1 97.31 182 VAL B CA 1
ATOM 3513 C C . VAL B 1 182 ? -0.708 -32.312 -6.418 1 97.31 182 VAL B C 1
ATOM 3515 O O . VAL B 1 182 ? -0.279 -31.156 -6.316 1 97.31 182 VAL B O 1
ATOM 3518 N N . VAL B 1 183 ? -1.216 -32.969 -5.422 1 97 183 VAL B N 1
ATOM 3519 C CA . VAL B 1 183 ? -1.534 -32.375 -4.125 1 97 183 VAL B CA 1
ATOM 3520 C C . VAL B 1 183 ? -0.312 -31.641 -3.582 1 97 183 VAL B C 1
ATOM 3522 O O . VAL B 1 183 ? -0.403 -30.484 -3.201 1 97 183 VAL B O 1
ATOM 3525 N N . GLY B 1 184 ? 0.822 -32.25 -3.512 1 97.12 184 GLY B N 1
ATOM 3526 C CA . GLY B 1 184 ? 2.039 -31.688 -2.973 1 97.12 184 GLY B CA 1
ATOM 3527 C C . GLY B 1 184 ? 2.473 -30.422 -3.699 1 97.12 184 GLY B C 1
ATOM 3528 O O . GLY B 1 184 ? 2.961 -29.484 -3.078 1 97.12 184 GLY B O 1
ATOM 3529 N N . GLU B 1 185 ? 2.295 -30.406 -5.012 1 98.06 185 GLU B N 1
ATOM 3530 C CA . GLU B 1 185 ? 2.688 -29.266 -5.82 1 98.06 185 GLU B CA 1
ATOM 3531 C C . GLU B 1 185 ? 1.754 -28.078 -5.582 1 98.06 185 GLU B C 1
ATOM 3533 O O . GLU B 1 185 ? 2.209 -26.938 -5.449 1 98.06 185 GLU B O 1
ATOM 3538 N N . VAL B 1 186 ? 0.489 -28.406 -5.555 1 98.44 186 VAL B N 1
ATOM 3539 C CA . VAL B 1 186 ? -0.487 -27.344 -5.336 1 98.44 186 VAL B CA 1
ATOM 3540 C C . VAL B 1 186 ? -0.277 -26.719 -3.959 1 98.44 186 VAL B C 1
ATOM 3542 O O . VAL B 1 186 ? -0.267 -25.484 -3.818 1 98.44 186 VAL B O 1
ATOM 3545 N N . GLU B 1 187 ? -0.102 -27.516 -2.982 1 98 187 GLU B N 1
ATOM 3546 C CA . GLU B 1 187 ? 0.161 -27.016 -1.639 1 98 187 GLU B CA 1
ATOM 3547 C C . GLU B 1 187 ? 1.431 -26.156 -1.606 1 98 187 GLU B C 1
ATOM 3549 O O . GLU B 1 187 ? 1.452 -25.094 -0.997 1 98 187 GLU B O 1
ATOM 3554 N N . LEU B 1 188 ? 2.473 -26.688 -2.215 1 98.38 188 LEU B N 1
ATOM 3555 C CA . LEU B 1 188 ? 3.742 -25.969 -2.281 1 98.38 188 LEU B CA 1
ATOM 3556 C C . LEU B 1 188 ? 3.555 -24.578 -2.885 1 98.38 188 LEU B C 1
ATOM 3558 O O . LEU B 1 188 ? 4.012 -23.578 -2.316 1 98.38 188 LEU B O 1
ATOM 3562 N N . VAL B 1 189 ? 2.85 -24.5 -3.99 1 98.81 189 VAL B N 1
ATOM 3563 C CA . VAL B 1 189 ? 2.705 -23.25 -4.727 1 98.81 189 VAL B CA 1
ATOM 3564 C C . VAL B 1 189 ? 1.859 -22.266 -3.92 1 98.81 189 VAL B C 1
ATOM 3566 O O . VAL B 1 189 ? 2.176 -21.078 -3.848 1 98.81 189 VAL B O 1
ATOM 3569 N N . LEU B 1 190 ? 0.815 -22.75 -3.32 1 98.75 190 LEU B N 1
ATOM 3570 C CA . LEU B 1 190 ? -0.038 -21.875 -2.523 1 98.75 190 LEU B CA 1
ATOM 3571 C C . LEU B 1 190 ? 0.722 -21.328 -1.321 1 98.75 190 LEU B C 1
ATOM 3573 O O . LEU B 1 190 ? 0.633 -20.141 -1.018 1 98.75 190 LEU B O 1
ATOM 3577 N N . LYS B 1 191 ? 1.453 -22.172 -0.649 1 98.56 191 LYS B N 1
ATOM 3578 C CA . LYS B 1 191 ? 2.248 -21.719 0.491 1 98.56 191 LYS B CA 1
ATOM 3579 C C . LYS B 1 191 ? 3.344 -20.75 0.05 1 98.56 191 LYS B C 1
ATOM 3581 O O . LYS B 1 191 ? 3.605 -19.75 0.725 1 98.56 191 LYS B O 1
ATOM 3586 N N . LEU B 1 192 ? 3.998 -21.094 -1.013 1 98.81 192 LEU B N 1
ATOM 3587 C CA . LEU B 1 192 ? 5.016 -20.219 -1.575 1 98.81 192 LEU B CA 1
ATOM 3588 C C . LEU B 1 192 ? 4.426 -18.844 -1.921 1 98.81 192 LEU B C 1
ATOM 3590 O O . LEU B 1 192 ? 5.062 -17.812 -1.702 1 98.81 192 LEU B O 1
ATOM 3594 N N . ALA B 1 193 ? 3.236 -18.828 -2.469 1 98.88 193 ALA B N 1
ATOM 3595 C CA . ALA B 1 193 ? 2.547 -17.594 -2.807 1 98.88 193 ALA B CA 1
ATOM 3596 C C . ALA B 1 193 ? 2.334 -16.719 -1.567 1 98.88 193 ALA B C 1
ATOM 3598 O O . ALA B 1 193 ? 2.525 -15.508 -1.611 1 98.88 193 ALA B O 1
ATOM 3599 N N . LEU B 1 194 ? 1.914 -17.344 -0.499 1 98.62 194 LEU B N 1
ATOM 3600 C CA . LEU B 1 194 ? 1.741 -16.625 0.751 1 98.62 194 LEU B CA 1
ATOM 3601 C C . LEU B 1 194 ? 3.061 -16 1.208 1 98.62 194 LEU B C 1
ATOM 3603 O O . LEU B 1 194 ? 3.098 -14.844 1.625 1 98.62 194 LEU B O 1
ATOM 3607 N N . LEU B 1 195 ? 4.098 -16.766 1.109 1 98.31 195 LEU B N 1
ATOM 3608 C CA . LEU B 1 195 ? 5.418 -16.297 1.506 1 98.31 195 LEU B CA 1
ATOM 3609 C C . LEU B 1 195 ? 5.84 -15.094 0.66 1 98.31 195 LEU B C 1
ATOM 3611 O O . LEU B 1 195 ? 6.309 -14.094 1.193 1 98.31 195 LEU B O 1
ATOM 3615 N N . CYS B 1 196 ? 5.668 -15.141 -0.622 1 98.69 196 CYS B N 1
ATOM 3616 C CA . CYS B 1 196 ? 6.023 -14.07 -1.545 1 98.69 196 CYS B CA 1
ATOM 3617 C C . CYS B 1 196 ? 5.176 -12.828 -1.297 1 98.69 196 CYS B C 1
ATOM 3619 O O . CYS B 1 196 ? 5.57 -11.719 -1.658 1 98.69 196 CYS B O 1
ATOM 3621 N N . SER B 1 197 ? 4.004 -12.984 -0.704 1 98.44 197 SER B N 1
ATOM 3622 C CA . SER B 1 197 ? 3.025 -11.914 -0.558 1 98.44 197 SER B CA 1
ATOM 3623 C C . SER B 1 197 ? 3.199 -11.188 0.768 1 98.44 197 SER B C 1
ATOM 3625 O O . SER B 1 197 ? 2.398 -10.312 1.112 1 98.44 197 SER B O 1
ATOM 3627 N N . CYS B 1 198 ? 4.184 -11.547 1.509 1 97.38 198 CYS B N 1
ATOM 3628 C CA . CYS B 1 198 ? 4.426 -10.883 2.783 1 97.38 198 CYS B CA 1
ATOM 3629 C C . CYS B 1 198 ? 4.652 -9.391 2.584 1 97.38 198 CYS B C 1
ATOM 3631 O O . CYS B 1 198 ? 5.309 -8.977 1.623 1 97.38 198 CYS B O 1
ATOM 3633 N N . SER B 1 199 ? 4.199 -8.617 3.547 1 96.44 199 SER B N 1
ATOM 3634 C CA . SER B 1 199 ? 4.242 -7.164 3.438 1 96.44 199 SER B CA 1
ATOM 3635 C C . SER B 1 199 ? 5.676 -6.645 3.496 1 96.44 199 SER B C 1
ATOM 3637 O O . SER B 1 199 ? 6.039 -5.723 2.762 1 96.44 199 SER B O 1
ATOM 3639 N N . GLU B 1 200 ? 6.461 -7.223 4.375 1 95.31 200 GLU B N 1
ATOM 3640 C CA . GLU B 1 200 ? 7.852 -6.801 4.52 1 95.31 200 GLU B CA 1
ATOM 3641 C C . GLU B 1 200 ? 8.742 -7.465 3.471 1 95.31 200 GLU B C 1
ATOM 3643 O O . GLU B 1 200 ? 8.773 -8.695 3.361 1 95.31 200 GLU B O 1
ATOM 3648 N N . PRO B 1 201 ? 9.477 -6.668 2.736 1 96.81 201 PRO B N 1
ATOM 3649 C CA . PRO B 1 201 ? 10.305 -7.242 1.676 1 96.81 201 PRO B CA 1
ATOM 3650 C C . PRO B 1 201 ? 11.312 -8.266 2.201 1 96.81 201 PRO B C 1
ATOM 3652 O O . PRO B 1 201 ? 11.594 -9.258 1.531 1 96.81 201 PRO B O 1
ATOM 3655 N N . ALA B 1 202 ? 11.836 -8.086 3.398 1 95 202 ALA B N 1
ATOM 3656 C CA . ALA B 1 202 ? 12.867 -8.961 3.949 1 95 202 ALA B CA 1
ATOM 3657 C C . ALA B 1 202 ? 12.305 -10.352 4.238 1 95 202 ALA B C 1
ATOM 3659 O O . ALA B 1 202 ? 13.062 -11.312 4.379 1 95 202 ALA B O 1
ATOM 3660 N N . ALA B 1 203 ? 11.039 -10.414 4.34 1 95.38 203 ALA B N 1
ATOM 3661 C CA . ALA B 1 203 ? 10.406 -11.695 4.641 1 95.38 203 ALA B CA 1
ATOM 3662 C C . ALA B 1 203 ? 10.133 -12.484 3.361 1 95.38 203 ALA B C 1
ATOM 3664 O O . ALA B 1 203 ? 9.773 -13.664 3.418 1 95.38 203 ALA B O 1
ATOM 3665 N N . ARG B 1 204 ? 10.273 -11.914 2.215 1 97.88 204 ARG B N 1
ATOM 3666 C CA . ARG B 1 204 ? 10.039 -12.578 0.933 1 97.88 204 ARG B CA 1
ATOM 3667 C C . ARG B 1 204 ? 11.297 -13.289 0.448 1 97.88 204 ARG B C 1
ATOM 3669 O O . ARG B 1 204 ? 12.414 -12.82 0.696 1 97.88 204 ARG B O 1
ATOM 3676 N N . PRO B 1 205 ? 11.141 -14.367 -0.219 1 97.94 205 PRO B N 1
ATOM 3677 C CA . PRO B 1 205 ? 12.312 -15.031 -0.803 1 97.94 205 PRO B CA 1
ATOM 3678 C C . PRO B 1 205 ? 12.844 -14.312 -2.041 1 97.94 205 PRO B C 1
ATOM 3680 O O . PRO B 1 205 ? 12.125 -13.508 -2.646 1 97.94 205 PRO B O 1
ATOM 3683 N N . SER B 1 206 ? 14.078 -14.516 -2.342 1 97.38 206 SER B N 1
ATOM 3684 C CA . SER B 1 206 ? 14.586 -14.141 -3.656 1 97.38 206 SER B CA 1
ATOM 3685 C C . SER B 1 206 ? 14.078 -15.086 -4.738 1 97.38 206 SER B C 1
ATOM 3687 O O . SER B 1 206 ? 13.578 -16.172 -4.438 1 97.38 206 SER B O 1
ATOM 3689 N N . MET B 1 207 ? 14.227 -14.711 -6 1 97.56 207 MET B N 1
ATOM 3690 C CA . MET B 1 207 ? 13.781 -15.602 -7.062 1 97.56 207 MET B CA 1
ATOM 3691 C C . MET B 1 207 ? 14.672 -16.844 -7.145 1 97.56 207 MET B C 1
ATOM 3693 O O . MET B 1 207 ? 14.227 -17.906 -7.574 1 97.56 207 MET B O 1
ATOM 3697 N N . ARG B 1 208 ? 15.891 -16.719 -6.711 1 96.75 208 ARG B N 1
ATOM 3698 C CA . ARG B 1 208 ? 16.734 -17.906 -6.578 1 96.75 208 ARG B CA 1
ATOM 3699 C C . ARG B 1 208 ? 16.125 -18.906 -5.602 1 96.75 208 ARG B C 1
ATOM 3701 O O . ARG B 1 208 ? 16.016 -20.094 -5.914 1 96.75 208 ARG B O 1
ATOM 3708 N N . GLN B 1 209 ? 15.75 -18.406 -4.461 1 98.06 209 GLN B N 1
ATOM 3709 C CA . GLN B 1 209 ? 15.125 -19.25 -3.457 1 98.06 209 GLN B CA 1
ATOM 3710 C C . GLN B 1 209 ? 13.812 -19.828 -3.969 1 98.06 209 GLN B C 1
ATOM 3712 O O . GLN B 1 209 ? 13.5 -21 -3.725 1 98.06 209 GLN B O 1
ATOM 3717 N N . VAL B 1 210 ? 13.078 -19.047 -4.664 1 98.75 210 VAL B N 1
ATOM 3718 C CA . VAL B 1 210 ? 11.82 -19.5 -5.25 1 98.75 210 VAL B CA 1
ATOM 3719 C C . VAL B 1 210 ? 12.078 -20.703 -6.152 1 98.75 210 VAL B C 1
ATOM 3721 O O . VAL B 1 210 ? 11.383 -21.719 -6.059 1 98.75 210 VAL B O 1
ATOM 3724 N N . MET B 1 211 ? 13.086 -20.609 -7.016 1 98.06 211 MET B N 1
ATOM 3725 C CA . MET B 1 211 ? 13.445 -21.719 -7.902 1 98.06 211 MET B CA 1
ATOM 3726 C C . MET B 1 211 ? 13.836 -22.953 -7.102 1 98.06 211 MET B C 1
ATOM 3728 O O . MET B 1 211 ? 13.445 -24.062 -7.445 1 98.06 211 MET B O 1
ATOM 3732 N N . GLN B 1 212 ? 14.531 -22.719 -6.07 1 98.31 212 GLN B N 1
ATOM 3733 C CA . GLN B 1 212 ? 14.953 -23.844 -5.227 1 98.31 212 GLN B CA 1
ATOM 3734 C C . GLN B 1 212 ? 13.758 -24.516 -4.574 1 98.31 212 GLN B C 1
ATOM 3736 O O . GLN B 1 212 ? 13.719 -25.75 -4.461 1 98.31 212 GLN B O 1
ATOM 3741 N N . TYR B 1 213 ? 12.781 -23.734 -4.098 1 98.31 213 TYR B N 1
ATOM 3742 C CA . TYR B 1 213 ? 11.562 -24.312 -3.533 1 98.31 213 TYR B CA 1
ATOM 3743 C C . TYR B 1 213 ? 10.805 -25.109 -4.582 1 98.31 213 TYR B C 1
ATOM 3745 O O . TYR B 1 213 ? 10.391 -26.25 -4.324 1 98.31 213 TYR B O 1
ATOM 3753 N N . LEU B 1 214 ? 10.656 -24.531 -5.789 1 98.31 214 LEU B N 1
ATOM 3754 C CA . LEU B 1 214 ? 9.867 -25.156 -6.848 1 98.31 214 LEU B CA 1
ATOM 3755 C C . LEU B 1 214 ? 10.523 -26.438 -7.34 1 98.31 214 LEU B C 1
ATOM 3757 O O . LEU B 1 214 ? 9.836 -27.375 -7.742 1 98.31 214 LEU B O 1
ATOM 3761 N N . GLU B 1 215 ? 11.852 -26.484 -7.242 1 97.25 215 GLU B N 1
ATOM 3762 C CA . GLU B 1 215 ? 12.594 -27.656 -7.691 1 97.25 215 GLU B CA 1
ATOM 3763 C C . GLU B 1 215 ? 12.7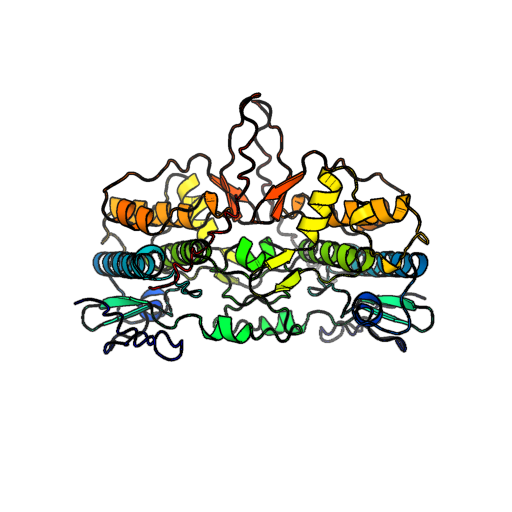34 -28.688 -6.574 1 97.25 215 GLU B C 1
ATOM 3765 O O . GLU B 1 215 ? 13.203 -29.797 -6.805 1 97.25 215 GLU B O 1
ATOM 3770 N N . GLY B 1 216 ? 12.359 -28.328 -5.375 1 96 216 GLY B N 1
ATOM 3771 C CA . GLY B 1 216 ? 12.438 -29.234 -4.246 1 96 216 GLY B CA 1
ATOM 3772 C C . GLY B 1 216 ? 13.828 -29.328 -3.646 1 96 216 GLY B C 1
ATOM 3773 O O . GLY B 1 216 ? 14.141 -30.281 -2.926 1 96 216 GLY B O 1
ATOM 3774 N N . ASP B 1 217 ? 14.641 -28.359 -3.953 1 96 217 ASP B N 1
ATOM 3775 C CA . ASP B 1 217 ? 16.016 -28.344 -3.445 1 96 217 ASP B CA 1
ATOM 3776 C C . ASP B 1 217 ? 16.047 -27.969 -1.966 1 96 217 ASP B C 1
ATOM 3778 O O . ASP B 1 217 ? 16.938 -28.406 -1.23 1 96 217 ASP B O 1
ATOM 3782 N N . ILE B 1 218 ? 15.18 -27.094 -1.547 1 96.56 218 ILE B N 1
ATOM 3783 C CA . ILE B 1 218 ? 15.055 -26.672 -0.156 1 96.56 218 ILE B CA 1
ATOM 3784 C C . ILE B 1 218 ? 13.586 -26.688 0.263 1 96.56 218 ILE B C 1
ATOM 3786 O O . ILE B 1 218 ? 12.695 -26.641 -0.586 1 96.56 218 ILE B O 1
ATOM 3790 N N . ALA B 1 219 ? 13.344 -26.797 1.57 1 95.62 219 ALA B N 1
ATOM 3791 C CA . ALA B 1 219 ? 11.992 -26.797 2.109 1 95.62 219 ALA B CA 1
ATOM 3792 C C . ALA B 1 219 ? 11.508 -25.375 2.377 1 95.62 219 ALA B C 1
ATOM 3794 O O . ALA B 1 219 ? 12.297 -24.484 2.705 1 95.62 219 ALA B O 1
ATOM 3795 N N . LEU B 1 220 ? 10.234 -25.172 2.238 1 95.44 220 LEU B N 1
ATOM 3796 C CA . LEU B 1 220 ? 9.641 -23.891 2.602 1 95.44 220 LEU B CA 1
ATOM 3797 C C . LEU B 1 220 ? 9.75 -23.656 4.102 1 95.44 220 LEU B C 1
ATOM 3799 O O . LEU B 1 220 ? 9.688 -24.594 4.895 1 95.44 220 LEU B O 1
ATOM 3803 N N . PRO B 1 221 ? 9.93 -22.391 4.488 1 92.81 221 PRO B N 1
ATOM 3804 C CA . PRO B 1 221 ? 9.859 -22.109 5.918 1 92.81 221 PRO B CA 1
ATOM 3805 C C . PRO B 1 221 ? 8.461 -22.328 6.5 1 92.81 221 PRO B C 1
ATOM 3807 O O . PRO B 1 221 ? 7.484 -22.391 5.754 1 92.81 221 PRO B O 1
ATOM 3810 N N . GLU B 1 222 ? 8.469 -22.484 7.816 1 90.81 222 GLU B N 1
ATOM 3811 C CA . GLU B 1 222 ? 7.18 -22.594 8.5 1 90.81 222 GLU B CA 1
ATOM 3812 C C . GLU B 1 222 ? 6.398 -21.281 8.438 1 90.81 222 GLU B C 1
ATOM 3814 O O . GLU B 1 222 ? 6.957 -20.219 8.656 1 90.81 222 GLU B O 1
ATOM 3819 N N . LEU B 1 223 ? 5.156 -21.406 8.125 1 93 223 LEU B N 1
ATOM 3820 C CA . LEU B 1 223 ? 4.316 -20.219 7.98 1 93 223 LEU B CA 1
ATOM 3821 C C . LEU B 1 223 ? 3.484 -19.984 9.234 1 93 223 LEU B C 1
ATOM 3823 O O . LEU B 1 223 ? 2.607 -19.125 9.258 1 93 223 LEU B O 1
ATOM 3827 N N . SER B 1 224 ? 3.738 -20.688 10.312 1 87.44 224 SER B N 1
ATOM 3828 C CA . SER B 1 224 ? 2.9 -20.672 11.508 1 87.44 224 SER B CA 1
ATOM 3829 C C . SER B 1 224 ? 2.893 -19.297 12.156 1 87.44 224 SER B C 1
ATOM 3831 O O . SER B 1 224 ? 1.969 -18.953 12.898 1 87.44 224 SER B O 1
ATOM 3833 N N . LEU B 1 225 ? 3.887 -18.453 11.852 1 88.5 225 LEU B N 1
ATOM 3834 C CA . LEU B 1 225 ? 3.967 -17.141 12.469 1 88.5 225 LEU B CA 1
ATOM 3835 C C . LEU B 1 225 ? 3.391 -16.062 11.539 1 88.5 225 LEU B C 1
ATOM 3837 O O . LEU B 1 225 ? 3.455 -14.875 11.852 1 88.5 225 LEU B O 1
ATOM 3841 N N . LEU B 1 226 ? 2.914 -16.484 10.453 1 92 226 LEU B N 1
ATOM 3842 C CA . LEU B 1 226 ? 2.281 -15.57 9.523 1 92 226 LEU B CA 1
ATOM 3843 C C . LEU B 1 226 ? 0.912 -15.133 10.031 1 92 226 LEU B C 1
ATOM 3845 O O . LEU B 1 226 ? 0.145 -15.953 10.547 1 92 226 LEU B O 1
ATOM 3849 N N . ARG B 1 227 ? 0.649 -13.898 10 1 92.94 227 ARG B N 1
ATOM 3850 C CA . ARG B 1 227 ? -0.633 -13.312 10.383 1 92.94 227 ARG B CA 1
ATOM 3851 C C . ARG B 1 227 ? -1.174 -12.398 9.289 1 92.94 227 ARG B C 1
ATOM 3853 O O . ARG B 1 227 ? -0.406 -11.859 8.492 1 92.94 227 ARG B O 1
ATOM 3860 N N . LEU B 1 228 ? -2.436 -12.305 9.297 1 94.12 228 LEU B N 1
ATOM 3861 C CA . LEU B 1 228 ? -3.123 -11.43 8.352 1 94.12 228 LEU B CA 1
ATOM 3862 C C . LEU B 1 228 ? -3.643 -10.18 9.047 1 94.12 228 LEU B C 1
ATOM 3864 O O . LEU B 1 228 ? -4.262 -10.266 10.109 1 94.12 228 LEU B O 1
ATOM 3868 N N . SER B 1 229 ? -3.311 -9.055 8.562 1 91.06 229 SER B N 1
ATOM 3869 C CA . SER B 1 229 ? -3.816 -7.758 9.008 1 91.06 229 SER B CA 1
ATOM 3870 C C . SER B 1 229 ? -4.457 -6.992 7.859 1 91.06 229 SER B C 1
ATOM 3872 O O . SER B 1 229 ? -4.352 -7.395 6.699 1 91.06 229 SER B O 1
ATOM 3874 N N . PRO B 1 230 ? -5.191 -5.891 8.07 1 89.81 230 PRO B N 1
ATOM 3875 C CA . PRO B 1 230 ? -5.773 -5.094 6.984 1 89.81 230 PRO B CA 1
ATOM 3876 C C . PRO B 1 230 ? -4.727 -4.566 6.008 1 89.81 230 PRO B C 1
ATOM 3878 O O . PRO B 1 230 ? -5.023 -4.359 4.832 1 89.81 230 PRO B O 1
ATOM 3881 N N . SER B 1 231 ? -3.494 -4.426 6.527 1 91.81 231 SER B N 1
ATOM 3882 C CA . SER B 1 231 ? -2.434 -3.898 5.676 1 91.81 231 SER B CA 1
ATOM 3883 C C . SER B 1 231 ? -1.708 -5.02 4.941 1 91.81 231 SER B C 1
ATOM 3885 O O . SER B 1 231 ? -0.87 -4.762 4.074 1 91.81 231 SER B O 1
ATOM 3887 N N . GLY B 1 232 ? -1.935 -6.262 5.301 1 94.56 232 GLY B N 1
ATOM 3888 C CA . GLY B 1 232 ? -1.344 -7.375 4.578 1 94.56 232 GLY B CA 1
ATOM 3889 C C . GLY B 1 232 ? -0.835 -8.477 5.492 1 94.56 232 GLY B C 1
ATOM 3890 O O . GLY B 1 232 ? -1.213 -8.539 6.664 1 94.56 232 GLY B O 1
ATOM 3891 N N . LEU B 1 233 ? -0.045 -9.375 4.918 1 94.81 233 LEU B N 1
ATOM 3892 C CA . LEU B 1 233 ? 0.523 -10.508 5.641 1 94.81 233 LEU B CA 1
ATOM 3893 C C . LEU B 1 233 ? 1.818 -10.109 6.34 1 94.81 233 LEU B C 1
ATOM 3895 O O . LEU B 1 233 ? 2.695 -9.5 5.73 1 94.81 233 LEU B O 1
ATOM 3899 N N . VAL B 1 234 ? 1.943 -10.492 7.633 1 91.69 234 VAL B N 1
ATOM 3900 C CA . VAL B 1 234 ? 3.139 -10.148 8.391 1 91.69 234 VAL B CA 1
ATOM 3901 C C . VAL B 1 234 ? 3.553 -11.328 9.273 1 91.69 234 VAL B C 1
ATOM 3903 O O . VAL B 1 234 ? 2.701 -12.086 9.742 1 91.69 234 VAL B O 1
ATOM 3906 N N . PHE B 1 235 ? 4.898 -11.531 9.383 1 85.69 235 PHE B N 1
ATOM 3907 C CA . PHE B 1 235 ? 5.395 -12.477 10.375 1 85.69 235 PHE B CA 1
ATOM 3908 C C . PHE B 1 235 ? 5.457 -11.828 11.75 1 85.69 235 PHE B C 1
ATOM 3910 O O . PHE B 1 235 ? 5.902 -10.688 11.891 1 85.69 235 PHE B O 1
ATOM 3917 N N . VAL B 1 236 ? 4.902 -12.438 12.758 1 77.69 236 VAL B N 1
ATOM 3918 C CA . VAL B 1 236 ? 4.953 -11.922 14.117 1 77.69 236 VAL B CA 1
ATOM 3919 C C . VAL B 1 236 ? 6.082 -12.609 14.891 1 77.69 236 VAL B C 1
ATOM 3921 O O . VAL B 1 236 ? 6.23 -13.828 14.828 1 77.69 236 VAL B O 1
ATOM 3924 N N . HIS B 1 237 ? 7.355 -11.977 15.086 1 62.53 237 HIS B N 1
ATOM 3925 C CA . HIS B 1 237 ? 8.438 -12.578 15.859 1 62.53 237 HIS B CA 1
ATOM 3926 C C . HIS B 1 237 ? 8.109 -12.594 17.344 1 62.53 237 HIS B C 1
ATOM 3928 O O . HIS B 1 237 ? 7.504 -11.648 17.859 1 62.53 237 HIS B O 1
ATOM 3934 N N . ASP B 1 238 ? 7.969 -13.797 17.891 1 48.06 238 ASP B N 1
ATOM 3935 C CA . ASP B 1 238 ? 7.898 -13.977 19.344 1 48.06 238 ASP B CA 1
ATOM 3936 C C . ASP B 1 238 ? 9.109 -13.352 20.031 1 48.06 238 ASP B C 1
ATOM 3938 O O . ASP B 1 238 ? 10.234 -13.828 19.875 1 48.06 238 ASP B O 1
ATOM 3942 N N . GLU B 1 239 ? 9.492 -12.164 19.969 1 42.81 239 GLU B N 1
ATOM 3943 C CA . GLU B 1 239 ? 10.664 -11.758 20.734 1 42.81 239 GLU B CA 1
ATOM 3944 C C . GLU B 1 239 ? 10.539 -12.18 22.203 1 42.81 239 GLU B C 1
ATOM 3946 O O . GLU B 1 239 ? 9.562 -11.836 22.875 1 42.81 239 GLU B O 1
ATOM 3951 N N . GLY B 1 240 ? 11.102 -13.281 22.641 1 37.97 240 GLY B N 1
ATOM 3952 C CA . GLY B 1 240 ? 11.562 -13.281 24.016 1 37.97 240 GLY B CA 1
ATOM 3953 C C . GLY B 1 240 ? 12.148 -11.945 24.438 1 37.97 240 GLY B C 1
ATOM 3954 O O . GLY B 1 240 ? 12.422 -11.086 23.609 1 37.97 240 GLY B O 1
ATOM 3955 N N . PRO B 1 241 ? 12.367 -11.617 25.906 1 36.22 241 PRO B N 1
ATOM 3956 C CA . PRO B 1 241 ? 12.953 -10.383 26.422 1 36.22 241 PRO B CA 1
ATOM 3957 C C . PRO B 1 241 ? 14.07 -9.844 25.531 1 36.22 241 PRO B C 1
ATOM 3959 O O . PRO B 1 241 ? 14.242 -8.625 25.422 1 36.22 241 PRO B O 1
ATOM 3962 N N . ASP B 1 242 ? 15.195 -10.578 25.234 1 33.88 242 ASP B N 1
ATOM 3963 C CA . ASP B 1 242 ? 16.516 -10.133 24.766 1 33.88 242 ASP B CA 1
ATOM 3964 C C . ASP B 1 242 ? 16.484 -9.758 23.297 1 33.88 242 ASP B C 1
ATOM 3966 O O . ASP B 1 242 ? 17.453 -9.227 22.766 1 33.88 242 ASP B O 1
ATOM 3970 N N . ASP B 1 243 ? 15.906 -10.469 22.422 1 31.25 243 ASP B N 1
ATOM 3971 C CA . ASP B 1 243 ? 16.266 -10.305 21.016 1 31.25 243 ASP B CA 1
ATOM 3972 C C . ASP B 1 243 ? 15.594 -9.07 20.422 1 31.25 243 ASP B C 1
ATOM 3974 O O . ASP B 1 243 ? 14.406 -9.094 20.094 1 31.25 243 ASP B O 1
ATOM 3978 N N . VAL B 1 244 ? 16.047 -7.957 20.828 1 31.61 244 VAL B N 1
ATOM 3979 C CA . VAL B 1 244 ? 15.914 -6.664 20.172 1 31.61 244 VAL B CA 1
ATOM 3980 C C . VAL B 1 244 ? 15.93 -6.848 18.656 1 31.61 244 VAL B C 1
ATOM 3982 O O . VAL B 1 244 ? 16.828 -7.504 18.109 1 31.61 244 VAL B O 1
ATOM 3985 N N . GLN B 1 245 ? 14.883 -6.805 17.906 1 31.81 245 GLN B N 1
ATOM 3986 C CA . GLN B 1 245 ? 14.664 -6.789 16.469 1 31.81 245 GLN B CA 1
ATOM 3987 C C . GLN B 1 245 ? 15.828 -6.137 15.742 1 31.81 245 GLN B C 1
ATOM 3989 O O . GLN B 1 245 ? 16.312 -5.078 16.156 1 31.81 245 GLN B O 1
ATOM 3994 N N . MET B 1 246 ? 16.641 -6.844 14.969 1 27.83 246 MET B N 1
ATOM 3995 C CA . MET B 1 246 ? 17.547 -6.391 13.914 1 27.83 246 MET B CA 1
ATOM 3996 C C . MET B 1 246 ? 16.938 -5.23 13.133 1 27.83 246 MET B C 1
ATOM 3998 O O . MET B 1 246 ? 15.922 -5.395 12.461 1 27.83 246 MET B O 1
ATOM 4002 N N . VAL B 1 247 ? 16.938 -4.113 13.703 1 28.28 247 VAL B N 1
ATOM 4003 C CA . VAL B 1 247 ? 16.922 -2.922 12.859 1 28.28 247 VAL B CA 1
ATOM 4004 C C . VAL B 1 247 ? 17.797 -3.139 11.625 1 28.28 247 VAL B C 1
ATOM 4006 O O . VAL B 1 247 ? 19.016 -3.291 11.742 1 28.28 247 VAL B O 1
ATOM 4009 N N . TYR B 1 248 ? 17.422 -3.939 10.656 1 25.64 248 TYR B N 1
ATOM 4010 C CA . TYR B 1 248 ? 18.188 -3.967 9.422 1 25.64 248 TYR B CA 1
ATOM 4011 C C . TYR B 1 248 ? 18.656 -2.566 9.031 1 25.64 248 TYR B C 1
ATOM 4013 O O . TYR B 1 248 ? 17.844 -1.642 8.938 1 25.64 248 TYR B O 1
ATOM 4021 N N . GLN B 1 249 ? 19.719 -2.088 9.648 1 24.75 249 GLN B N 1
ATOM 4022 C CA . GLN B 1 249 ? 20.547 -1.079 8.992 1 24.75 249 GLN B CA 1
ATOM 4023 C C . GLN B 1 249 ? 20.719 -1.386 7.508 1 24.75 249 GLN B C 1
ATOM 4025 O O . GLN B 1 249 ? 21.328 -2.389 7.145 1 24.75 249 GLN B O 1
ATOM 4030 N N . CYS B 1 250 ? 19.703 -1.245 6.738 1 25.02 250 CYS B N 1
ATOM 4031 C CA . CYS B 1 250 ? 20.031 -1.246 5.32 1 25.02 250 CYS B CA 1
ATOM 4032 C C . CYS B 1 250 ? 21.312 -0.457 5.055 1 25.02 250 CYS B C 1
ATOM 4034 O O . CYS B 1 250 ? 21.344 0.757 5.266 1 25.02 250 CYS B O 1
ATOM 4036 N N . SER B 1 251 ? 22.453 -1.068 5.398 1 24.23 251 SER B N 1
ATOM 4037 C CA . SER B 1 251 ? 23.719 -0.599 4.844 1 24.23 251 SER B CA 1
ATOM 4038 C C . SER B 1 251 ? 23.609 -0.322 3.348 1 24.23 251 SER B C 1
ATOM 4040 O O . SER B 1 251 ? 23.328 -1.233 2.562 1 24.23 251 SER B O 1
ATOM 4042 N N . TYR B 1 252 ? 23.094 0.773 2.967 1 23.66 252 TYR B N 1
ATOM 4043 C CA . TYR B 1 252 ? 23.422 1.329 1.658 1 23.66 252 TYR B CA 1
ATOM 4044 C C . TYR B 1 252 ? 24.906 1.229 1.378 1 23.66 252 TYR B C 1
ATOM 4046 O O . TYR B 1 252 ? 25.719 1.934 1.994 1 23.66 252 TYR B O 1
ATOM 4054 N N . VAL B 1 253 ? 25.516 0.065 1.275 1 24.81 253 VAL B N 1
ATOM 4055 C CA . VAL B 1 253 ? 26.859 0.035 0.708 1 24.81 253 VAL B CA 1
ATOM 4056 C C . VAL B 1 253 ? 26.875 0.746 -0.644 1 24.81 253 VAL B C 1
ATOM 4058 O O . VAL B 1 253 ? 26.109 0.391 -1.542 1 24.81 253 VAL B O 1
ATOM 4061 N N . PRO B 1 254 ? 27.344 1.938 -0.686 1 25.84 254 PRO B N 1
ATOM 4062 C CA . PRO B 1 254 ? 27.75 2.578 -1.94 1 25.84 254 PRO B CA 1
ATOM 4063 C C . PRO B 1 254 ? 28.609 1.677 -2.814 1 25.84 254 PRO B C 1
ATOM 4065 O O . PRO B 1 254 ? 29.641 1.181 -2.357 1 25.84 254 PRO B O 1
ATOM 4068 N N . GLU B 1 255 ? 28.047 0.727 -3.412 1 24.19 255 GLU B N 1
ATOM 4069 C CA . GLU B 1 255 ? 28.938 0.082 -4.363 1 24.19 255 GLU B CA 1
ATOM 4070 C C . GLU B 1 255 ? 29.734 1.114 -5.164 1 24.19 255 GLU B C 1
ATOM 4072 O O . GLU B 1 255 ? 29.141 1.969 -5.832 1 24.19 255 GLU B O 1
ATOM 4077 N N . SER B 1 256 ? 30.906 1.505 -4.672 1 25.7 256 SER B N 1
ATOM 4078 C CA . SER B 1 256 ? 32 2.107 -5.418 1 25.7 256 SER B CA 1
ATOM 4079 C C . SER B 1 256 ? 32.25 1.375 -6.73 1 25.7 256 SER B C 1
ATOM 4081 O O . SER B 1 256 ? 32.562 0.186 -6.734 1 25.7 256 SER B O 1
ATOM 4083 N N . THR B 1 257 ? 31.422 1.563 -7.723 1 26.17 257 THR B N 1
ATOM 4084 C CA . THR B 1 257 ? 31.875 1.208 -9.062 1 26.17 257 THR B CA 1
ATOM 4085 C C . THR B 1 257 ? 33.281 1.732 -9.32 1 26.17 257 THR B C 1
ATOM 4087 O O . THR B 1 257 ? 33.531 2.943 -9.289 1 26.17 257 THR B O 1
ATOM 4090 N N . LEU B 1 258 ? 34.312 1.002 -8.914 1 23.8 258 LEU B N 1
ATOM 4091 C CA . LEU B 1 258 ? 35.656 1.101 -9.469 1 23.8 258 LEU B CA 1
ATOM 4092 C C . LEU B 1 258 ? 35.625 1.144 -10.992 1 23.8 258 LEU B C 1
ATOM 4094 O O . LEU B 1 258 ? 35.125 0.203 -11.633 1 23.8 258 LEU B O 1
ATOM 4098 N N . LEU B 1 259 ? 35.25 2.279 -11.602 1 24.55 259 LEU B N 1
ATOM 4099 C CA . LEU B 1 259 ? 35.656 2.605 -12.961 1 24.55 259 LEU B CA 1
ATOM 4100 C C . LEU B 1 259 ? 37.156 2.322 -13.148 1 24.55 259 LEU B C 1
ATOM 4102 O O . LEU B 1 259 ? 38 2.965 -12.523 1 24.55 259 LEU B O 1
ATOM 4106 N N . SER B 1 260 ? 37.5 1.049 -13.102 1 24.05 260 SER B N 1
ATOM 4107 C CA . SER B 1 260 ? 38.812 0.718 -13.672 1 24.05 260 SER B CA 1
ATOM 4108 C C . SER B 1 260 ? 39.031 1.425 -15 1 24.05 260 SER B C 1
ATOM 4110 O O . SER B 1 260 ? 38.188 1.373 -15.891 1 24.05 260 SER B O 1
ATOM 4112 N N . GLY B 1 261 ? 39.719 2.613 -15.016 1 25.28 261 GLY B N 1
ATOM 4113 C CA . GLY B 1 261 ? 40.469 3.262 -16.062 1 25.28 261 GLY B CA 1
ATOM 4114 C C . GLY B 1 261 ? 41.219 2.281 -16.969 1 25.28 261 GLY B C 1
ATOM 4115 O O . GLY B 1 261 ? 41.75 1.288 -16.484 1 25.28 261 GLY B O 1
ATOM 4116 N N . GLY B 1 262 ? 40.625 1.871 -18.141 1 22.89 262 GLY B N 1
ATOM 4117 C CA . GLY B 1 262 ? 41.406 1.354 -19.234 1 22.89 262 GLY B CA 1
ATOM 4118 C C . GLY B 1 262 ? 42.75 2.029 -19.375 1 22.89 262 GLY B C 1
ATOM 4119 O O . GLY B 1 262 ? 42.906 3.227 -19.109 1 22.89 262 GLY B O 1
ATOM 4120 N N . ARG B 1 263 ? 43.812 1.224 -19.281 1 21.19 263 ARG B N 1
ATOM 4121 C CA . ARG B 1 263 ? 44.969 1.444 -20.172 1 21.19 263 ARG B CA 1
ATOM 4122 C C . ARG B 1 263 ? 44.531 1.379 -21.641 1 21.19 263 ARG B C 1
ATOM 4124 O O . ARG B 1 263 ? 43.656 0.595 -22 1 21.19 263 ARG B O 1
#

Foldseek 3Di:
DDQPQPCPVPPPDSPSPDDPQPVAFQLCQQAPPDPHHDAAVLLLQQLLQALVVLLCQAPVDPDRDFQQADARNQWGQHPVSHTDGHDRCVVLVVVCVPPVPPPDQDYDPLLAALVCSVPVDTDSLSVLQNSLQRLLCSFQSDHQWDDPPDPDIDGLLVVLVVCVVVVHSNVSGHCVNPPRYDPVLSVLSSVLSNQSNERDSVSHDGSVVVSCSSVVVDDDDDCVQWDADPSGIYGDDPDDPPPDPPPPPPPPPPPPPPPPDDD/DDQPQPCPVPPPDSPSPDDPQPVAFQLCQQAPPDPHHDAAVLLLQQLLQALVVLLCQAPVDPDRDFQQADARNQWGQHPVSHTDGHDRVVVLVVVCVPPVPPPDQDYDPLLAAPVCSVPVDTDSLSSLQNSLQRLLCSFQSDHQWDDDPDPDIDGLLVVLVVCVVVVHSNVSGHCVNPPRYDPVLSVLSSVLSNQSNERDSVSHDGSVVVSCSSVVVDDDDDCVQWDADPSGIYGDDPDDPPPDPPPPPPPPPPPPPPPPDDD

Sequence (526 aa):
MFVSPCANFGRGELLLVYDYMPNGSLDKYLYNQPNVTLNWSQRFRVIKGVASGLFYLHEEWEHVVIHRDVKASNVLLDKDFNGRLGDFGLARLCDRGIDPQTTHVAGTLGYIAPEHARTGRATASTDVFSFGAFLLEVTCGRRPIERQGPKDDIVLVDRVFVCWNRGNILEARDQKLSNDFVVGEVELVLKLALLCSCSEPAARPSMRQVMQYLEGDIALPELSLLRLSPSGLVFVHDEGPDDVQMVYQCSYVPESTLLSGGRMFVSPCANFGRGELLLVYDYMPNGSLDKYLYNQPNVTLNWSQRFRVIKGVASGLFYLHEEWEHVVIHRDVKASNVLLDKDFNGRLGDFGLARLCDRGIDPQTTHVAGTLGYIAPEHARTGRATASTDVFSFGAFLLEVTCGRRPIERQGPKDDIVLVDRVFVCWNRGNILEARDQKLSNDFVVGEVELVLKLALLCSCSEPAARPSMRQVMQYLEGDIALPELSLLRLSP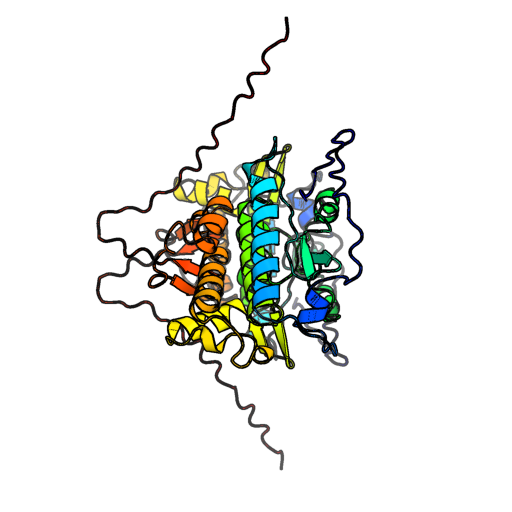SGLVFVHDEGPDDVQMVYQCSYVPESTLLSGGR

Secondary structure (DSSP, 8-state):
---------TTS---------TT-BTHHHHTS--S----HHHHHHHHHHHHHHHHIIIIISSS----S--SGGGEEE-TT--EEE---THHHHHTTS--TT--BPPSBTTT--HHHHHH----HHHHHHHHHHHHHHHHHTS-SEEEETTTEEEEHHHHHHHHHHTT-GGGGS-GGGTT-S-HHHHHHHHHHHHHHTBSSGGGSPPHHHHHHHHHTSSPPPP-TTEEEETTEEEE-----TT---------------------/---------TTS---------TT-BTHHHHTS--S----HHHHHHHHHHHHHHHHIIIIISSS----S--SGGGEEE-TT--EEE---THHHHHTTS--TT--BPPSBTTT--HHHHHH----HHHHHHHHHHHHHHHHHTS-SEEEETTTEEEEHHHHHHHHHHTT-GGGGS-GGGTT-S-HHHHHHHHHHHHHHTBSSGGGSPPHHHHHHHHHTSSPPPP-TTEEEETTEEEE-----TT---------------------

InterPro domains:
  IPR000719 Protein kinase domain [PF00069] (13-212)
  IPR000719 Protein kinase domain [PS50011] (1-220)
  IPR000719 Protein kinase domain [SM00220] (1-214)
  IPR008271 Serine/threonine-protein kinase, active site [PS00108] (65-77)
  IPR011009 Protein kinase-like domain superfamily [SSF56112] (11-232)
  IPR050528 L-type Lectin-Domain Containing Receptor Kinases [PTHR27007] (11-220)

Nearest PDB structures (foldseek):
  9gb9-assembly2_B  TM=8.934E-01  e=4.374E-16  Lotus japonicus
  7xdy-assembly2_B  TM=9.064E-01  e=4.804E-15  Arabidopsis thaliana
  7xdx-assembly2_B  TM=9.052E-01  e=6.765E-15  Arabidopsis thaliana
  6m0u-assembly1_A  TM=9.215E-01  e=5.913E-14  Arachis hypogaea
  7xdw-assembly2_B  TM=8.967E-01  e=2.660E-14  Arabidopsis thaliana

Solvent-accessible surface area (backbone atoms only — not comparable to full-atom values): 29804 Å² total; per-residue (Å²): 140,68,86,59,73,57,55,62,54,68,90,77,47,77,50,76,73,74,66,83,41,81,62,36,39,44,38,48,40,46,65,47,88,47,98,59,66,72,51,42,72,47,47,51,49,21,51,53,39,38,46,52,50,50,26,37,33,49,67,67,42,97,53,74,48,64,51,75,46,55,40,46,73,28,21,33,15,26,90,84,49,49,34,40,76,45,72,62,31,52,65,59,52,53,61,46,59,44,45,90,76,64,43,60,42,80,46,41,50,43,34,57,28,48,36,30,55,55,70,68,56,81,42,64,56,39,37,34,20,6,41,12,36,31,43,44,24,69,49,29,35,42,62,41,60,39,75,58,67,98,81,35,69,45,48,41,71,58,52,39,47,51,27,42,75,72,73,42,46,72,72,47,41,28,68,90,46,70,84,56,63,56,67,70,58,53,51,48,47,54,53,49,16,54,41,22,44,31,35,44,63,87,68,29,65,52,49,64,52,49,51,32,46,77,69,62,74,46,79,78,75,83,61,84,46,55,40,81,51,83,53,38,31,41,74,60,78,81,56,61,98,78,59,70,75,78,71,74,69,74,72,76,68,74,74,74,74,75,75,72,76,78,130,140,68,85,61,73,56,54,62,55,68,92,78,46,77,48,76,72,75,67,83,40,82,62,35,39,44,38,49,40,46,65,47,88,45,97,60,64,72,53,41,71,48,47,53,48,23,50,51,38,38,44,51,52,50,26,37,33,50,68,67,42,98,54,74,47,64,51,74,46,56,40,46,73,28,21,34,14,26,89,86,49,48,34,40,77,45,72,62,32,53,66,59,52,54,64,44,58,52,45,90,76,66,43,58,40,80,46,40,50,43,35,57,28,47,37,30,53,55,69,68,54,81,42,64,56,38,37,34,20,6,42,12,36,33,43,44,26,68,51,29,34,42,61,40,60,39,75,55,67,98,80,36,70,45,48,40,71,58,53,39,48,52,28,40,75,71,74,41,44,72,73,47,41,28,69,89,44,70,86,57,62,58,67,70,57,53,51,49,47,54,53,50,18,54,42,22,44,31,36,44,63,88,70,28,64,53,50,63,53,48,50,31,44,76,71,63,74,45,80,78,77,83,64,84,46,55,42,80,51,82,54,38,32,42,73,60,78,81,58,62,98,77,63,71,75,78,70,74,70,75,70,78,68,75,76,73,75,76,75,74,75,77,129

Organism: Rosa chinensis (NCBI:txid74649)

pLDDT: mean 78.3, std 25.07, range [19.03, 98.88]

Radius of gyration: 24.8 Å; Cα contacts (8 Å, |Δi|>4): 824; chains: 2; bounding box: 93×70×60 Å